Protein 3ISP (pdb70)

CATH classification: 1.10.10.10 (+1 more: 3.40.190.290)

B-factor: mean 71.17, std 19.68, range [31.72, 132.68]

Secondary structure (DSSP, 8-state):
---SHHHHHHHHHHHHT-HHHHHTTTT--HHHHHHHHHHHHHHHTS--EE-SSS-EE-GGGHHHHHHHHHHHHHHHHHTTTT--TT--EEEEEEE-HHHHHTTGGGGGTT--SEEEEEEE--HHHHHHHHHTTS-SEEEES--SPPTTEEEEEEEEEEEEEEE-HHHHHHH-TT-S-TTTTTTSPB--SSTT--HHHHHHHHHHSS-----B----SHHHHHHHHHTTS-BEEEEHHHHHHHHHHSS-EESSS--EEEEEEEEEESS-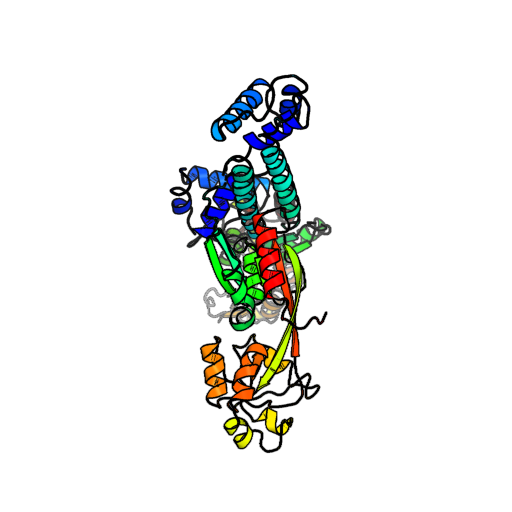-HHHHHHHHHHHHHTTTSB---/---SHHHHHHHHHHHSSSHHHHHHHHT--HHHHHHHHHHHHHTTTS--B-SSSS-PBPGGGHHHHHHHHHHHHHHHHHHHH--PPEEEEEE-HHHHTTTGGGGGGG-TTSEEEEEE--HHHHHHHHHTTS-SEEEES--SPPTTEEEEEEEEEEEEEEE-HHHHHH---S-TT-SSSS-EEE---EEE--TTTTHHHHHHTTS-BEEEEHHHHHHHHHHTS-EES-S--EEEEEEEEEESS--HHHHHHHHHHHHHTTTSBP-

GO terms:
  GO:0003677 DNA binding (F, IDA)
  GO:0003688 DNA replication origin binding (F, IDA)
  GO:0003700 DNA-binding transcription factor activity (F, IDA)
  GO:0006355 regulation of DNA-templated transcription (P, IDA)
  GO:0008156 negative regulation of DNA replication (P, IDA)
  GO:0005515 protein binding (F, IPI)

InterPro domains:
  IPR000847 LysR, HTH, N-terminal domain [PF00126] (10-65)
  IPR000847 LysR, HTH, N-terminal domain [PR00039] (23-34)
  IPR000847 LysR, HTH, N-terminal domain [PR00039] (34-44)
  IPR000847 LysR, HTH, N-terminal domain [PR00039] (44-55)
  IPR000847 LysR, HTH, N-terminal domain [PS50931] (10-62)
  IPR005119 LysR, substrate-binding [PF03466] (95-263)
  IPR017685 HTH-type transcriptional regulator ArgP [TIGR03298] (6-290)
  IPR036388 Winged helix-like DNA-binding domain superfamily [G3DSA:1.10.10.10] (6-80)
  IPR036390 Winged helix DNA-binding domain superfamily [SSF46785] (5-113)
  IPR050176 LysR-type transcriptional regulator [PTHR30579] (6-290)

Structure (mmCIF, N/CA/C/O backbone):
data_3ISP
#
_entry.id   3ISP
#
_cell.length_a   85.800
_cell.length_b   116.740
_cell.length_c   136.700
_cell.angle_alpha   90.000
_cell.angle_beta   90.000
_cell.angle_gamma   90.000
#
_symmetry.space_group_name_H-M   'I 21 21 21'
#
loop_
_entity.id
_entity.type
_entity.pdbx_description
1 polymer 'HTH-type transcriptional regulator Rv1985c/MT2039'
2 water water
#
loop_
_atom_site.group_PDB
_atom_site.id
_atom_site.type_symbol
_atom_site.label_atom_id
_atom_site.label_alt_id
_atom_site.label_comp_id
_atom_site.label_asym_id
_atom_site.label_entity_id
_atom_site.label_seq_id
_atom_site.pdbx_PDB_ins_code
_atom_site.Cartn_x
_atom_site.Cartn_y
_atom_site.Cartn_z
_atom_site.occupancy
_atom_site.B_iso_or_equiv
_atom_site.auth_seq_id
_atom_site.auth_comp_id
_atom_site.auth_asym_id
_atom_site.auth_atom_id
_atom_site.pdbx_PDB_model_num
ATOM 1 N N . GLN A 1 5 ? 55.597 75.936 68.760 1.00 117.39 5 GLN A N 1
ATOM 2 C CA . GLN A 1 5 ? 54.925 75.947 70.055 1.00 116.61 5 GLN A CA 1
ATOM 3 C C . GLN A 1 5 ? 55.928 76.206 71.186 1.00 115.08 5 GLN A C 1
ATOM 4 O O . GLN A 1 5 ? 57.076 75.761 71.119 1.00 110.93 5 GLN A O 1
ATOM 10 N N . LEU A 1 6 ? 55.493 76.932 72.215 1.00 111.31 6 LEU A N 1
ATOM 11 C CA . LEU A 1 6 ? 56.353 77.227 73.361 1.00 106.37 6 LEU A CA 1
ATOM 12 C C . LEU A 1 6 ? 55.632 77.716 74.638 1.00 109.98 6 LEU A C 1
ATOM 13 O O . LEU A 1 6 ? 56.031 78.718 75.230 1.00 113.29 6 LEU A O 1
ATOM 18 N N . ASP A 1 7 ? 54.584 77.012 75.061 1.00 106.19 7 ASP A N 1
ATOM 19 C CA . ASP A 1 7 ? 53.993 77.227 76.388 1.00 98.09 7 ASP A CA 1
ATOM 20 C C . ASP A 1 7 ? 52.989 78.382 76.441 1.00 89.52 7 ASP A C 1
ATOM 21 O O . ASP A 1 7 ? 52.321 78.661 75.452 1.00 86.65 7 ASP A O 1
ATOM 26 N N . GLY A 1 8 ? 52.867 79.027 77.603 1.00 87.86 8 GLY A N 1
ATOM 27 C CA . GLY A 1 8 ? 52.009 80.195 77.743 1.00 90.38 8 GLY A CA 1
ATOM 28 C C . GLY A 1 8 ? 51.293 80.342 79.078 1.00 87.40 8 GLY A C 1
ATOM 29 O O . GLY A 1 8 ? 51.930 80.388 80.128 1.00 80.45 8 GLY A O 1
ATOM 30 N N . PRO A 1 9 ? 49.952 80.450 79.037 1.00 93.71 9 PRO A N 1
ATOM 31 C CA . PRO A 1 9 ? 49.117 80.382 80.241 1.00 86.14 9 PRO A CA 1
ATOM 32 C C . PRO A 1 9 ? 48.864 78.915 80.558 1.00 83.50 9 PRO A C 1
ATOM 33 O O . PRO A 1 9 ? 47.931 78.588 81.293 1.00 79.13 9 PRO A O 1
ATOM 37 N N . GLN A 1 10 ? 49.676 78.045 79.955 1.00 82.70 10 GLN A N 1
ATOM 38 C CA . GLN A 1 10 ? 49.644 76.612 80.222 1.00 80.89 10 GLN A CA 1
ATOM 39 C C . GLN A 1 10 ? 50.399 76.347 81.524 1.00 81.34 10 GLN A C 1
ATOM 40 O O . GLN A 1 10 ? 49.929 75.597 82.388 1.00 76.40 10 GLN A O 1
ATOM 46 N N . LEU A 1 11 ? 51.566 76.980 81.652 1.00 77.99 11 LEU A N 1
ATOM 47 C CA . LEU A 1 11 ? 52.339 76.968 82.887 1.00 71.76 11 LEU A CA 1
ATOM 48 C C . LEU A 1 11 ? 51.476 77.494 84.006 1.00 73.29 11 LEU A C 1
ATOM 49 O O . LEU A 1 11 ? 51.436 76.929 85.102 1.00 74.07 11 LEU A O 1
ATOM 54 N N . ALA A 1 12 ? 50.789 78.593 83.729 1.00 70.20 12 ALA A N 1
ATOM 55 C CA . ALA A 1 12 ? 49.914 79.190 84.719 1.00 75.64 12 ALA A CA 1
ATOM 56 C C . ALA A 1 12 ? 49.045 78.096 85.309 1.00 72.66 12 ALA A C 1
ATOM 57 O O . ALA A 1 12 ? 48.943 77.958 86.522 1.00 67.88 12 ALA A O 1
ATOM 59 N N . ALA A 1 13 ? 48.436 77.309 84.427 1.00 72.54 13 ALA A N 1
ATOM 60 C CA . ALA A 1 13 ? 47.556 76.217 84.821 1.00 72.67 13 ALA A CA 1
ATOM 61 C C . ALA A 1 13 ? 48.265 75.236 85.751 1.00 76.28 13 ALA A C 1
ATOM 62 O O . ALA A 1 13 ? 47.759 74.902 86.828 1.00 71.83 13 ALA A O 1
ATOM 64 N N . LEU A 1 14 ? 49.432 74.774 85.312 1.00 69.10 14 LEU A N 1
ATOM 65 C CA . LEU A 1 14 ? 50.255 73.865 86.087 1.00 61.88 14 LEU A CA 1
ATOM 66 C C . LEU A 1 14 ? 50.468 74.408 87.490 1.00 70.11 14 LEU A C 1
ATOM 67 O O . LEU A 1 14 ? 49.982 73.850 88.480 1.00 68.04 14 LEU A O 1
ATOM 72 N N . ALA A 1 15 ? 51.204 75.516 87.549 1.00 74.42 15 ALA A N 1
ATOM 73 C CA . ALA A 1 15 ? 51.631 76.136 88.799 1.00 70.84 15 ALA A CA 1
ATOM 74 C C . ALA A 1 15 ? 50.468 76.320 89.748 1.00 74.54 15 ALA A C 1
ATOM 75 O O . ALA A 1 15 ? 50.614 76.159 90.964 1.00 80.71 15 ALA A O 1
ATOM 77 N N . ALA A 1 16 ? 49.311 76.650 89.184 1.00 72.90 16 ALA A N 1
ATOM 78 C CA . ALA A 1 16 ? 48.106 76.849 89.972 1.00 76.30 16 ALA A CA 1
ATOM 79 C C . ALA A 1 16 ? 47.610 75.515 90.504 1.00 76.19 16 ALA A C 1
ATOM 80 O O . ALA A 1 16 ? 47.263 75.396 91.675 1.00 81.61 16 ALA A O 1
ATOM 82 N N . VAL A 1 17 ? 47.601 74.506 89.644 1.00 73.94 17 VAL A N 1
ATOM 83 C CA . VAL A 1 17 ? 47.113 73.193 90.031 1.00 74.58 17 VAL A CA 1
ATOM 84 C C . VAL A 1 17 ? 48.012 72.537 91.075 1.00 78.20 17 VAL A C 1
ATOM 85 O O . VAL A 1 17 ? 47.537 71.772 91.909 1.00 76.66 17 VAL A O 1
ATOM 89 N N . VAL A 1 18 ? 49.305 72.839 91.042 1.00 72.87 18 VAL A N 1
ATOM 90 C CA . VAL A 1 18 ? 50.217 72.249 92.014 1.00 74.27 18 VAL A CA 1
ATOM 91 C C . VAL A 1 18 ? 50.247 73.012 93.334 1.00 78.95 18 VAL A C 1
ATOM 92 O O . VAL A 1 18 ? 50.175 72.416 94.406 1.00 78.01 18 VAL A O 1
ATOM 96 N N . GLU A 1 19 ? 50.351 74.332 93.256 1.00 83.11 19 GLU A N 1
ATOM 97 C CA . GLU A 1 19 ? 50.373 75.155 94.460 1.00 84.74 19 GLU A CA 1
ATOM 98 C C . GLU A 1 19 ? 49.050 75.069 95.236 1.00 83.11 19 GLU A C 1
ATOM 99 O O . GLU A 1 19 ? 49.009 75.345 96.434 1.00 82.17 19 GLU A O 1
ATOM 105 N N . LEU A 1 20 ? 47.979 74.675 94.552 1.00 78.71 20 LEU A N 1
ATOM 106 C CA . LEU A 1 20 ? 46.652 74.631 95.164 1.00 83.14 20 LEU A CA 1
ATOM 107 C C . LEU A 1 20 ? 46.114 73.223 95.372 1.00 83.95 20 LEU A C 1
ATOM 108 O O . LEU A 1 20 ? 45.090 73.046 96.032 1.00 82.12 20 LEU A O 1
ATOM 113 N N . GLY A 1 21 ? 46.789 72.234 94.790 1.00 82.12 21 GLY A N 1
ATOM 114 C CA . GLY A 1 21 ? 46.425 70.833 94.953 1.00 77.58 21 GLY A CA 1
ATOM 115 C C . GLY A 1 21 ? 45.005 70.442 94.569 1.00 83.85 21 GLY A C 1
ATOM 116 O O . GLY A 1 21 ? 44.355 69.689 95.295 1.00 90.70 21 GLY A O 1
ATOM 117 N N . SER A 1 22 ? 44.527 70.942 93.431 1.00 85.18 22 SER A N 1
ATOM 118 C CA . SER A 1 22 ? 43.189 70.625 92.925 1.00 83.81 22 SER A CA 1
ATOM 119 C C . SER A 1 22 ? 42.961 71.219 91.543 1.00 86.70 22 SER A C 1
ATOM 120 O O . SER A 1 22 ? 43.366 72.351 91.278 1.00 89.02 22 SER A O 1
ATOM 123 N N . PHE A 1 23 ? 42.302 70.467 90.664 1.00 85.87 23 PHE A N 1
ATOM 124 C CA . PHE A 1 23 ? 41.957 70.985 89.337 1.00 88.74 23 PHE A CA 1
ATOM 125 C C . PHE A 1 23 ? 40.808 71.994 89.403 1.00 93.19 23 PHE A C 1
ATOM 126 O O . PHE A 1 23 ? 40.820 73.009 88.709 1.00 90.97 23 PHE A O 1
ATOM 134 N N . ASP A 1 24 ? 39.817 71.701 90.242 1.00 101.49 24 ASP A N 1
ATOM 135 C CA . ASP A 1 24 ? 38.673 72.588 90.439 1.00 101.17 24 ASP A CA 1
ATOM 136 C C . ASP A 1 24 ? 39.093 73.896 91.101 1.00 101.32 24 ASP A C 1
ATOM 137 O O . ASP A 1 24 ? 38.670 74.980 90.685 1.00 99.74 24 ASP A O 1
ATOM 142 N N . ALA A 1 25 ? 39.920 73.789 92.136 1.00 97.25 25 ALA A N 1
ATOM 143 C CA . ALA A 1 25 ? 40.407 74.971 92.829 1.00 95.28 25 ALA A CA 1
ATOM 144 C C . ALA A 1 25 ? 41.063 75.916 91.835 1.00 94.93 25 ALA A C 1
ATOM 145 O O . ALA A 1 25 ? 40.628 77.052 91.669 1.00 100.89 25 ALA A O 1
ATOM 147 N N . ALA A 1 26 ? 42.095 75.434 91.155 1.00 93.01 26 ALA A N 1
ATOM 148 C CA . ALA A 1 26 ? 42.871 76.274 90.251 1.00 94.66 26 ALA A CA 1
ATOM 149 C C . ALA A 1 26 ? 42.047 76.783 89.075 1.00 98.95 26 ALA A C 1
ATOM 150 O O . ALA A 1 26 ? 42.497 77.652 88.328 1.00 98.49 26 ALA A O 1
ATOM 152 N N . ALA A 1 27 ? 40.845 76.235 88.912 1.00 100.61 27 ALA A N 1
ATOM 153 C CA . ALA A 1 27 ? 39.925 76.696 87.875 1.00 102.43 27 ALA A CA 1
ATOM 154 C C . ALA A 1 27 ? 39.188 77.947 88.350 1.00 108.17 27 ALA A C 1
ATOM 155 O O . ALA A 1 27 ? 39.110 78.951 87.635 1.00 108.00 27 ALA A O 1
ATOM 157 N N . GLU A 1 28 ? 38.649 77.877 89.565 1.00 106.34 28 GLU A N 1
ATOM 158 C CA . GLU A 1 28 ? 38.012 79.027 90.188 1.00 106.81 28 GLU A CA 1
ATOM 159 C C . GLU A 1 28 ? 39.103 79.929 90.762 1.00 111.16 28 GLU A C 1
ATOM 160 O O . GLU A 1 28 ? 38.968 80.471 91.863 1.00 113.77 28 GLU A O 1
ATOM 166 N N . ARG A 1 29 ? 40.191 80.074 90.009 1.00 103.81 29 ARG A N 1
ATOM 167 C CA . ARG A 1 29 ? 41.324 80.885 90.430 1.00 100.57 29 ARG A CA 1
ATOM 168 C C . ARG A 1 29 ? 41.945 81.556 89.217 1.00 102.78 29 ARG A C 1
ATOM 169 O O . ARG A 1 29 ? 42.765 82.464 89.342 1.00 102.27 29 ARG A O 1
ATOM 177 N N . LEU A 1 30 ? 41.549 81.085 88.040 1.00 107.41 30 LEU A N 1
ATOM 178 C CA . LEU A 1 30 ? 42.055 81.605 86.774 1.00 105.70 30 LEU A CA 1
ATOM 179 C C . LEU A 1 30 ? 40.898 81.848 85.810 1.00 108.35 30 LEU A C 1
ATOM 180 O O . LEU A 1 30 ? 41.112 82.124 84.627 1.00 105.55 30 LEU A O 1
ATOM 185 N N . HIS A 1 31 ? 39.675 81.722 86.317 1.00 106.89 31 HIS A N 1
ATOM 186 C CA . HIS A 1 31 ? 38.486 81.965 85.513 1.00 106.30 31 HIS A CA 1
ATOM 187 C C . HIS A 1 31 ? 38.474 81.044 84.295 1.00 105.81 31 HIS A C 1
ATOM 188 O O . HIS A 1 31 ? 38.741 81.485 83.178 1.00 107.63 31 HIS A O 1
ATOM 195 N N . VAL A 1 32 ? 38.176 79.766 84.522 1.00 101.36 32 VAL A N 1
ATOM 196 C CA . VAL A 1 32 ? 38.081 78.778 83.446 1.00 100.20 32 VAL A CA 1
ATOM 197 C C . VAL A 1 32 ? 37.476 77.478 83.950 1.00 97.27 32 VAL A C 1
ATOM 198 O O . VAL A 1 32 ? 37.506 77.191 85.147 1.00 96.48 32 VAL A O 1
ATOM 202 N N . THR A 1 33 ? 36.943 76.683 83.028 1.00 99.77 33 THR A N 1
ATOM 203 C CA . THR A 1 33 ? 36.344 75.397 83.380 1.00 100.37 33 THR A CA 1
ATOM 204 C C . THR A 1 33 ? 37.395 74.310 83.636 1.00 95.36 33 THR A C 1
ATOM 205 O O . THR A 1 33 ? 38.445 74.276 82.983 1.00 85.94 33 THR A O 1
ATOM 209 N N . PRO A 1 34 ? 37.114 73.418 84.599 1.00 96.68 34 PRO A N 1
ATOM 210 C CA . PRO A 1 34 ? 37.946 72.235 84.798 1.00 91.80 34 PRO A CA 1
ATOM 211 C C . PRO A 1 34 ? 38.502 71.764 83.467 1.00 92.13 34 PRO A C 1
ATOM 212 O O . PRO A 1 34 ? 39.719 71.669 83.307 1.00 91.69 34 PRO A O 1
ATOM 216 N N . SER A 1 35 ? 37.608 71.496 82.519 1.00 95.05 35 SER A N 1
ATOM 217 C CA . SER A 1 35 ? 37.987 71.082 81.169 1.00 93.59 35 SER A CA 1
ATOM 218 C C . SER A 1 35 ? 39.155 71.906 80.586 1.00 95.18 35 SER A C 1
ATOM 219 O O . SER A 1 35 ? 40.132 71.341 80.072 1.00 88.35 35 SER A O 1
ATOM 222 N N . ALA A 1 36 ? 39.051 73.235 80.673 1.00 95.06 36 ALA A N 1
ATOM 223 C CA . ALA A 1 36 ? 40.079 74.135 80.149 1.00 88.17 36 ALA A CA 1
ATOM 224 C C . ALA A 1 36 ? 41.403 73.870 80.836 1.00 83.86 36 ALA A C 1
ATOM 225 O O . ALA A 1 36 ? 42.417 73.628 80.184 1.00 81.36 36 ALA A O 1
ATOM 227 N N . VAL A 1 37 ? 41.379 73.922 82.161 1.00 83.54 37 VAL A N 1
ATOM 228 C CA . VAL A 1 37 ? 42.548 73.599 82.967 1.00 84.91 37 VAL A CA 1
ATOM 229 C C . VAL A 1 37 ? 43.097 72.230 82.572 1.00 79.29 37 VAL A C 1
ATOM 230 O O . VAL A 1 37 ? 44.307 72.048 82.439 1.00 72.58 37 VAL A O 1
ATOM 234 N N . SER A 1 38 ? 42.194 71.276 82.364 1.00 79.64 38 SER A N 1
ATOM 235 C CA . SER A 1 38 ? 42.586 69.927 81.984 1.00 78.74 38 SER A CA 1
ATOM 236 C C . SER A 1 38 ? 43.260 69.890 80.617 1.00 79.40 38 SER A C 1
ATOM 237 O O . SER A 1 38 ? 44.315 69.278 80.463 1.00 79.28 38 SER A O 1
ATOM 240 N N . GLN A 1 39 ? 42.655 70.539 79.627 1.00 77.38 39 GLN A N 1
ATOM 241 C CA . GLN A 1 39 ? 43.235 70.556 78.289 1.00 77.37 39 GLN A CA 1
ATOM 242 C C . GLN A 1 39 ?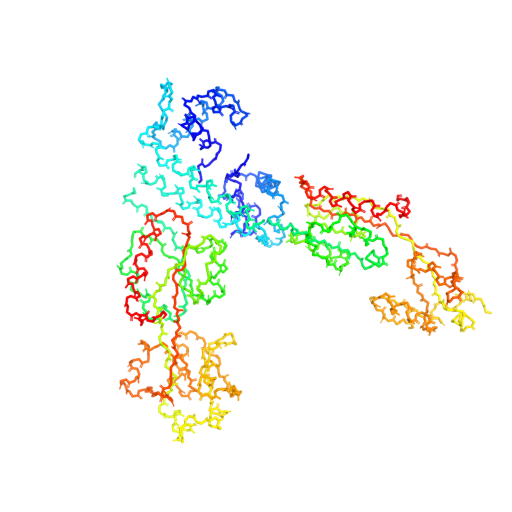 44.486 71.392 78.299 1.00 73.80 39 GLN A C 1
ATOM 243 O O . GLN A 1 39 ? 45.399 71.175 77.506 1.00 74.34 39 GLN A O 1
ATOM 249 N N . ARG A 1 40 ? 44.518 72.375 79.186 1.00 72.63 40 ARG A N 1
ATOM 250 C CA . ARG A 1 40 ? 45.649 73.282 79.227 1.00 75.86 40 ARG A CA 1
ATOM 251 C C . ARG A 1 40 ? 46.880 72.540 79.721 1.00 74.95 40 ARG A C 1
ATOM 252 O O . ARG A 1 40 ? 47.949 72.617 79.111 1.00 73.37 40 ARG A O 1
ATOM 260 N N . ILE A 1 41 ? 46.715 71.805 80.817 1.00 67.89 41 ILE A N 1
ATOM 261 C CA . ILE A 1 41 ? 47.768 70.937 81.319 1.00 66.07 41 ILE A CA 1
ATOM 262 C C . ILE A 1 41 ? 48.086 69.802 80.334 1.00 63.14 41 ILE A C 1
ATOM 263 O O . ILE A 1 41 ? 49.249 69.507 80.079 1.00 57.59 41 ILE A O 1
ATOM 268 N N . LYS A 1 42 ? 47.044 69.196 79.773 1.00 62.02 42 LYS A N 1
ATOM 269 C CA . LYS A 1 42 ? 47.179 68.194 78.723 1.00 60.60 42 LYS A CA 1
ATOM 270 C C . LYS A 1 42 ? 47.968 68.672 77.505 1.00 68.24 42 LYS A C 1
ATOM 271 O O . LYS A 1 42 ? 48.833 67.960 76.990 1.00 65.70 42 LYS A O 1
ATOM 277 N N . SER A 1 43 ? 47.656 69.869 77.022 1.00 72.34 43 SER A N 1
ATOM 278 C CA . SER A 1 43 ? 48.290 70.369 75.806 1.00 72.72 43 SER A CA 1
ATOM 279 C C . SER A 1 43 ? 49.759 70.607 76.101 1.00 66.73 43 SER A C 1
ATOM 280 O O . SER A 1 43 ? 50.626 70.446 75.235 1.00 64.71 43 SER A O 1
ATOM 283 N N . LEU A 1 44 ? 50.016 70.979 77.350 1.00 65.92 44 LEU A N 1
ATOM 284 C CA . LEU A 1 44 ? 51.358 71.235 77.847 1.00 68.50 44 LEU A CA 1
ATOM 285 C C . LEU A 1 44 ? 52.108 69.927 78.081 1.00 68.18 44 LEU A C 1
ATOM 286 O O . LEU A 1 44 ? 53.315 69.839 77.817 1.00 65.80 44 LEU A O 1
ATOM 291 N N . GLU A 1 45 ? 51.384 68.922 78.581 1.00 63.38 45 GLU A N 1
ATOM 292 C CA . GLU A 1 45 ? 51.907 67.565 78.702 1.00 59.93 45 GLU A CA 1
ATOM 293 C C . GLU A 1 45 ? 52.212 67.008 77.325 1.00 63.01 45 GLU A C 1
ATOM 294 O O . GLU A 1 45 ? 53.205 66.310 77.138 1.00 61.62 45 GLU A O 1
ATOM 300 N N . GLN A 1 46 ? 51.346 67.328 76.365 1.00 65.30 46 GLN A N 1
ATOM 301 C CA . GLN A 1 46 ? 51.559 66.966 74.972 1.00 59.89 46 GLN A CA 1
ATOM 302 C C . GLN A 1 46 ? 52.828 67.598 74.421 1.00 62.71 46 GLN A C 1
ATOM 303 O O . GLN A 1 46 ? 53.727 66.898 73.956 1.00 65.64 46 GLN A O 1
ATOM 309 N N . GLN A 1 47 ? 52.898 68.923 74.471 1.00 66.50 47 GLN A N 1
ATOM 310 C CA . GLN A 1 47 ? 54.050 69.645 73.940 1.00 69.54 47 GLN A CA 1
ATOM 311 C C . GLN A 1 47 ? 55.362 69.115 74.506 1.00 65.02 47 GLN A C 1
ATOM 312 O O . GLN A 1 47 ? 56.337 68.912 73.786 1.00 64.70 47 GLN A O 1
ATOM 318 N N . VAL A 1 48 ? 55.375 68.873 75.805 1.00 66.90 48 VAL A N 1
ATOM 319 C CA . VAL A 1 48 ? 56.610 68.507 76.484 1.00 64.51 48 VAL A CA 1
ATOM 320 C C . VAL A 1 48 ? 56.842 67.003 76.513 1.00 61.92 48 VAL A C 1
ATOM 321 O O . VAL A 1 48 ? 57.965 66.533 76.694 1.00 62.87 48 VAL A O 1
ATOM 325 N N . GLY A 1 49 ? 55.769 66.251 76.326 1.00 62.13 49 GLY A N 1
ATOM 326 C CA . GLY A 1 49 ? 55.881 64.826 76.097 1.00 61.01 49 GLY A CA 1
ATOM 327 C C . GLY A 1 49 ? 55.938 64.017 77.365 1.00 56.71 49 GLY A C 1
ATOM 328 O O . GLY A 1 49 ? 56.259 62.832 77.331 1.00 60.59 49 GLY A O 1
ATOM 329 N N . GLN A 1 50 ? 55.598 64.659 78.476 1.00 58.29 50 GLN A N 1
ATOM 330 C CA . GLN A 1 50 ? 55.716 64.066 79.804 1.00 55.50 50 GLN A CA 1
ATOM 331 C C . GLN A 1 50 ? 54.449 64.299 80.611 1.00 53.92 50 GLN A C 1
ATOM 332 O O . GLN A 1 50 ? 53.752 65.294 80.441 1.00 54.80 50 GLN A O 1
ATOM 338 N N . VAL A 1 51 ? 54.143 63.381 81.501 1.00 49.67 51 VAL A N 1
ATOM 339 C CA . VAL A 1 51 ? 53.084 63.652 82.435 1.00 51.81 51 VAL A CA 1
ATOM 340 C C . VAL A 1 51 ? 53.689 64.604 83.464 1.00 56.86 51 VAL A C 1
ATOM 341 O O . VAL A 1 51 ? 54.839 64.410 83.877 1.00 53.70 51 VAL A O 1
ATOM 345 N N . LEU A 1 52 ? 52.930 65.633 83.857 1.00 53.35 52 LEU A N 1
ATOM 346 C CA . LEU A 1 52 ? 53.465 66.729 84.667 1.00 51.11 52 LEU A CA 1
ATOM 347 C C . LEU A 1 52 ? 52.838 66.871 86.054 1.00 58.15 52 LEU A C 1
ATOM 348 O O . LEU A 1 52 ? 53.437 67.456 86.965 1.00 56.15 52 LEU A O 1
ATOM 353 N N . VAL A 1 53 ? 51.636 66.333 86.207 1.00 59.08 53 VAL A N 1
ATOM 354 C CA . VAL A 1 53 ? 50.877 66.465 87.438 1.00 55.08 53 VAL A CA 1
ATOM 355 C C . VAL A 1 53 ? 50.257 65.143 87.824 1.00 58.47 53 VAL A C 1
ATOM 356 O O . VAL A 1 53 ? 49.514 64.559 87.046 1.00 60.87 53 VAL A O 1
ATOM 360 N N . VAL A 1 54 ? 50.539 64.673 89.029 1.00 59.62 54 VAL A N 1
ATOM 361 C CA . VAL A 1 54 ? 49.785 63.555 89.559 1.00 61.80 54 VAL A CA 1
ATOM 362 C C . VAL A 1 54 ? 48.365 64.057 89.854 1.00 70.84 54 VAL A C 1
ATOM 363 O O . VAL A 1 54 ? 48.184 64.996 90.629 1.00 73.17 54 VAL A O 1
ATOM 367 N N . ARG A 1 55 ? 47.363 63.440 89.229 1.00 68.49 55 ARG A N 1
ATOM 368 C CA . ARG A 1 55 ? 45.989 63.934 89.318 1.00 71.48 55 ARG A CA 1
ATOM 369 C C . ARG A 1 55 ? 45.324 63.673 90.667 1.00 78.81 55 ARG A C 1
ATOM 370 O O . ARG A 1 55 ? 44.327 64.315 90.996 1.00 81.36 55 ARG A O 1
ATOM 378 N N . GLU A 1 56 ? 45.888 62.753 91.446 1.00 78.00 56 GLU A N 1
ATOM 379 C CA . GLU A 1 56 ? 45.231 62.232 92.648 1.00 84.30 56 GLU A CA 1
ATOM 380 C C . GLU A 1 56 ? 45.094 63.199 93.820 1.00 87.88 56 GLU A C 1
ATOM 381 O O . GLU A 1 56 ? 45.665 64.295 93.828 1.00 79.50 56 GLU A O 1
ATOM 387 N N . LYS A 1 57 ? 44.316 62.735 94.803 1.00 97.34 57 LYS A N 1
ATOM 388 C CA . LYS A 1 57 ? 44.195 63.300 96.156 1.00 91.82 57 LYS A CA 1
ATOM 389 C C . LYS A 1 57 ? 44.597 64.780 96.272 1.00 86.23 57 LYS A C 1
ATOM 390 O O . LYS A 1 57 ? 43.772 65.646 95.999 1.00 86.23 57 LYS A O 1
ATOM 396 N N . PRO A 1 58 ? 45.842 65.086 96.697 1.00 92.56 58 PRO A N 1
ATOM 397 C CA . PRO A 1 58 ? 46.273 66.467 96.459 1.00 91.76 58 PRO A CA 1
ATOM 398 C C . PRO A 1 58 ? 47.172 66.495 95.228 1.00 89.42 58 PRO A C 1
ATOM 399 O O . PRO A 1 58 ? 48.036 65.630 95.096 1.00 89.61 58 PRO A O 1
ATOM 403 N N . CYS A 1 59 ? 46.977 67.459 94.338 1.00 83.22 59 CYS A N 1
ATOM 404 C CA . CYS A 1 59 ? 47.759 67.498 93.110 1.00 76.96 59 CYS A CA 1
ATOM 405 C C . CYS A 1 59 ? 49.180 67.992 93.352 1.00 74.78 59 CYS A C 1
ATOM 406 O O . CYS A 1 59 ? 49.393 69.058 93.920 1.00 78.00 59 CYS A O 1
ATOM 409 N N . ARG A 1 60 ? 50.153 67.204 92.920 1.00 70.66 60 ARG A N 1
ATOM 410 C CA . ARG A 1 60 ? 51.546 67.595 93.040 1.00 71.15 60 ARG A CA 1
ATOM 411 C C . ARG A 1 60 ? 52.251 67.447 91.696 1.00 68.73 60 ARG A C 1
ATOM 412 O O . ARG A 1 60 ? 51.794 66.717 90.817 1.00 64.69 60 ARG A O 1
ATOM 420 N N . ALA A 1 61 ? 53.362 68.151 91.541 1.00 64.98 61 ALA A N 1
ATOM 421 C CA . ALA A 1 61 ? 54.171 68.031 90.344 1.00 61.36 61 ALA A CA 1
ATOM 422 C C . ALA A 1 61 ? 54.864 66.672 90.308 1.00 61.20 61 ALA A C 1
ATOM 423 O O . ALA A 1 61 ? 55.256 66.134 91.345 1.00 60.82 61 ALA A O 1
ATOM 425 N N . THR A 1 62 ? 55.007 66.113 89.112 1.00 56.58 62 THR A N 1
ATOM 426 C CA . THR A 1 62 ? 55.861 64.961 88.937 1.00 49.04 62 THR A CA 1
ATOM 427 C C . THR A 1 62 ? 57.263 65.507 88.874 1.00 55.77 62 THR A C 1
ATOM 428 O O . THR A 1 62 ? 57.466 66.713 88.795 1.00 59.09 62 THR A O 1
ATOM 432 N N . THR A 1 63 ? 58.238 64.621 88.908 1.00 56.10 63 THR A N 1
ATOM 433 C CA . THR A 1 63 ? 59.609 65.047 88.772 1.00 56.53 63 THR A CA 1
ATOM 434 C C . THR A 1 63 ? 59.771 65.938 87.544 1.00 61.35 63 THR A C 1
ATOM 435 O O . THR A 1 63 ? 60.423 66.971 87.604 1.00 68.73 63 THR A O 1
ATOM 439 N N . ALA A 1 64 ? 59.172 65.551 86.427 1.00 58.74 64 ALA A N 1
ATOM 440 C CA . ALA A 1 64 ? 59.436 66.263 85.186 1.00 61.80 64 ALA A CA 1
ATOM 441 C C . ALA A 1 64 ? 58.699 67.578 85.143 1.00 60.72 64 ALA A C 1
ATOM 442 O O . ALA A 1 64 ? 58.963 68.418 84.294 1.00 69.91 64 ALA A O 1
ATOM 444 N N . GLY A 1 65 ? 57.767 67.753 86.061 1.00 61.53 65 GLY A N 1
ATOM 445 C CA . GLY A 1 65 ? 57.006 68.986 86.123 1.00 66.89 65 GLY A CA 1
ATOM 446 C C . GLY A 1 65 ? 57.671 70.040 86.992 1.00 66.11 65 GLY A C 1
ATOM 447 O O . GLY A 1 65 ? 57.265 71.198 86.982 1.00 66.68 65 GLY A O 1
ATOM 448 N N . ILE A 1 66 ? 58.685 69.642 87.754 1.00 63.12 66 ILE A N 1
ATOM 449 C CA . ILE A 1 66 ? 59.421 70.595 88.577 1.00 64.24 66 ILE A CA 1
ATOM 450 C C . ILE A 1 66 ? 59.972 71.762 87.750 1.00 63.04 66 ILE A C 1
ATOM 451 O O . ILE A 1 66 ? 59.674 72.912 88.038 1.00 62.82 66 ILE A O 1
ATOM 456 N N . PRO A 1 67 ? 60.765 71.470 86.713 1.00 60.38 67 PRO A N 1
ATOM 457 C CA . PRO A 1 67 ? 61.348 72.547 85.906 1.00 62.02 67 PRO A CA 1
ATOM 458 C C . PRO A 1 67 ? 60.324 73.524 85.304 1.00 65.26 67 PRO A C 1
ATOM 459 O O . PRO A 1 67 ? 60.603 74.716 85.232 1.00 67.55 67 PRO A O 1
ATOM 463 N N . LEU A 1 68 ? 59.163 73.048 84.875 1.00 63.48 68 LEU A N 1
ATOM 464 C CA . LEU A 1 68 ? 58.143 73.964 84.376 1.00 59.99 68 LEU A CA 1
ATOM 465 C C . LEU A 1 68 ? 57.474 74.733 85.517 1.00 58.51 68 LEU A C 1
ATOM 466 O O . LEU A 1 68 ? 56.924 75.806 85.311 1.00 60.92 68 LEU A O 1
ATOM 471 N N . LEU A 1 69 ? 57.506 74.171 86.718 1.00 59.24 69 LEU A N 1
ATOM 472 C CA . LEU A 1 69 ? 57.006 74.859 87.895 1.00 56.07 69 LEU A CA 1
ATOM 473 C C . LEU A 1 69 ? 57.831 76.103 88.121 1.00 61.15 69 LEU A C 1
ATOM 474 O O . LEU A 1 69 ? 57.303 77.196 88.346 1.00 62.52 69 LEU A O 1
ATOM 479 N N . ARG A 1 70 ? 59.143 75.909 88.078 1.00 61.80 70 ARG A N 1
ATOM 480 C CA . ARG A 1 70 ? 60.103 76.992 88.177 1.00 62.65 70 ARG A CA 1
ATOM 481 C C . ARG A 1 70 ? 59.886 77.967 87.028 1.00 60.63 70 ARG A C 1
ATOM 482 O O . ARG A 1 70 ? 59.784 79.175 87.236 1.00 58.44 70 ARG A O 1
ATOM 490 N N . LEU A 1 71 ? 59.798 77.420 85.820 1.00 58.59 71 LEU A N 1
ATOM 491 C CA . LEU A 1 71 ? 59.579 78.212 84.619 1.00 62.33 71 LEU A CA 1
ATOM 492 C C . LEU A 1 71 ? 58.389 79.150 84.769 1.00 64.12 71 LEU A C 1
ATOM 493 O O . LEU A 1 71 ? 58.446 80.315 84.380 1.00 63.43 71 LEU A O 1
ATOM 498 N N . ALA A 1 72 ? 57.307 78.633 85.332 1.00 62.85 72 ALA A N 1
ATOM 499 C CA . ALA A 1 72 ? 56.114 79.433 85.520 1.00 61.86 72 ALA A CA 1
ATOM 500 C C . ALA A 1 72 ? 56.401 80.637 86.423 1.00 62.99 72 ALA A C 1
ATOM 501 O O . ALA A 1 72 ? 55.906 81.745 86.180 1.00 60.12 72 ALA A O 1
ATOM 503 N N . ALA A 1 73 ? 57.209 80.421 87.458 1.00 59.86 73 ALA A N 1
ATOM 504 C CA . ALA A 1 73 ? 57.418 81.449 88.471 1.00 59.22 73 ALA A CA 1
ATOM 505 C C . ALA A 1 73 ? 58.456 82.490 88.062 1.00 60.21 73 ALA A C 1
ATOM 506 O O . ALA A 1 73 ? 58.338 83.663 88.422 1.00 58.78 73 ALA A O 1
ATOM 508 N N . GLN A 1 74 ? 59.475 82.071 87.322 1.00 56.63 74 GLN A N 1
ATOM 509 C CA . GLN A 1 74 ? 60.461 83.022 86.846 1.00 53.37 74 GLN A CA 1
ATOM 510 C C . GLN A 1 74 ? 59.761 83.894 85.823 1.00 57.82 74 GLN A C 1
ATOM 511 O O . GLN A 1 74 ? 59.963 85.103 85.770 1.00 59.39 74 GLN A O 1
ATOM 517 N N . THR A 1 75 ? 58.903 83.270 85.030 1.00 58.32 75 THR A N 1
ATOM 518 C CA . THR A 1 75 ? 58.140 83.979 84.016 1.00 60.81 75 THR A CA 1
ATOM 519 C C . THR A 1 75 ? 57.191 84.992 84.642 1.00 62.94 75 THR A C 1
ATOM 520 O O . THR A 1 75 ? 57.037 86.108 84.144 1.00 65.49 75 THR A O 1
ATOM 524 N N . ALA A 1 76 ? 56.559 84.594 85.739 1.00 60.98 76 ALA A N 1
ATOM 525 C CA . ALA A 1 76 ? 55.617 85.454 86.444 1.00 62.81 76 ALA A CA 1
ATOM 526 C C . ALA A 1 76 ? 56.295 86.694 87.023 1.00 65.58 76 ALA A C 1
ATOM 527 O O . ALA A 1 76 ? 55.678 87.759 87.118 1.00 65.15 76 ALA A O 1
ATOM 529 N N . LEU A 1 77 ? 57.558 86.550 87.424 1.00 60.69 77 LEU A N 1
ATOM 530 C CA . LEU A 1 77 ? 58.310 87.673 87.971 1.00 61.72 77 LEU A CA 1
ATOM 531 C C . LEU A 1 77 ? 58.841 88.538 86.842 1.00 66.46 77 LEU A C 1
ATOM 532 O O . LEU A 1 77 ? 58.748 89.765 86.889 1.00 66.67 77 LEU A O 1
ATOM 537 N N . LEU A 1 78 ? 59.396 87.885 85.824 1.00 67.31 78 LEU A N 1
ATOM 538 C CA . LEU A 1 78 ? 59.848 88.574 84.623 1.00 63.28 78 LEU A CA 1
ATOM 539 C C . LEU A 1 78 ? 58.721 89.405 84.049 1.00 61.95 78 LEU A C 1
ATOM 540 O O . LEU A 1 78 ? 58.904 90.562 83.681 1.00 60.17 78 LEU A O 1
ATOM 545 N N . GLU A 1 79 ? 57.542 88.806 83.988 1.00 65.49 79 GLU A N 1
ATOM 546 C CA . GLU A 1 79 ? 56.384 89.489 83.439 1.00 71.21 79 GLU A CA 1
ATOM 547 C C . GLU A 1 79 ? 55.975 90.727 84.246 1.00 70.46 79 GLU A C 1
ATOM 548 O O . GLU A 1 79 ? 55.772 91.792 83.676 1.00 66.30 79 GLU A O 1
ATOM 554 N N . SER A 1 80 ? 55.869 90.597 85.566 1.00 68.17 80 SER A N 1
ATOM 555 C CA . SER A 1 80 ? 55.378 91.714 86.369 1.00 68.97 80 SER A CA 1
ATOM 556 C C . SER A 1 80 ? 56.397 92.851 86.475 1.00 70.47 80 SER A C 1
ATOM 557 O O . SER A 1 80 ? 56.045 93.989 86.776 1.00 80.32 80 SER A O 1
ATOM 560 N N . GLU A 1 81 ? 57.656 92.549 86.200 1.00 67.34 81 GLU A N 1
ATOM 561 C CA . GLU A 1 81 ? 58.669 93.590 86.101 1.00 69.18 81 GLU A CA 1
ATOM 562 C C . GLU A 1 81 ? 58.695 94.275 84.732 1.00 75.60 81 GLU A C 1
ATOM 563 O O . GLU A 1 81 ? 58.897 95.481 84.642 1.00 85.23 81 GLU A O 1
ATOM 569 N N . ALA A 1 82 ? 58.517 93.509 83.664 1.00 69.89 82 ALA A N 1
ATOM 570 C CA . ALA A 1 82 ? 58.549 94.088 82.334 1.00 72.38 82 ALA A CA 1
ATOM 571 C C . ALA A 1 82 ? 57.372 95.028 82.178 1.00 74.28 82 ALA A C 1
ATOM 572 O O . ALA A 1 82 ? 57.410 95.974 81.400 1.00 86.30 82 ALA A O 1
ATOM 574 N N . LEU A 1 83 ? 56.320 94.766 82.932 1.00 69.41 83 LEU A N 1
ATOM 575 C CA . LEU A 1 83 ? 55.119 95.573 82.842 1.00 78.39 83 LEU A CA 1
ATOM 576 C C . LEU A 1 83 ? 55.081 96.641 83.936 1.00 82.52 83 LEU A C 1
ATOM 577 O O . LEU A 1 83 ? 54.133 97.414 84.041 1.00 89.23 83 LE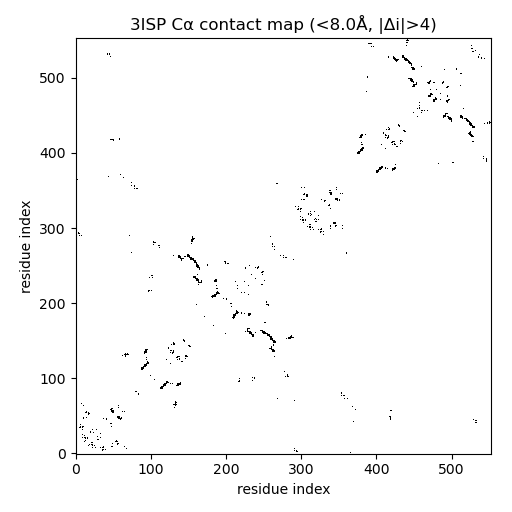U A O 1
ATOM 582 N N . ALA A 1 84 ? 56.130 96.689 84.742 1.00 79.92 84 ALA A N 1
ATOM 583 C CA . ALA A 1 84 ? 56.296 97.777 85.691 1.00 83.63 84 ALA A CA 1
ATOM 584 C C . ALA A 1 84 ? 57.385 98.719 85.182 1.00 84.29 84 ALA A C 1
ATOM 585 O O . ALA A 1 84 ? 57.440 99.886 85.563 1.00 87.53 84 ALA A O 1
ATOM 587 N N . GLU A 1 85 ? 58.255 98.196 84.322 1.00 84.10 85 GLU A N 1
ATOM 588 C CA . GLU A 1 85 ? 59.229 99.020 83.611 1.00 92.21 85 GLU A CA 1
ATOM 589 C C . GLU A 1 85 ? 58.467 99.816 82.548 1.00 96.10 85 GLU A C 1
ATOM 590 O O . GLU A 1 85 ? 58.982 100.779 81.965 1.00 96.74 85 GLU A O 1
ATOM 596 N N . MET A 1 86 ? 57.229 99.401 82.299 1.00 85.96 86 MET A N 1
ATOM 597 C CA . MET A 1 86 ? 56.362 100.139 81.402 1.00 86.49 86 MET A CA 1
ATOM 598 C C . MET A 1 86 ? 55.597 101.225 82.156 1.00 82.16 86 MET A C 1
ATOM 599 O O . MET A 1 86 ? 55.666 102.397 81.799 1.00 78.44 86 MET A O 1
ATOM 604 N N . GLY A 1 87 ? 54.889 100.833 83.210 1.00 81.80 87 GLY A N 1
ATOM 605 C CA . GLY A 1 87 ? 54.085 101.767 83.978 1.00 84.40 87 GLY A CA 1
ATOM 606 C C . GLY A 1 87 ? 54.876 102.609 84.961 1.00 91.72 87 GLY A C 1
ATOM 607 O O . GLY A 1 87 ? 54.712 102.479 86.177 1.00 97.79 87 GLY A O 1
ATOM 608 N N . ALA A 1 90 ? 56.431 101.700 88.353 1.00 106.80 90 ALA A N 1
ATOM 609 C CA . ALA A 1 90 ? 56.132 101.159 89.676 1.00 119.96 90 ALA A CA 1
ATOM 610 C C . ALA A 1 90 ? 55.254 102.105 90.500 1.00 128.83 90 ALA A C 1
ATOM 611 O O . ALA A 1 90 ? 54.025 102.025 90.441 1.00 128.85 90 ALA A O 1
ATOM 613 N N . SER A 1 91 ? 55.898 102.990 91.264 1.00 132.41 91 SER A N 1
ATOM 614 C CA . SER A 1 91 ? 55.218 103.947 92.148 1.00 128.60 91 SER A CA 1
ATOM 615 C C . SER A 1 91 ? 54.729 103.315 93.457 1.00 132.68 91 SER A C 1
ATOM 616 O O . SER A 1 91 ? 54.981 103.841 94.544 1.00 131.34 91 SER A O 1
ATOM 619 N N . LEU A 1 92 ? 54.031 102.188 93.342 1.00 130.90 92 LEU A N 1
ATOM 620 C CA . LEU A 1 92 ? 53.484 101.489 94.502 1.00 128.19 92 LEU A CA 1
ATOM 621 C C . LEU A 1 92 ? 54.017 100.059 94.601 1.00 126.34 92 LEU A C 1
ATOM 622 O O . LEU A 1 92 ? 54.757 99.733 95.530 1.00 122.37 92 LEU A O 1
ATOM 627 N N . LYS A 1 93 ? 53.631 99.226 93.634 1.00 124.11 93 LYS A N 1
ATOM 628 C CA . LYS A 1 93 ? 54.024 97.813 93.552 1.00 118.79 93 LYS A CA 1
ATOM 629 C C . LYS A 1 93 ? 54.617 97.194 94.815 1.00 119.01 93 LYS A C 1
ATOM 630 O O . LYS A 1 93 ? 55.696 97.578 95.270 1.00 118.98 93 LYS A O 1
ATOM 636 N N . ARG A 1 94 ? 53.905 96.219 95.368 1.00 116.74 94 ARG A N 1
ATOM 637 C CA . ARG A 1 94 ? 54.441 95.419 96.462 1.00 107.96 94 ARG A CA 1
ATOM 638 C C . ARG A 1 94 ? 54.610 93.965 96.040 1.00 98.87 94 ARG A C 1
ATOM 639 O O . ARG A 1 94 ? 53.668 93.173 96.103 1.00 99.81 94 ARG A O 1
ATOM 647 N N . THR A 1 95 ? 55.819 93.628 95.602 1.00 95.32 95 THR A N 1
ATOM 648 C CA . THR A 1 95 ? 56.099 92.311 95.035 1.00 97.77 95 THR A CA 1
ATOM 649 C C . THR A 1 95 ? 56.430 91.261 96.099 1.00 91.67 95 THR A C 1
ATOM 650 O O . THR A 1 95 ? 57.166 91.534 97.049 1.00 83.66 95 THR A O 1
ATOM 654 N N . ARG A 1 96 ? 55.877 90.063 95.928 1.00 83.70 96 ARG A N 1
ATOM 655 C CA . ARG A 1 96 ? 56.129 88.964 96.846 1.00 79.32 96 ARG A CA 1
ATOM 656 C C . ARG A 1 96 ? 57.431 88.273 96.482 1.00 81.53 96 ARG A C 1
ATOM 657 O O . ARG A 1 96 ? 57.585 87.789 95.357 1.00 76.24 96 ARG A O 1
ATOM 665 N N . ILE A 1 97 ? 58.367 88.231 97.429 1.00 71.17 97 ILE A N 1
ATOM 666 C CA . ILE A 1 97 ? 59.618 87.518 97.211 1.00 70.71 97 ILE A CA 1
ATOM 667 C C . ILE A 1 97 ? 59.840 86.464 98.283 1.00 67.68 97 ILE A C 1
ATOM 668 O O . ILE A 1 97 ? 59.741 86.736 99.478 1.00 66.09 97 ILE A O 1
ATOM 673 N N . THR A 1 98 ? 60.126 85.248 97.844 1.00 64.49 98 THR A N 1
ATOM 674 C CA . THR A 1 98 ? 60.373 84.164 98.773 1.00 61.29 98 THR A CA 1
ATOM 675 C C . THR A 1 98 ? 61.833 83.748 98.712 1.00 57.13 98 THR A C 1
ATOM 676 O O . THR A 1 98 ? 62.374 83.441 97.642 1.00 50.91 98 THR A O 1
ATOM 680 N N . ILE A 1 99 ? 62.479 83.747 99.867 1.00 51.20 99 ILE A N 1
ATOM 681 C CA . ILE A 1 99 ? 63.850 83.299 99.911 1.00 53.08 99 ILE A CA 1
ATOM 682 C C . ILE A 1 99 ? 64.095 82.325 101.045 1.00 51.11 99 ILE A C 1
ATOM 683 O O . ILE A 1 99 ? 63.595 82.502 102.149 1.00 54.75 99 ILE A O 1
ATOM 688 N N . ALA A 1 100 ? 64.844 81.273 100.747 1.00 46.99 100 ALA A N 1
ATOM 689 C CA . ALA A 1 100 ? 65.250 80.317 101.758 1.00 49.94 100 ALA A CA 1
ATOM 690 C C . ALA A 1 100 ? 66.475 80.834 102.539 1.00 50.30 100 ALA A C 1
ATOM 691 O O . ALA A 1 100 ? 67.334 81.513 101.974 1.00 53.19 100 ALA A O 1
ATOM 693 N N . VAL A 1 101 ? 66.546 80.522 103.834 1.00 47.88 101 VAL A N 1
ATOM 694 C CA . VAL A 1 101 ? 67.693 80.897 104.669 1.00 46.45 101 VAL A CA 1
ATOM 695 C C . VAL A 1 101 ? 67.987 79.858 105.757 1.00 50.68 101 VAL A C 1
ATOM 696 O O . VAL A 1 101 ? 67.117 79.557 106.563 1.00 51.06 101 VAL A O 1
ATOM 700 N N . ASN A 1 102 ? 69.208 79.321 105.787 1.00 50.25 102 ASN A N 1
ATOM 701 C CA . ASN A 1 102 ? 69.614 78.396 106.845 1.00 45.47 102 ASN A CA 1
ATOM 702 C C . ASN A 1 102 ? 69.553 79.044 108.225 1.00 52.61 102 ASN A C 1
ATOM 703 O O . ASN A 1 102 ? 69.896 80.220 108.383 1.00 55.13 102 ASN A O 1
ATOM 708 N N . ALA A 1 103 ? 69.121 78.262 109.217 1.00 51.90 103 ALA A N 1
ATOM 709 C CA . ALA A 1 103 ? 68.847 78.750 110.573 1.00 46.22 103 ALA A CA 1
ATOM 710 C C . ALA A 1 103 ? 69.961 79.610 111.149 1.00 46.85 103 ALA A C 1
ATOM 711 O O . ALA A 1 103 ? 69.713 80.673 111.696 1.00 48.41 103 ALA A O 1
ATOM 713 N N . ASP A 1 104 ? 71.189 79.121 111.033 1.00 54.15 104 ASP A N 1
ATOM 714 C CA . ASP A 1 104 ? 72.366 79.818 111.540 1.00 52.28 104 ASP A CA 1
ATOM 715 C C . ASP A 1 104 ? 72.608 81.192 110.900 1.00 51.48 104 ASP A C 1
ATOM 716 O O . ASP A 1 104 ? 73.134 82.095 111.551 1.00 51.99 104 ASP A O 1
ATOM 721 N N . SER A 1 105 ? 72.218 81.365 109.643 1.00 47.32 105 SER A N 1
ATOM 722 C CA . SER A 1 105 ? 72.360 82.681 109.024 1.00 48.29 105 SER A CA 1
ATOM 723 C C . SER A 1 105 ? 71.302 83.658 109.494 1.00 49.84 105 SER A C 1
ATOM 724 O O . SER A 1 105 ? 71.579 84.847 109.646 1.00 52.89 105 SER A O 1
ATOM 727 N N . MET A 1 106 ? 70.087 83.166 109.716 1.00 49.16 106 MET A N 1
ATOM 728 C CA . MET A 1 106 ? 69.001 84.051 110.116 1.00 54.44 106 MET A CA 1
ATOM 729 C C . MET A 1 106 ? 69.250 84.614 111.512 1.00 55.55 106 MET A C 1
ATOM 730 O O . MET A 1 106 ? 68.889 85.746 111.806 1.00 60.94 106 MET A O 1
ATOM 735 N N . ALA A 1 107 ? 69.880 83.828 112.369 1.00 55.33 107 ALA A N 1
ATOM 736 C CA . ALA A 1 107 ? 70.103 84.268 113.735 1.00 61.90 107 ALA A CA 1
ATOM 737 C C . ALA A 1 107 ? 71.288 85.220 113.840 1.00 63.83 107 ALA A C 1
ATOM 738 O O . ALA A 1 107 ? 71.420 85.959 114.817 1.00 67.65 107 ALA A O 1
ATOM 740 N N . THR A 1 108 ? 72.160 85.196 112.846 1.00 53.34 108 THR A N 1
ATOM 741 C CA . THR A 1 108 ? 73.339 86.034 112.917 1.00 55.49 108 THR A CA 1
ATOM 742 C C . THR A 1 108 ? 73.269 87.173 111.910 1.00 58.75 108 THR A C 1
ATOM 743 O O . THR A 1 108 ? 72.585 88.170 112.132 1.00 65.68 108 THR A O 1
ATOM 747 N N . TRP A 1 109 ? 73.939 87.012 110.781 1.00 58.34 109 TRP A N 1
ATOM 748 C CA . TRP A 1 109 ? 74.100 88.122 109.858 1.00 49.94 109 TRP A CA 1
ATOM 749 C C . TRP A 1 109 ? 72.872 88.495 109.037 1.00 54.73 109 TRP A C 1
ATOM 750 O O . TRP A 1 109 ? 72.644 89.684 108.807 1.00 57.04 109 TRP A O 1
ATOM 761 N N . PHE A 1 110 ? 72.074 87.512 108.611 1.00 51.00 110 PHE A N 1
ATOM 762 C CA . PHE A 1 110 ? 71.014 87.779 107.627 1.00 50.12 110 PHE A CA 1
ATOM 763 C C . PHE A 1 110 ? 70.009 88.841 108.064 1.00 51.06 110 PHE A C 1
ATOM 764 O O . PHE A 1 110 ? 69.455 89.564 107.245 1.00 51.86 110 PHE A O 1
ATOM 772 N N . SER A 1 111 ? 69.764 88.913 109.361 1.00 54.76 111 SER A N 1
ATOM 773 C CA . SER A 1 111 ? 68.871 89.908 109.925 1.00 51.75 111 SER A CA 1
ATOM 774 C C . SER A 1 111 ? 68.972 91.268 109.236 1.00 58.35 111 SER A C 1
ATOM 775 O O . SER A 1 111 ? 67.975 91.956 109.063 1.00 66.96 111 SER A O 1
ATOM 778 N N . ALA A 1 112 ? 70.181 91.655 108.846 1.00 60.67 112 ALA A N 1
ATOM 779 C CA . ALA A 1 112 ? 70.435 92.999 108.331 1.00 56.96 112 ALA A CA 1
ATOM 780 C C . ALA A 1 112 ? 69.652 93.292 107.072 1.00 61.32 112 ALA A C 1
ATOM 781 O O . ALA A 1 112 ? 69.433 94.454 106.733 1.00 68.71 112 ALA A O 1
ATOM 783 N N . VAL A 1 113 ? 69.229 92.236 106.382 1.00 61.43 113 VAL A N 1
ATOM 784 C CA . VAL A 1 113 ? 68.644 92.359 105.045 1.00 58.91 113 VAL A CA 1
ATOM 785 C C . VAL A 1 113 ? 67.315 93.100 105.054 1.00 66.24 113 VAL A C 1
ATOM 786 O O . VAL A 1 113 ? 66.918 93.684 104.042 1.00 67.56 113 VAL A O 1
ATOM 790 N N . PHE A 1 114 ? 66.626 93.071 106.196 1.00 69.17 114 PHE A N 1
ATOM 791 C CA . PHE A 1 114 ? 65.321 93.720 106.310 1.00 69.95 114 PHE A CA 1
ATOM 792 C C . PHE A 1 114 ? 65.490 95.228 106.322 1.00 70.44 114 PHE A C 1
ATOM 793 O O . PHE A 1 114 ? 64.687 95.956 105.747 1.00 76.52 114 PHE A O 1
ATOM 801 N N . ASP A 1 115 ? 66.540 95.688 106.989 1.00 69.27 115 ASP A N 1
ATOM 802 C CA . ASP A 1 115 ? 66.767 97.115 107.162 1.00 75.40 115 ASP A CA 1
ATOM 803 C C . ASP A 1 115 ? 66.940 97.799 105.825 1.00 75.47 115 ASP A C 1
ATOM 804 O O . ASP A 1 115 ? 66.403 98.881 105.597 1.00 79.68 115 ASP A O 1
ATOM 809 N N . GLY A 1 116 ? 67.686 97.151 104.938 1.00 78.51 116 GLY A N 1
ATOM 810 C CA . GLY A 1 116 ? 67.931 97.683 103.616 1.00 66.50 116 GLY A CA 1
ATOM 811 C C . GLY A 1 116 ? 67.007 97.051 102.609 1.00 68.14 116 GLY A C 1
ATOM 812 O O . GLY A 1 116 ? 67.429 96.644 101.531 1.00 78.23 116 GLY A O 1
ATOM 813 N N . LEU A 1 117 ? 65.730 96.978 102.943 1.00 73.83 117 LEU A N 1
ATOM 814 C CA . LEU A 1 117 ? 64.789 96.309 102.053 1.00 83.45 117 LEU A CA 1
ATOM 815 C C . LEU A 1 117 ? 63.582 97.157 101.652 1.00 88.18 117 LEU A C 1
ATOM 816 O O . LEU A 1 117 ? 63.022 97.910 102.461 1.00 86.07 117 LEU A O 1
ATOM 821 N N . GLY A 1 118 ? 63.182 97.003 100.395 1.00 86.30 118 GLY A N 1
ATOM 822 C CA . GLY A 1 118 ? 62.008 97.668 99.867 1.00 90.94 118 GLY A CA 1
ATOM 823 C C . GLY A 1 118 ? 62.096 97.784 98.359 1.00 98.68 118 GLY A C 1
ATOM 824 O O . GLY A 1 118 ? 63.177 97.642 97.778 1.00 94.15 118 GLY A O 1
ATOM 825 N N . ASP A 1 119 ? 60.953 98.007 97.716 1.00 100.57 119 ASP A N 1
ATOM 826 C CA . ASP A 1 119 ? 59.668 97.992 98.398 1.00 102.43 119 ASP A CA 1
ATOM 827 C C . ASP A 1 119 ? 59.009 96.657 98.065 1.00 98.74 119 ASP A C 1
ATOM 828 O O . ASP A 1 119 ? 58.380 96.514 97.017 1.00 99.43 119 ASP A O 1
ATOM 833 N N . VAL A 1 120 ? 59.161 95.679 98.952 1.00 95.59 120 VAL A N 1
ATOM 834 C CA . VAL A 1 120 ? 58.820 94.297 98.614 1.00 93.62 120 VAL A CA 1
ATOM 835 C C . VAL A 1 120 ? 58.269 93.476 99.792 1.00 80.00 120 VAL A C 1
ATOM 836 O O . VAL A 1 120 ? 58.740 93.594 100.913 1.00 75.64 120 VAL A O 1
ATOM 840 N N . LEU A 1 121 ? 57.267 92.644 99.525 1.00 81.60 121 LEU A N 1
ATOM 841 C CA . LEU A 1 121 ? 56.714 91.756 100.544 1.00 75.23 121 LEU A CA 1
ATOM 842 C C . LEU A 1 121 ? 57.556 90.495 100.672 1.00 76.51 121 LEU A C 1
ATOM 843 O O . LEU A 1 121 ? 57.722 89.743 99.702 1.00 75.50 121 LEU A O 1
ATOM 848 N N . LEU A 1 122 ? 58.056 90.261 101.885 1.00 72.85 122 LEU A N 1
ATOM 849 C CA . LEU A 1 122 ? 59.011 89.195 102.169 1.00 63.14 122 LEU A CA 1
ATOM 850 C C . LEU A 1 122 ? 58.351 87.898 102.664 1.00 67.25 122 LEU A C 1
ATOM 851 O O . LEU A 1 122 ? 57.491 87.916 103.546 1.00 68.30 122 LEU A O 1
ATOM 856 N N . ASP A 1 123 ? 58.753 86.774 102.083 1.00 60.47 123 ASP A N 1
ATOM 857 C CA . ASP A 1 123 ? 58.346 85.468 102.581 1.00 61.84 123 ASP A CA 1
ATOM 858 C C . ASP A 1 123 ? 59.584 84.617 102.786 1.00 62.27 123 ASP A C 1
ATOM 859 O O . ASP A 1 123 ? 60.128 84.054 101.835 1.00 59.87 123 ASP A O 1
ATOM 864 N N . VAL A 1 124 ? 60.017 84.534 104.039 1.00 60.34 124 VAL A N 1
ATOM 865 C CA . VAL A 1 124 ? 61.259 83.873 104.398 1.00 61.17 124 VAL A CA 1
ATOM 866 C C . VAL A 1 124 ? 61.004 82.477 104.966 1.00 63.13 124 VAL A C 1
ATOM 867 O O . VAL A 1 124 ? 60.096 82.280 105.769 1.00 68.94 124 VAL A O 1
ATOM 871 N N . ARG A 1 125 ? 61.802 81.513 104.522 1.00 53.05 125 ARG A N 1
ATOM 872 C CA . ARG A 1 125 ? 61.680 80.137 104.960 1.00 52.11 125 ARG A CA 1
ATOM 873 C C . ARG A 1 125 ? 62.987 79.744 105.598 1.00 56.05 125 ARG A C 1
ATOM 874 O O . ARG A 1 125 ? 64.049 79.984 105.034 1.00 56.50 125 ARG A O 1
ATOM 882 N N . ILE A 1 126 ? 62.925 79.122 106.764 1.00 59.92 126 ILE A N 1
ATOM 883 C CA . ILE A 1 126 ? 64.131 78.599 107.374 1.00 52.68 126 ILE A CA 1
ATOM 884 C C . ILE A 1 126 ? 64.302 77.168 106.929 1.00 54.46 126 ILE A C 1
ATOM 885 O O . ILE A 1 126 ? 63.569 76.289 107.361 1.00 61.63 126 ILE A O 1
ATOM 890 N N . GLU A 1 127 ? 65.272 76.937 106.059 1.00 51.53 127 GLU A N 1
ATOM 891 C CA . GLU A 1 127 ? 65.473 75.621 105.500 1.00 55.42 127 GLU A CA 1
ATOM 892 C C . GLU A 1 127 ? 66.952 75.273 105.506 1.00 58.11 127 GLU A C 1
ATOM 893 O O . GLU A 1 127 ? 67.806 76.152 105.396 1.00 57.28 127 GLU A O 1
ATOM 899 N N . ASP A 1 128 ? 67.258 73.990 105.640 1.00 56.76 128 ASP A N 1
ATOM 900 C CA . ASP A 1 128 ? 68.642 73.565 105.548 1.00 61.79 128 ASP A CA 1
ATOM 901 C C . ASP A 1 128 ? 69.077 73.503 104.078 1.00 66.38 128 ASP A C 1
ATOM 902 O O . ASP A 1 128 ? 68.360 73.968 103.186 1.00 63.97 128 ASP A O 1
ATOM 907 N N . GLN A 1 129 ? 70.255 72.937 103.838 1.00 64.56 129 GLN A N 1
ATOM 908 C CA . GLN A 1 129 ? 70.808 72.852 102.500 1.00 59.39 129 GLN A CA 1
ATOM 909 C C . GLN A 1 129 ? 69.853 72.151 101.562 1.00 64.91 129 GLN A C 1
ATOM 910 O O . GLN A 1 129 ? 69.513 72.677 100.498 1.00 66.36 129 GLN A O 1
ATOM 916 N N . ASP A 1 130 ? 69.426 70.953 101.946 1.00 68.13 130 ASP A N 1
ATOM 917 C CA . ASP A 1 130 ? 68.610 70.149 101.045 1.00 71.66 130 ASP A CA 1
ATOM 918 C C . ASP A 1 130 ? 67.233 70.759 100.824 1.00 66.39 130 ASP A C 1
ATOM 919 O O . ASP A 1 130 ? 66.804 70.932 99.692 1.00 63.61 130 ASP A O 1
ATOM 924 N N . HIS A 1 131 ? 66.551 71.101 101.907 1.00 65.78 131 HIS A N 1
ATOM 925 C CA . HIS A 1 131 ? 65.231 71.695 101.791 1.00 66.87 131 HIS A CA 1
ATOM 926 C C . HIS A 1 131 ? 65.212 72.923 100.873 1.00 69.83 131 HIS A C 1
ATOM 927 O O . HIS A 1 131 ? 64.276 73.093 100.080 1.00 70.63 131 HIS A O 1
ATOM 934 N N . SER A 1 132 ? 66.238 73.771 100.975 1.00 67.18 132 SER A N 1
ATOM 935 C CA . SER A 1 132 ? 66.287 75.012 100.188 1.00 66.33 132 SER A CA 1
ATOM 936 C C . SER A 1 132 ? 66.560 74.775 98.699 1.00 64.26 132 SER A C 1
ATOM 937 O O . SER A 1 132 ? 65.973 75.438 97.848 1.00 67.29 132 SER A O 1
ATOM 940 N N . ALA A 1 133 ? 67.436 73.829 98.376 1.00 64.31 133 ALA A N 1
ATOM 941 C CA . ALA A 1 133 ? 67.665 73.483 96.974 1.00 61.30 133 ALA A CA 1
ATOM 942 C C . ALA A 1 133 ? 66.375 73.028 96.293 1.00 64.25 133 ALA A C 1
ATOM 943 O O . ALA A 1 133 ? 66.168 73.292 95.110 1.00 62.78 133 ALA A O 1
ATOM 945 N N . ARG A 1 134 ? 65.511 72.333 97.032 1.00 66.62 134 ARG A N 1
ATOM 946 C CA . ARG A 1 134 ? 64.222 71.913 96.485 1.00 70.59 134 ARG A CA 1
ATOM 947 C C . ARG A 1 134 ? 63.366 73.122 96.114 1.00 67.11 134 ARG A C 1
ATOM 948 O O . ARG A 1 134 ? 62.851 73.216 95.001 1.00 66.88 134 ARG A O 1
ATOM 956 N N . LEU A 1 135 ? 63.219 74.042 97.060 1.00 65.44 135 LEU A N 1
ATOM 957 C CA . LEU A 1 135 ? 62.417 75.240 96.861 1.00 62.30 135 LEU A CA 1
ATOM 958 C C . LEU A 1 135 ? 62.957 76.106 95.719 1.00 64.34 135 LEU A C 1
ATOM 959 O O . LEU A 1 135 ? 62.207 76.848 95.078 1.00 64.12 135 LEU A O 1
ATOM 964 N N . LEU A 1 136 ? 64.256 76.023 95.466 1.00 61.74 136 LEU A N 1
ATOM 965 C CA . LEU A 1 136 ? 64.820 76.721 94.320 1.00 61.89 136 LEU A CA 1
ATOM 966 C C . LEU A 1 136 ? 64.423 76.031 93.021 1.00 59.92 136 LEU A C 1
ATOM 967 O O . LEU A 1 136 ? 63.902 76.670 92.115 1.00 65.05 136 LEU A O 1
ATOM 972 N N . ARG A 1 137 ? 64.678 74.732 92.932 1.00 57.28 137 ARG A N 1
ATOM 973 C CA . ARG A 1 137 ? 64.263 73.963 91.773 1.00 59.56 137 ARG A CA 1
ATOM 974 C C . ARG A 1 137 ? 62.791 74.176 91.453 1.00 62.85 137 ARG A C 1
ATOM 975 O O . ARG A 1 137 ? 62.425 74.340 90.292 1.00 70.64 137 ARG A O 1
ATOM 983 N N . GLU A 1 138 ? 61.952 74.181 92.481 1.00 58.72 138 GLU A N 1
ATOM 984 C CA . GLU A 1 138 ? 60.503 74.214 92.296 1.00 66.69 138 GLU A CA 1
ATOM 985 C C . GLU A 1 138 ? 59.921 75.622 92.063 1.00 66.88 138 GLU A C 1
ATOM 986 O O . GLU A 1 138 ? 58.695 75.799 92.000 1.00 64.85 138 GLU A O 1
ATOM 992 N N . GLY A 1 139 ? 60.799 76.616 91.949 1.00 65.22 139 GLY A N 1
ATOM 993 C CA . GLY A 1 139 ? 60.386 77.993 91.734 1.00 56.78 139 GLY A CA 1
ATOM 994 C C . GLY A 1 139 ? 59.771 78.627 92.963 1.00 60.65 139 GLY A C 1
ATOM 995 O O . GLY A 1 139 ? 59.406 79.803 92.946 1.00 64.25 139 GLY A O 1
ATOM 996 N N . VAL A 1 140 ? 59.653 77.852 94.035 1.00 58.32 140 VAL A N 1
ATOM 997 C CA . VAL A 1 140 ? 59.068 78.352 95.275 1.00 61.02 140 VAL A CA 1
ATOM 998 C C . VAL A 1 140 ? 59.881 79.510 95.838 1.00 61.36 140 VAL A C 1
ATOM 999 O O . VAL A 1 140 ? 59.316 80.519 96.264 1.00 66.82 140 VAL A O 1
ATOM 1003 N N . ALA A 1 141 ? 61.203 79.369 95.833 1.00 57.22 141 ALA A N 1
ATOM 1004 C CA . ALA A 1 141 ? 62.089 80.440 96.286 1.00 55.66 141 ALA A CA 1
ATOM 1005 C C . ALA A 1 141 ? 62.829 81.056 95.110 1.00 55.19 141 ALA A C 1
ATOM 1006 O O . ALA A 1 141 ? 63.285 80.341 94.218 1.00 53.95 141 ALA A O 1
ATOM 1008 N N . MET A 1 142 ? 62.946 82.384 95.108 1.00 58.33 142 MET A N 1
ATOM 1009 C CA . MET A 1 142 ? 63.688 83.079 94.054 1.00 58.08 142 MET A CA 1
ATOM 1010 C C . MET A 1 142 ? 65.129 83.351 94.480 1.00 58.22 142 MET A C 1
ATOM 1011 O O . MET A 1 142 ? 65.837 84.141 93.851 1.00 59.53 142 MET A O 1
ATOM 1016 N N . GLY A 1 143 ? 65.554 82.676 95.547 1.00 53.27 143 GLY A N 1
ATOM 1017 C CA . GLY A 1 143 ? 66.908 82.791 96.054 1.00 49.92 143 GLY A CA 1
ATOM 1018 C C . GLY A 1 143 ? 67.050 82.172 97.426 1.00 50.83 143 GLY A C 1
ATOM 1019 O O . GLY A 1 143 ? 66.077 82.128 98.178 1.00 47.48 143 GLY A O 1
ATOM 1020 N N . ALA A 1 144 ? 68.252 81.695 97.758 1.00 49.23 144 ALA A N 1
ATOM 1021 C CA . ALA A 1 144 ? 68.481 81.021 99.045 1.00 48.38 144 ALA A CA 1
ATOM 1022 C C . ALA A 1 144 ? 69.925 81.102 99.547 1.00 48.16 144 ALA A C 1
ATOM 1023 O O . ALA A 1 144 ? 70.869 80.876 98.791 1.00 50.28 144 ALA A O 1
ATOM 1025 N N . VAL A 1 145 ? 70.097 81.414 100.826 1.00 42.12 145 VAL A N 1
ATOM 1026 C CA . VAL A 1 145 ? 71.390 81.235 101.466 1.00 42.17 145 VAL A CA 1
ATOM 1027 C C . VAL A 1 145 ? 71.540 79.738 101.769 1.00 45.36 145 VAL A C 1
ATOM 1028 O O . VAL A 1 145 ? 70.727 79.166 102.475 1.00 47.56 145 VAL A O 1
ATOM 1032 N N . THR A 1 146 ? 72.564 79.104 101.210 1.00 43.28 146 THR A N 1
ATOM 1033 C CA . THR A 1 146 ? 72.725 77.662 101.320 1.00 47.29 146 THR A CA 1
ATOM 1034 C C . THR A 1 146 ? 74.194 77.301 101.459 1.00 47.46 146 THR A C 1
ATOM 1035 O O . THR A 1 146 ? 75.060 78.088 101.109 1.00 46.70 146 THR A O 1
ATOM 1039 N N . THR A 1 147 ? 74.480 76.110 101.971 1.00 50.22 147 THR A N 1
ATOM 1040 C CA . THR A 1 147 ? 75.867 75.684 102.124 1.00 50.65 147 THR A CA 1
ATOM 1041 C C . THR A 1 147 ? 76.306 75.054 100.830 1.00 55.23 147 THR A C 1
ATOM 1042 O O . THR A 1 147 ? 77.416 74.540 100.727 1.00 61.12 147 THR A O 1
ATOM 1046 N N . GLU A 1 148 ? 75.414 75.111 99.845 1.00 55.72 148 GLU A N 1
ATOM 1047 C CA . GLU A 1 148 ? 75.612 74.466 98.556 1.00 54.27 148 GLU A CA 1
ATOM 1048 C C . GLU A 1 148 ? 76.383 75.322 97.580 1.00 53.52 148 GLU A C 1
ATOM 1049 O O . GLU A 1 148 ? 75.881 76.342 97.112 1.00 52.36 148 GLU A O 1
ATOM 1055 N N . ARG A 1 149 ? 77.585 74.879 97.236 1.00 55.97 149 ARG A N 1
ATOM 1056 C CA . ARG A 1 149 ? 78.381 75.554 96.216 1.00 58.88 149 ARG A CA 1
ATOM 1057 C C . ARG A 1 149 ? 77.880 75.302 94.784 1.00 60.86 149 ARG A C 1
ATOM 1058 O O . ARG A 1 149 ? 77.932 76.198 93.939 1.00 62.49 149 ARG A O 1
ATOM 1066 N N . ASN A 1 150 ? 77.406 74.090 94.507 1.00 63.03 150 ASN A N 1
ATOM 1067 C CA . ASN A 1 150 ? 76.994 73.732 93.144 1.00 66.83 150 ASN A CA 1
ATOM 1068 C C . ASN A 1 150 ? 75.729 74.462 92.711 1.00 64.63 150 ASN A C 1
ATOM 1069 O O . ASN A 1 150 ? 74.763 74.528 93.460 1.00 70.50 150 ASN A O 1
ATOM 1074 N N . PRO A 1 151 ? 75.727 75.021 91.497 1.00 65.74 151 PRO A N 1
ATOM 1075 C CA . PRO A 1 151 ? 74.531 75.739 91.047 1.00 64.40 151 PRO A CA 1
ATOM 1076 C C . PRO A 1 151 ? 73.345 74.801 90.914 1.00 64.05 151 PRO A C 1
ATOM 1077 O O . PRO A 1 151 ? 73.430 73.825 90.168 1.00 64.40 151 PRO A O 1
ATOM 1081 N N . VAL A 1 152 ? 72.256 75.084 91.619 1.00 61.63 152 VAL A N 1
ATOM 1082 C CA . VAL A 1 152 ? 71.037 74.326 91.388 1.00 63.34 152 VAL A CA 1
ATOM 1083 C C . VAL A 1 152 ? 70.450 74.850 90.099 1.00 63.55 152 VAL A C 1
ATOM 1084 O O . VAL A 1 152 ? 70.730 75.987 89.712 1.00 62.64 152 VAL A O 1
ATOM 1088 N N . PRO A 1 153 ? 69.662 74.009 89.414 1.00 70.66 153 PRO A N 1
ATOM 1089 C CA . PRO A 1 153 ? 69.017 74.261 88.115 1.00 73.33 153 PRO A CA 1
ATOM 1090 C C . PRO A 1 153 ? 68.287 75.605 88.031 1.00 67.34 153 PRO A C 1
ATOM 1091 O O . PRO A 1 153 ? 67.420 75.899 88.860 1.00 66.57 153 PRO A O 1
ATOM 1095 N N . GLY A 1 154 ? 68.646 76.405 87.031 1.00 65.08 154 GLY A N 1
ATOM 1096 C CA . GLY A 1 154 ? 68.061 77.721 86.844 1.00 66.02 154 GLY A CA 1
ATOM 1097 C C . GLY A 1 154 ? 68.575 78.771 87.813 1.00 65.17 154 GLY A C 1
ATOM 1098 O O . GLY A 1 154 ? 67.896 79.766 88.070 1.00 59.67 154 GLY A O 1
ATOM 1099 N N . CYS A 1 155 ? 69.781 78.563 88.338 1.00 66.13 155 CYS A N 1
ATOM 1100 C CA . CYS A 1 155 ? 70.295 79.403 89.412 1.00 57.98 155 CYS A CA 1
ATOM 1101 C C . CYS A 1 155 ? 71.757 79.833 89.263 1.00 55.28 155 CYS A C 1
ATOM 1102 O O . CYS A 1 155 ? 72.626 79.022 88.963 1.00 55.17 155 CYS A O 1
ATOM 1105 N N . ARG A 1 156 ? 72.018 81.117 89.485 1.00 58.11 156 ARG A N 1
ATOM 1106 C CA . ARG A 1 156 ? 73.386 81.617 89.644 1.00 58.62 156 ARG A CA 1
ATOM 1107 C C . ARG A 1 156 ? 73.875 81.451 91.092 1.00 56.23 156 ARG A C 1
ATOM 1108 O O . ARG A 1 156 ? 73.094 81.550 92.044 1.00 51.39 156 ARG A O 1
ATOM 1116 N N . VAL A 1 157 ? 75.177 81.226 91.242 1.00 53.53 157 VAL A N 1
ATOM 1117 C CA . VAL A 1 157 ? 75.797 81.037 92.547 1.00 51.52 157 VAL A CA 1
ATOM 1118 C C . VAL A 1 157 ? 76.711 82.202 92.909 1.00 53.59 157 VAL A C 1
ATOM 1119 O O . VAL A 1 157 ? 77.609 82.548 92.138 1.00 50.37 157 VAL A O 1
ATOM 1123 N N . HIS A 1 158 ? 76.477 82.791 94.082 1.00 51.05 158 HIS A N 1
ATOM 1124 C CA . HIS A 1 158 ? 77.330 83.851 94.633 1.00 53.74 158 HIS A CA 1
ATOM 1125 C C . HIS A 1 158 ? 77.962 83.462 95.973 1.00 55.23 158 HIS A C 1
ATOM 1126 O O . HIS A 1 158 ? 77.259 83.136 96.933 1.00 49.85 158 HIS A O 1
ATOM 1133 N N . PRO A 1 159 ? 79.295 83.522 96.061 1.00 57.37 159 PRO A N 1
ATOM 1134 C CA . PRO A 1 159 ? 79.905 83.219 97.356 1.00 46.70 159 PRO A CA 1
ATOM 1135 C C . PRO A 1 159 ? 79.643 84.367 98.291 1.00 50.16 159 PRO A C 1
ATOM 1136 O O . PRO A 1 159 ? 79.597 85.517 97.857 1.00 53.50 159 PRO A O 1
ATOM 1140 N N . LEU A 1 160 ? 79.454 84.059 99.567 1.00 53.80 160 LEU A N 1
ATOM 1141 C CA . LEU A 1 160 ? 79.114 85.077 100.546 1.00 51.21 160 LEU A CA 1
ATOM 1142 C C . LEU A 1 160 ? 80.239 85.248 101.555 1.00 53.37 160 LEU A C 1
ATOM 1143 O O . LEU A 1 160 ? 80.338 86.289 102.200 1.00 52.84 160 LEU A O 1
ATOM 1148 N N . GLY A 1 161 ? 81.091 84.224 101.651 1.00 49.49 161 GLY A N 1
ATOM 1149 C CA . GLY A 1 161 ? 82.102 84.115 102.686 1.00 49.07 161 GLY A CA 1
ATOM 1150 C C . GLY A 1 161 ? 81.959 82.801 103.440 1.00 48.49 161 GLY A C 1
ATOM 1151 O O . GLY A 1 161 ? 81.199 81.931 103.054 1.00 47.82 161 GLY A O 1
ATOM 1152 N N . GLU A 1 162 ? 82.693 82.643 104.529 1.00 56.04 162 GLU A N 1
ATOM 1153 C CA . GLU A 1 162 ? 82.510 81.467 105.379 1.00 56.14 162 GLU A CA 1
ATOM 1154 C C . GLU A 1 162 ? 82.062 81.852 106.789 1.00 50.77 162 GLU A C 1
ATOM 1155 O O . GLU A 1 162 ? 82.436 82.915 107.303 1.00 48.46 162 GLU A O 1
ATOM 1161 N N . MET A 1 163 ? 81.236 80.995 107.387 1.00 53.32 163 MET A N 1
ATOM 1162 C CA . MET A 1 163 ? 80.775 81.167 108.773 1.00 57.74 163 MET A CA 1
ATOM 1163 C C . MET A 1 163 ? 81.650 80.286 109.658 1.00 49.93 163 MET A C 1
ATOM 1164 O O . MET A 1 163 ? 81.881 79.126 109.331 1.00 52.90 163 MET A O 1
ATOM 1169 N N . ARG A 1 164 ? 82.176 80.829 110.748 1.00 45.29 164 ARG A N 1
ATOM 1170 C CA . ARG A 1 164 ? 82.978 79.997 111.645 1.00 52.26 164 ARG A CA 1
ATOM 1171 C C . ARG A 1 164 ? 82.157 79.395 112.785 1.00 55.77 164 ARG A C 1
ATOM 1172 O O . ARG A 1 164 ? 81.322 80.073 113.389 1.00 54.56 164 ARG A O 1
ATOM 1180 N N . TYR A 1 165 ? 82.409 78.123 113.077 1.00 54.04 165 TYR A N 1
ATOM 1181 C CA . TYR A 1 165 ? 81.716 77.416 114.151 1.00 54.94 165 TYR A CA 1
ATOM 1182 C C . TYR A 1 165 ? 82.667 77.003 115.278 1.00 55.64 165 TYR A C 1
ATOM 1183 O O . TYR A 1 165 ? 83.612 76.246 115.044 1.00 58.74 165 TYR A O 1
ATOM 1192 N N . LEU A 1 166 ? 82.403 77.489 116.494 1.00 54.74 166 LEU A N 1
ATOM 1193 C CA . LEU A 1 166 ? 83.207 77.159 117.681 1.00 53.49 166 LEU A CA 1
ATOM 1194 C C . LEU A 1 166 ? 82.533 76.064 118.478 1.00 53.17 166 LEU A C 1
ATOM 1195 O O . LEU A 1 166 ? 81.340 76.148 118.736 1.00 55.61 166 LEU A O 1
ATOM 1200 N N . PRO A 1 167 ? 83.291 75.036 118.882 1.00 52.19 167 PRO A N 1
ATOM 1201 C CA . PRO A 1 167 ? 82.744 73.969 119.732 1.00 56.53 167 PRO A CA 1
ATOM 1202 C C . PRO A 1 167 ? 82.641 74.469 121.168 1.00 57.50 167 PRO A C 1
ATOM 1203 O O . PRO A 1 167 ? 83.680 74.708 121.782 1.00 57.03 167 PRO A O 1
ATOM 1207 N N . VAL A 1 168 ? 81.431 74.636 121.695 1.00 50.65 168 VAL A N 1
ATOM 1208 C CA . VAL A 1 168 ? 81.297 75.278 122.992 1.00 55.45 168 VAL A CA 1
ATOM 1209 C C . VAL A 1 168 ? 80.400 74.545 123.992 1.00 58.82 168 VAL A C 1
ATOM 1210 O O . VAL A 1 168 ? 79.772 73.532 123.666 1.00 58.60 168 VAL A O 1
ATOM 1214 N N . ALA A 1 169 ? 80.381 75.071 125.217 1.00 54.20 169 ALA A N 1
ATOM 1215 C CA . ALA A 1 169 ? 79.600 74.535 126.325 1.00 53.05 169 ALA A CA 1
ATOM 1216 C C . ALA A 1 169 ? 79.734 75.483 127.500 1.00 56.38 169 ALA A C 1
ATOM 1217 O O . ALA A 1 169 ? 80.572 76.382 127.487 1.00 58.19 169 ALA A O 1
ATOM 1219 N N . SER A 1 170 ? 78.907 75.280 128.517 1.00 57.31 170 SER A N 1
ATOM 1220 C CA . SER A 1 170 ? 78.980 76.074 129.732 1.00 55.41 170 SER A CA 1
ATOM 1221 C C . SER A 1 170 ? 80.057 75.498 130.634 1.00 56.75 170 SER A C 1
ATOM 1222 O O . SER A 1 170 ? 80.421 74.328 130.500 1.00 59.23 170 SER A O 1
ATOM 1225 N N . ARG A 1 171 ? 80.564 76.314 131.553 1.00 57.12 171 ARG A N 1
ATOM 1226 C CA . ARG A 1 171 ? 81.663 75.896 132.423 1.00 62.63 171 ARG A CA 1
ATOM 1227 C C . ARG A 1 171 ? 81.303 74.688 133.293 1.00 60.98 171 ARG A C 1
ATOM 1228 O O . ARG A 1 171 ? 82.114 73.763 133.441 1.00 57.80 171 ARG A O 1
ATOM 1236 N N . PRO A 1 172 ? 80.089 74.693 133.876 1.00 59.31 172 PRO A N 1
ATOM 1237 C CA . PRO A 1 172 ? 79.622 73.496 134.583 1.00 60.70 172 PRO A CA 1
ATOM 1238 C C . PRO A 1 172 ? 79.744 72.248 133.715 1.00 60.05 172 PRO A C 1
ATOM 1239 O O . PRO A 1 172 ? 80.252 71.234 134.196 1.00 63.97 172 PRO A O 1
ATOM 1243 N N . PHE A 1 173 ? 79.313 72.320 132.457 1.00 57.35 173 PHE A N 1
ATOM 1244 C CA . PHE A 1 173 ? 79.475 71.171 131.564 1.00 63.21 173 PHE A CA 1
ATOM 1245 C C . PHE A 1 173 ? 80.931 70.723 131.410 1.00 61.88 173 PHE A C 1
ATOM 1246 O O . PHE A 1 173 ? 81.212 69.522 131.419 1.00 61.60 173 PHE A O 1
ATOM 1254 N N . VAL A 1 174 ? 81.844 71.680 131.245 1.00 57.83 174 VAL A N 1
ATOM 1255 C CA . VAL A 1 174 ? 83.262 71.350 131.145 1.00 62.17 174 VAL A CA 1
ATOM 1256 C C . VAL A 1 174 ? 83.779 70.704 132.420 1.00 65.89 174 VAL A C 1
ATOM 1257 O O . VAL A 1 174 ? 84.408 69.652 132.355 1.00 65.90 174 VAL A O 1
ATOM 1261 N N . GLN A 1 175 ? 83.513 71.327 133.572 1.00 64.34 175 GLN A N 1
ATOM 1262 C CA . GLN A 1 175 ? 83.855 70.720 134.862 1.00 66.17 175 GLN A CA 1
ATOM 1263 C C . GLN A 1 175 ? 83.422 69.261 134.919 1.00 67.58 175 GLN A C 1
ATOM 1264 O O . GLN A 1 175 ? 84.237 68.369 135.148 1.00 75.84 175 GLN A O 1
ATOM 1270 N N . ARG A 1 176 ? 82.139 69.009 134.705 1.00 59.08 176 ARG A N 1
ATOM 1271 C CA . ARG A 1 176 ? 81.632 67.661 134.890 1.00 62.53 176 ARG A CA 1
ATOM 1272 C C . ARG A 1 176 ? 82.197 66.679 133.859 1.00 65.90 176 ARG A C 1
ATOM 1273 O O . ARG A 1 176 ? 82.500 65.537 134.187 1.00 70.18 176 ARG A O 1
ATOM 1281 N N . HIS A 1 177 ? 82.370 67.122 132.619 1.00 69.85 177 HIS A N 1
ATOM 1282 C CA . HIS A 1 177 ? 82.631 66.174 131.537 1.00 66.85 177 HIS A CA 1
ATOM 1283 C C . HIS A 1 177 ? 83.968 66.354 130.828 1.00 69.12 177 HIS A C 1
ATOM 1284 O O . HIS A 1 177 ? 84.474 65.421 130.205 1.00 63.85 177 HIS A O 1
ATOM 1291 N N . LEU A 1 178 ? 84.539 67.548 130.926 1.00 73.32 178 LEU A N 1
ATOM 1292 C CA . LEU A 1 178 ? 85.798 67.838 130.241 1.00 77.05 178 LEU A CA 1
ATOM 1293 C C . LEU A 1 178 ? 86.789 68.520 131.171 1.00 79.12 178 LEU A C 1
ATOM 1294 O O . LEU A 1 178 ? 87.443 69.498 130.798 1.00 78.69 178 LEU A O 1
ATOM 1299 N N . SER A 1 179 ? 86.883 68.006 132.393 1.00 79.80 179 SER A N 1
ATOM 1300 C CA . SER A 1 179 ? 87.829 68.536 133.360 1.00 81.32 179 SER A CA 1
ATOM 1301 C C . SER A 1 179 ? 89.240 68.308 132.835 1.00 85.57 179 SER A C 1
ATOM 1302 O O . SER A 1 179 ? 90.098 69.189 132.918 1.00 86.41 179 SER A O 1
ATOM 1305 N N . ASP A 1 180 ? 89.468 67.130 132.264 1.00 82.95 180 ASP A N 1
ATOM 1306 C CA . ASP A 1 180 ? 90.792 66.779 131.774 1.00 81.63 180 ASP A CA 1
ATOM 1307 C C . ASP A 1 180 ? 91.008 67.157 130.318 1.00 84.67 180 ASP A C 1
ATOM 1308 O O . ASP A 1 180 ? 91.996 66.752 129.712 1.00 85.68 180 ASP A O 1
ATOM 1313 N N . GLY A 1 181 ? 90.083 67.939 129.767 1.00 83.22 181 GLY A N 1
ATOM 1314 C CA . GLY A 1 181 ? 90.193 68.407 128.398 1.00 77.16 181 GLY A CA 1
ATOM 1315 C C . GLY A 1 181 ? 89.459 67.550 127.382 1.00 76.92 181 GLY A C 1
ATOM 1316 O O . GLY A 1 181 ? 88.762 66.600 127.734 1.00 78.19 181 GLY A O 1
ATOM 1317 N N . PHE A 1 182 ? 89.647 67.877 126.108 1.00 75.68 182 PHE A N 1
ATOM 1318 C CA . PHE A 1 182 ? 88.847 67.306 125.032 1.00 74.74 182 PHE A CA 1
ATOM 1319 C C . PHE A 1 182 ? 89.490 66.059 124.414 1.00 81.39 182 PHE A C 1
ATOM 1320 O O . PHE A 1 182 ? 89.802 66.016 123.218 1.00 79.29 182 PHE A O 1
ATOM 1328 N N . THR A 1 183 ? 89.670 65.037 125.244 1.00 79.64 183 THR A N 1
ATOM 1329 C CA . THR A 1 183 ? 90.252 63.779 124.802 1.00 78.24 183 THR A CA 1
ATOM 1330 C C . THR A 1 183 ? 89.229 62.916 124.074 1.00 79.48 183 THR A C 1
ATOM 1331 O O . THR A 1 183 ? 88.032 63.129 124.210 1.00 83.31 183 THR A O 1
ATOM 1335 N N . ALA A 1 184 ? 89.699 61.937 123.309 1.00 78.43 184 ALA A N 1
ATOM 1336 C CA . ALA A 1 184 ? 88.800 60.993 122.646 1.00 83.85 184 ALA A CA 1
ATOM 1337 C C . ALA A 1 184 ? 88.159 59.998 123.630 1.00 83.03 184 ALA A C 1
ATOM 1338 O O . ALA A 1 184 ? 87.229 59.268 123.281 1.00 80.89 184 ALA A O 1
ATOM 1340 N N . ALA A 1 185 ? 88.665 59.963 124.856 1.00 80.48 185 ALA A N 1
ATOM 1341 C CA . ALA A 1 185 ? 88.050 59.139 125.888 1.00 83.79 185 ALA A CA 1
ATOM 1342 C C . ALA A 1 185 ? 86.985 59.966 126.581 1.00 82.45 185 ALA A C 1
ATOM 1343 O O . ALA A 1 185 ? 85.951 59.444 127.005 1.00 79.98 185 ALA A O 1
ATOM 1345 N N . ALA A 1 186 ? 87.251 61.264 126.696 1.00 82.65 186 ALA A N 1
ATOM 1346 C CA . ALA A 1 186 ? 86.299 62.195 127.288 1.00 81.13 186 ALA A CA 1
ATOM 1347 C C . ALA A 1 186 ? 85.174 62.501 126.306 1.00 77.82 186 ALA A C 1
ATOM 1348 O O . ALA A 1 186 ? 84.013 62.589 126.699 1.00 75.65 186 ALA A O 1
ATOM 1350 N N . ALA A 1 187 ? 85.526 62.640 125.029 1.00 75.81 187 ALA A N 1
ATOM 1351 C CA . ALA A 1 187 ? 84.556 62.983 123.990 1.00 76.32 187 ALA A CA 1
ATOM 1352 C C . ALA A 1 187 ? 83.610 61.833 123.658 1.00 76.00 187 ALA A C 1
ATOM 1353 O O . ALA A 1 187 ? 82.548 62.043 123.071 1.00 76.24 187 ALA A O 1
ATOM 1355 N N . ALA A 1 188 ? 84.002 60.621 124.032 1.00 76.99 188 ALA A N 1
ATOM 1356 C CA . ALA A 1 188 ? 83.149 59.452 123.869 1.00 73.18 188 ALA A CA 1
ATOM 1357 C C . ALA A 1 188 ? 82.109 59.387 124.980 1.00 71.05 188 ALA A C 1
ATOM 1358 O O . ALA A 1 188 ? 81.127 58.653 124.878 1.00 66.41 188 ALA A O 1
ATOM 1360 N N . LYS A 1 189 ? 82.329 60.155 126.044 1.00 73.49 189 LYS A N 1
ATOM 1361 C CA . LYS A 1 189 ? 81.436 60.117 127.199 1.00 76.56 189 LYS A CA 1
ATOM 1362 C C . LYS A 1 189 ? 80.634 61.405 127.404 1.00 72.60 189 LYS A C 1
ATOM 1363 O O . LYS A 1 189 ? 79.456 61.357 127.749 1.00 69.37 189 LYS A O 1
ATOM 1369 N N . ALA A 1 190 ? 81.267 62.552 127.193 1.00 68.55 190 ALA A N 1
ATOM 1370 C CA . ALA A 1 190 ? 80.571 63.826 127.329 1.00 69.19 190 ALA A CA 1
ATOM 1371 C C . ALA A 1 190 ? 79.409 63.912 126.339 1.00 68.78 190 ALA A C 1
ATOM 1372 O O . ALA A 1 190 ? 79.567 63.591 125.160 1.00 68.54 190 ALA A O 1
ATOM 1374 N N . PRO A 1 191 ? 78.229 64.331 126.817 1.00 65.28 191 PRO A N 1
ATOM 1375 C CA . PRO A 1 191 ? 77.096 64.466 125.897 1.00 64.35 191 PRO A CA 1
ATOM 1376 C C . PRO A 1 191 ? 77.325 65.568 124.866 1.00 57.54 191 PRO A C 1
ATOM 1377 O O . PRO A 1 191 ? 77.692 66.680 125.233 1.00 58.14 191 PRO A O 1
ATOM 1381 N N . SER A 1 192 ? 77.111 65.272 123.590 1.00 57.07 192 SER A N 1
ATOM 1382 C CA . SER A 1 192 ? 77.138 66.331 122.580 1.00 62.03 192 SER A CA 1
ATOM 1383 C C . SER A 1 192 ? 75.719 66.767 122.219 1.00 57.58 192 SER A C 1
ATOM 1384 O O . SER A 1 192 ? 74.750 66.084 122.528 1.00 59.16 192 SER A O 1
ATOM 1387 N N . LEU A 1 193 ? 75.605 67.920 121.578 1.00 54.36 193 LEU A N 1
ATOM 1388 C CA . LEU A 1 193 ? 74.329 68.377 121.060 1.00 51.00 193 LEU A CA 1
ATOM 1389 C C . LEU A 1 193 ? 74.239 68.184 119.543 1.00 53.91 193 LEU A C 1
ATOM 1390 O O . LEU A 1 193 ? 75.115 67.585 118.914 1.00 55.72 193 LEU A O 1
ATOM 1395 N N . ALA A 1 194 ? 73.171 68.718 118.971 1.00 51.41 194 ALA A N 1
ATOM 1396 C CA . ALA A 1 194 ? 72.912 68.628 117.547 1.00 58.71 194 ALA A CA 1
ATOM 1397 C C . ALA A 1 194 ? 71.480 69.077 117.273 1.00 58.99 194 ALA A C 1
ATOM 1398 O O . ALA A 1 194 ? 70.605 68.933 118.126 1.00 57.70 194 ALA A O 1
ATOM 1400 N N . TRP A 1 195 ? 71.248 69.623 116.086 1.00 56.45 195 TRP A N 1
ATOM 1401 C CA . TRP A 1 195 ? 69.912 70.044 115.703 1.00 59.87 195 TRP A CA 1
ATOM 1402 C C . TRP A 1 195 ? 69.044 68.849 115.370 1.00 58.47 195 TRP A C 1
ATOM 1403 O O . TRP A 1 195 ? 67.833 68.868 115.596 1.00 60.78 195 TRP A O 1
ATOM 1414 N N . ASN A 1 196 ? 69.678 67.813 114.835 1.00 56.63 196 ASN A N 1
ATOM 1415 C CA . ASN A 1 196 ? 68.985 66.592 114.436 1.00 64.73 196 ASN A CA 1
ATOM 1416 C C . ASN A 1 196 ? 69.968 65.601 113.826 1.00 65.98 196 ASN A C 1
ATOM 1417 O O . ASN A 1 196 ? 71.178 65.807 113.897 1.00 69.28 196 ASN A O 1
ATOM 1422 N N . ARG A 1 197 ? 69.464 64.534 113.219 1.00 69.62 197 ARG A N 1
ATOM 1423 C CA . ARG A 1 197 ? 70.350 63.485 112.704 1.00 72.36 197 ARG A CA 1
ATOM 1424 C C . ARG A 1 197 ? 71.200 63.958 111.525 1.00 68.46 197 ARG A C 1
ATOM 1425 O O . ARG A 1 197 ? 72.366 63.580 111.401 1.00 72.44 197 ARG A O 1
ATOM 1433 N N . ASP A 1 198 ? 70.619 64.795 110.671 1.00 67.56 198 ASP A N 1
ATOM 1434 C CA . ASP A 1 198 ? 71.325 65.288 109.489 1.00 68.59 198 ASP A CA 1
ATOM 1435 C C . ASP A 1 198 ? 72.394 66.341 109.833 1.00 68.28 198 ASP A C 1
ATOM 1436 O O . ASP A 1 198 ? 73.246 66.681 108.999 1.00 70.17 198 ASP A O 1
ATOM 1441 N N . ASP A 1 199 ? 72.350 66.857 111.058 1.00 65.81 199 ASP A N 1
ATOM 1442 C CA . ASP A 1 199 ? 73.368 67.796 111.516 1.00 61.51 199 ASP A CA 1
ATOM 1443 C C . ASP A 1 199 ? 74.712 67.102 111.625 1.00 64.87 199 ASP A C 1
ATOM 1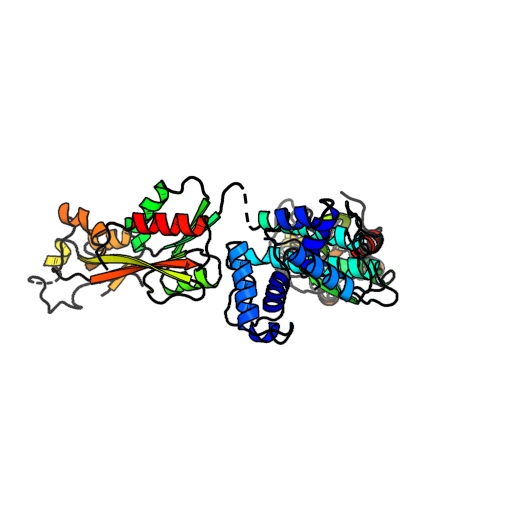444 O O . ASP A 1 199 ? 74.885 66.186 112.427 1.00 69.78 199 ASP A O 1
ATOM 1449 N N . GLY A 1 200 ? 75.665 67.533 110.809 1.00 60.04 200 GLY A N 1
ATOM 1450 C CA . GLY A 1 200 ? 76.960 66.890 110.778 1.00 58.44 200 GLY A CA 1
ATOM 1451 C C . GLY A 1 200 ? 78.020 67.762 111.412 1.00 61.86 200 GLY A C 1
ATOM 1452 O O . GLY A 1 200 ? 79.177 67.353 111.540 1.00 58.90 200 GLY A O 1
ATOM 1453 N N . LEU A 1 201 ? 77.621 68.968 111.805 1.00 56.16 201 LEU A N 1
ATOM 1454 C CA . LEU A 1 201 ? 78.549 69.944 112.363 1.00 55.82 201 LEU A CA 1
ATOM 1455 C C . LEU A 1 201 ? 79.459 69.381 113.456 1.00 56.96 201 LEU A C 1
ATOM 1456 O O . LEU A 1 201 ? 80.671 69.505 113.373 1.00 66.20 201 LEU A O 1
ATOM 1461 N N . GLN A 1 202 ? 78.879 68.753 114.469 1.00 56.91 202 GLN A N 1
ATOM 1462 C CA . GLN A 1 202 ? 79.655 68.206 115.573 1.00 60.76 202 GLN A CA 1
ATOM 1463 C C . GLN A 1 202 ? 80.555 67.063 115.082 1.00 63.58 202 GLN A C 1
ATOM 1464 O O . GLN A 1 202 ? 81.649 66.829 115.605 1.00 61.36 202 GLN A O 1
ATOM 1470 N N . ASP A 1 203 ? 80.080 66.345 114.073 1.00 63.67 203 ASP A N 1
ATOM 1471 C CA . ASP A 1 203 ? 80.795 65.183 113.574 1.00 62.14 203 ASP A CA 1
ATOM 1472 C C . ASP A 1 203 ? 82.061 65.588 112.822 1.00 67.18 203 ASP A C 1
ATOM 1473 O O . ASP A 1 203 ? 83.042 64.846 112.805 1.00 74.94 203 ASP A O 1
ATOM 1478 N N . MET A 1 204 ? 82.040 66.759 112.194 1.00 63.39 204 MET A N 1
ATOM 1479 C CA . MET A 1 204 ? 83.187 67.207 111.417 1.00 65.57 204 MET A CA 1
ATOM 1480 C C . MET A 1 204 ? 84.322 67.581 112.350 1.00 71.93 204 MET A C 1
ATOM 1481 O O . MET A 1 204 ? 85.489 67.266 112.084 1.00 74.22 204 MET A O 1
ATOM 1486 N N . LEU A 1 205 ? 83.978 68.265 113.440 1.00 69.43 205 LEU A N 1
ATOM 1487 C CA . LEU A 1 205 ? 84.846 68.298 114.608 1.00 68.51 205 LEU A CA 1
ATOM 1488 C C . LEU A 1 205 ? 84.848 66.852 115.084 1.00 72.35 205 LEU A C 1
ATOM 1489 O O . LEU A 1 205 ? 84.025 66.053 114.642 1.00 73.76 205 LEU A O 1
ATOM 1494 N N . VAL A 1 206 ? 85.753 66.498 115.979 1.00 74.86 206 VAL A N 1
ATOM 1495 C CA . VAL A 1 206 ? 85.881 65.095 116.369 1.00 82.11 206 VAL A CA 1
ATOM 1496 C C . VAL A 1 206 ? 86.663 64.391 115.278 1.00 80.81 206 VAL A C 1
ATOM 1497 O O . VAL A 1 206 ? 87.726 63.830 115.545 1.00 85.72 206 VAL A O 1
ATOM 1501 N N . ARG A 1 207 ? 86.139 64.424 114.053 1.00 71.42 207 ARG A N 1
ATOM 1502 C CA . ARG A 1 207 ? 86.921 64.021 112.885 1.00 82.39 207 ARG A CA 1
ATOM 1503 C C . ARG A 1 207 ? 88.158 64.915 112.783 1.00 78.04 207 ARG A C 1
ATOM 1504 O O . ARG A 1 207 ? 89.285 64.440 112.829 1.00 77.97 207 ARG A O 1
ATOM 1512 N N . LYS A 1 208 ? 87.936 66.216 112.654 1.00 70.57 208 LYS A N 1
ATOM 1513 C CA . LYS A 1 208 ? 89.031 67.167 112.586 1.00 70.65 208 LYS A CA 1
ATOM 1514 C C . LYS A 1 208 ? 89.932 67.056 113.821 1.00 80.69 208 LYS A C 1
ATOM 1515 O O . LYS A 1 208 ? 91.151 67.229 113.744 1.00 77.00 208 LYS A O 1
ATOM 1521 N N . ALA A 1 209 ? 89.322 66.748 114.960 1.00 84.68 209 ALA A N 1
ATOM 1522 C CA . ALA A 1 209 ? 90.026 66.769 116.234 1.00 77.78 209 ALA A CA 1
ATOM 1523 C C . ALA A 1 209 ? 90.752 65.465 116.523 1.00 84.54 209 ALA A C 1
ATOM 1524 O O . ALA A 1 209 ? 91.783 65.460 117.200 1.00 86.34 209 ALA A O 1
ATOM 1526 N N . PHE A 1 210 ? 90.210 64.362 116.020 1.00 81.66 210 PHE A N 1
ATOM 1527 C CA . PHE A 1 210 ? 90.744 63.048 116.351 1.00 85.29 210 PHE A CA 1
ATOM 1528 C C . PHE A 1 210 ? 90.916 62.157 115.126 1.00 80.97 210 PHE A C 1
ATOM 1529 O O . PHE A 1 210 ? 91.027 60.939 115.248 1.00 82.16 210 PHE A O 1
ATOM 1537 N N . ARG A 1 211 ? 90.929 62.772 113.951 1.00 82.17 211 ARG A N 1
ATOM 1538 C CA . ARG A 1 211 ? 91.205 62.071 112.698 1.00 89.04 211 ARG A CA 1
ATOM 1539 C C . ARG A 1 211 ? 90.396 60.781 112.595 1.00 92.61 211 ARG A C 1
ATOM 1540 O O . ARG A 1 211 ? 90.648 59.936 111.730 1.00 94.05 211 ARG A O 1
ATOM 1548 N N . ARG A 1 212 ? 89.409 60.655 113.477 1.00 91.23 212 ARG A N 1
ATOM 1549 C CA . ARG A 1 212 ? 88.616 59.442 113.611 1.00 96.39 212 ARG A CA 1
ATOM 1550 C C . ARG A 1 212 ? 87.127 59.791 113.610 1.00 96.26 212 ARG A C 1
ATOM 1551 O O . ARG A 1 212 ? 86.672 60.613 112.814 1.00 91.90 212 ARG A O 1
ATOM 1559 N N . ALA A 1 213 ? 86.378 59.162 114.512 1.00 95.48 213 ALA A N 1
ATOM 1560 C CA . ALA A 1 213 ? 84.942 59.388 114.645 1.00 96.11 213 ALA A CA 1
ATOM 1561 C C . ALA A 1 213 ? 84.465 58.658 115.885 1.00 98.87 213 ALA A C 1
ATOM 1562 O O . ALA A 1 213 ? 84.640 57.441 116.006 1.00 98.31 213 ALA A O 1
ATOM 1564 N N . ILE A 1 214 ? 83.859 59.408 116.802 1.00 95.56 214 ILE A N 1
ATOM 1565 C CA . ILE A 1 214 ? 83.521 58.902 118.125 1.00 86.59 214 ILE A CA 1
ATOM 1566 C C . ILE A 1 214 ? 82.014 58.922 118.360 1.00 81.26 214 ILE A C 1
ATOM 1567 O O . ILE A 1 214 ? 81.402 59.984 118.328 1.00 83.17 214 ILE A O 1
ATOM 1572 N N . THR A 1 215 ? 81.404 57.771 118.608 1.00 75.02 215 THR A N 1
ATOM 1573 C CA . THR A 1 215 ? 79.997 57.793 119.000 1.00 76.47 215 THR A CA 1
ATOM 1574 C C . THR A 1 215 ? 79.826 58.142 120.489 1.00 74.56 215 THR A C 1
ATOM 1575 O O . THR A 1 215 ? 80.547 57.635 121.360 1.00 74.17 215 THR A O 1
ATOM 1579 N N . ARG A 1 216 ? 78.876 59.031 120.761 1.00 72.34 216 ARG A N 1
ATOM 1580 C CA . ARG A 1 216 ? 78.673 59.582 122.101 1.00 68.98 216 ARG A CA 1
ATOM 1581 C C . ARG A 1 216 ? 77.195 59.749 122.412 1.00 67.87 216 ARG A C 1
ATOM 1582 O O . ARG A 1 216 ? 76.346 59.583 121.534 1.00 69.87 216 ARG A O 1
ATOM 1590 N N . PRO A 1 217 ? 76.872 60.067 123.671 1.00 66.22 217 PRO A N 1
ATOM 1591 C CA . PRO A 1 217 ? 75.490 60.477 123.940 1.00 67.47 217 PRO A CA 1
ATOM 1592 C C . PRO A 1 217 ? 75.234 61.832 123.293 1.00 67.62 217 PRO A C 1
ATOM 1593 O O . PRO A 1 217 ? 76.020 62.763 123.483 1.00 66.95 217 PRO A O 1
ATOM 1597 N N . THR A 1 218 ? 74.161 61.938 122.520 1.00 64.11 218 THR A N 1
ATOM 1598 C CA . THR A 1 218 ? 73.868 63.190 121.842 1.00 63.66 218 THR A CA 1
ATOM 1599 C C . THR A 1 218 ? 72.397 63.616 121.907 1.00 62.59 218 THR A C 1
ATOM 1600 O O . THR A 1 218 ? 71.495 62.881 121.486 1.00 62.05 218 THR A O 1
ATOM 1604 N N . HIS A 1 219 ? 72.183 64.819 122.435 1.00 56.63 219 HIS A N 1
ATOM 1605 C CA . HIS A 1 219 ? 70.873 65.447 122.492 1.00 54.59 219 HIS A CA 1
ATOM 1606 C C . HIS A 1 219 ? 70.515 66.081 121.168 1.00 57.47 219 HIS A C 1
ATOM 1607 O O . HIS A 1 219 ? 71.375 66.651 120.507 1.00 62.86 219 HIS A O 1
ATOM 1614 N N . PHE A 1 220 ? 69.243 66.012 120.789 1.00 59.30 220 PHE A N 1
ATOM 1615 C CA . PHE A 1 220 ? 68.778 66.714 119.592 1.00 57.08 220 PHE A CA 1
ATOM 1616 C C . PHE A 1 220 ? 67.815 67.835 119.913 1.00 52.27 220 PHE A C 1
ATOM 1617 O O . PHE A 1 220 ? 66.669 67.599 120.282 1.00 51.57 220 PHE A O 1
ATOM 1625 N N . VAL A 1 221 ? 68.307 69.060 119.787 1.00 50.27 221 VAL A N 1
ATOM 1626 C CA . VAL A 1 221 ? 67.523 70.233 120.120 1.00 51.92 221 VAL A CA 1
ATOM 1627 C C . VAL A 1 221 ? 67.630 71.266 119.011 1.00 55.65 221 VAL A C 1
ATOM 1628 O O . VAL A 1 221 ? 68.692 71.849 118.788 1.00 55.22 221 VAL A O 1
ATOM 1632 N N . PRO A 1 222 ? 66.513 71.504 118.318 1.00 55.15 222 PRO A N 1
ATOM 1633 C CA . PRO A 1 222 ? 66.474 72.390 117.162 1.00 47.96 222 PRO A CA 1
ATOM 1634 C C . PRO A 1 222 ? 66.148 73.819 117.577 1.00 52.46 222 PRO A C 1
ATOM 1635 O O . PRO A 1 222 ? 65.781 74.056 118.731 1.00 44.50 222 PRO A O 1
ATOM 1639 N N . THR A 1 223 ? 66.289 74.738 116.618 1.00 54.93 223 THR A N 1
ATOM 1640 C CA . THR A 1 223 ? 66.050 76.179 116.771 1.00 50.66 223 THR A CA 1
ATOM 1641 C C . THR A 1 223 ? 67.187 76.882 117.496 1.00 49.60 223 THR A C 1
ATOM 1642 O O . THR A 1 223 ? 67.979 76.254 118.190 1.00 44.96 223 THR A O 1
ATOM 1646 N N . THR A 1 224 ? 67.263 78.191 117.318 1.00 50.61 224 THR A N 1
ATOM 1647 C CA . THR A 1 224 ? 68.325 78.971 117.934 1.00 55.54 224 THR A CA 1
ATOM 1648 C C . THR A 1 224 ? 68.145 79.012 119.447 1.00 60.35 224 THR A C 1
ATOM 1649 O O . THR A 1 224 ? 69.094 78.757 120.200 1.00 56.79 224 THR A O 1
ATOM 1653 N N . GLU A 1 225 ? 66.932 79.329 119.898 1.00 54.69 225 GLU A N 1
ATOM 1654 C CA . GLU A 1 225 ? 66.681 79.392 121.336 1.00 57.46 225 GLU A CA 1
ATOM 1655 C C . GLU A 1 225 ? 66.795 77.999 121.949 1.00 52.73 225 GLU A C 1
ATOM 1656 O O . GLU A 1 225 ? 67.387 77.827 123.010 1.00 51.79 225 GLU A O 1
ATOM 1662 N N . GLY A 1 226 ? 66.243 77.009 121.255 1.00 47.64 226 GLY A N 1
ATOM 1663 C CA . GLY A 1 226 ? 66.284 75.635 121.707 1.00 46.51 226 GLY A CA 1
ATOM 1664 C C . GLY A 1 226 ? 67.694 75.112 121.862 1.00 51.73 226 GLY A C 1
ATOM 1665 O O . GLY A 1 226 ? 68.043 74.568 122.912 1.00 52.18 226 GLY A O 1
ATOM 1666 N N . PHE A 1 227 ? 68.502 75.268 120.813 1.00 53.87 227 PHE A N 1
ATOM 1667 C CA . PHE A 1 227 ? 69.886 74.804 120.811 1.00 49.41 227 PHE A CA 1
ATOM 1668 C C . PHE A 1 227 ? 70.670 75.619 121.803 1.00 50.58 227 PHE A C 1
ATOM 1669 O O . PHE A 1 227 ? 71.555 75.094 122.476 1.00 53.19 227 PHE A O 1
ATOM 1677 N N . THR A 1 228 ? 70.340 76.903 121.905 1.00 47.00 228 THR A N 1
ATOM 1678 C CA . THR A 1 228 ? 71.077 77.780 122.811 1.00 53.91 228 THR A CA 1
ATOM 1679 C C . THR A 1 228 ? 70.799 77.477 124.295 1.00 55.69 228 THR A C 1
ATOM 1680 O O . THR A 1 228 ? 71.729 77.464 125.112 1.00 55.35 228 THR A O 1
ATOM 1684 N N . ALA A 1 229 ? 69.536 77.229 124.641 1.00 52.88 229 ALA A N 1
ATOM 1685 C CA . ALA A 1 229 ? 69.192 76.872 126.017 1.00 53.39 229 ALA A CA 1
ATOM 1686 C C . ALA A 1 229 ? 69.846 75.549 126.416 1.00 49.29 229 ALA A C 1
ATOM 1687 O O . ALA A 1 229 ? 70.414 75.430 127.492 1.00 50.36 229 ALA A O 1
ATOM 1689 N N . ALA A 1 230 ? 69.771 74.561 125.539 1.00 49.34 230 ALA A N 1
ATOM 1690 C CA . ALA A 1 230 ? 70.454 73.298 125.769 1.00 48.98 230 ALA A CA 1
ATOM 1691 C C . ALA A 1 230 ? 71.895 73.525 126.219 1.00 52.43 230 ALA A C 1
ATOM 1692 O O . ALA A 1 230 ? 72.319 73.010 127.257 1.00 49.55 230 ALA A O 1
ATOM 1694 N N . ALA A 1 231 ? 72.650 74.291 125.434 1.00 52.85 231 ALA A N 1
ATOM 1695 C CA . ALA A 1 231 ? 74.054 74.511 125.742 1.00 50.60 231 ALA A CA 1
ATOM 1696 C C . ALA A 1 231 ? 74.183 75.315 127.021 1.00 51.23 231 ALA A C 1
ATOM 1697 O O . ALA A 1 231 ? 74.967 74.966 127.896 1.00 52.66 231 ALA A O 1
ATOM 1699 N N . ARG A 1 232 ? 73.415 76.392 127.132 1.00 50.03 232 ARG A N 1
ATOM 1700 C CA . ARG A 1 232 ? 73.466 77.217 128.328 1.00 51.51 232 ARG A CA 1
ATOM 1701 C C . ARG A 1 232 ? 73.112 76.403 129.581 1.00 53.70 232 ARG A C 1
ATOM 1702 O O . ARG A 1 232 ? 73.650 76.646 130.655 1.00 56.84 232 ARG A O 1
ATOM 1710 N N . ALA A 1 233 ? 72.223 75.427 129.419 1.00 52.11 233 ALA A N 1
ATOM 1711 C CA . ALA A 1 233 ? 71.797 74.538 130.490 1.00 48.09 233 ALA A CA 1
ATOM 1712 C C . ALA A 1 233 ? 72.676 73.278 130.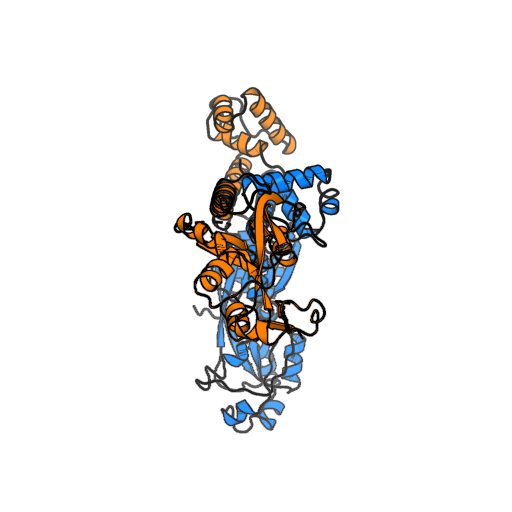639 1.00 53.59 233 ALA A C 1
ATOM 1713 O O . ALA A 1 233 ? 72.213 72.230 131.088 1.00 56.27 233 ALA A O 1
ATOM 1715 N N . GLY A 1 234 ? 73.938 73.379 130.252 1.00 48.85 234 GLY A N 1
ATOM 1716 C CA . GLY A 1 234 ? 74.879 72.287 130.405 1.00 48.90 234 GLY A CA 1
ATOM 1717 C C . GLY A 1 234 ? 74.502 70.899 129.918 1.00 50.73 234 GLY A C 1
ATOM 1718 O O . GLY A 1 234 ? 75.123 69.919 130.319 1.00 51.22 234 GLY A O 1
ATOM 1719 N N . LEU A 1 235 ? 73.509 70.795 129.046 1.00 52.65 235 LEU A N 1
ATOM 1720 C CA . LEU A 1 235 ? 73.150 69.494 128.481 1.00 49.33 235 LEU A CA 1
ATOM 1721 C C . LEU A 1 235 ? 74.284 68.825 127.702 1.00 53.12 235 LEU A C 1
ATOM 1722 O O . LEU A 1 235 ? 74.423 67.600 127.723 1.00 58.36 235 LEU A O 1
ATOM 1727 N N . GLY A 1 236 ? 75.082 69.623 126.999 1.00 51.57 236 GLY A N 1
ATOM 1728 C CA . GLY A 1 236 ? 76.129 69.079 126.153 1.00 55.29 236 GLY A CA 1
ATOM 1729 C C . GLY A 1 236 ? 76.916 70.153 125.437 1.00 52.40 236 GLY A C 1
ATOM 1730 O O . GLY A 1 236 ? 76.586 71.330 125.549 1.00 54.32 236 GLY A O 1
ATOM 1731 N N . TRP A 1 237 ? 77.961 69.754 124.715 1.00 52.75 237 TRP A N 1
ATOM 1732 C CA . TRP A 1 237 ? 78.707 70.691 123.864 1.00 57.03 237 TRP A CA 1
ATOM 1733 C C . TRP A 1 237 ? 78.152 70.628 122.438 1.00 55.95 237 TRP A C 1
ATOM 1734 O O . TRP A 1 237 ? 77.588 69.605 122.028 1.00 52.40 237 TRP A O 1
ATOM 1745 N N . GLY A 1 238 ? 78.313 71.723 121.697 1.00 51.39 238 GLY A N 1
ATOM 1746 C CA . GLY A 1 238 ? 77.824 71.817 120.333 1.00 52.39 238 GLY A CA 1
ATOM 1747 C C . GLY A 1 238 ? 78.483 72.923 119.524 1.00 53.42 238 GLY A C 1
ATOM 1748 O O . GLY A 1 238 ? 79.106 73.823 120.082 1.00 54.94 238 GLY A O 1
ATOM 1749 N N . MET A 1 239 ? 78.346 72.862 118.203 1.00 51.30 239 MET A N 1
ATOM 1750 C CA . MET A 1 239 ? 78.942 73.874 117.339 1.00 53.73 239 MET A CA 1
ATOM 1751 C C . MET A 1 239 ? 78.035 75.102 117.161 1.00 50.09 239 MET A C 1
ATOM 1752 O O . MET A 1 239 ? 76.874 74.992 116.747 1.00 52.15 239 MET A O 1
ATOM 1757 N N . PHE A 1 240 ? 78.585 76.272 117.454 1.00 46.66 240 PHE A N 1
ATOM 1758 C CA . PHE A 1 240 ? 77.835 77.521 117.417 1.00 48.15 240 PHE A CA 1
ATOM 1759 C C . PHE A 1 240 ? 78.443 78.538 116.467 1.00 47.42 240 PHE A C 1
ATOM 1760 O O . PHE A 1 240 ? 79.649 78.770 116.479 1.00 46.05 240 PHE A O 1
ATOM 1768 N N . PRO A 1 241 ? 77.603 79.176 115.651 1.00 50.44 241 PRO A N 1
ATOM 1769 C CA . PRO A 1 241 ? 78.135 80.283 114.859 1.00 47.82 241 PRO A CA 1
ATOM 1770 C C . PRO A 1 241 ? 78.847 81.217 115.811 1.00 49.37 241 PRO A C 1
ATOM 1771 O O . PRO A 1 241 ? 78.270 81.578 116.826 1.00 49.54 241 PRO A O 1
ATOM 1775 N N . GLU A 1 242 ? 80.082 81.588 115.503 1.00 50.21 242 GLU A N 1
ATOM 1776 C CA . GLU A 1 242 ? 80.829 82.464 116.387 1.00 50.01 242 GLU A CA 1
ATOM 1777 C C . GLU A 1 242 ? 80.088 83.735 116.763 1.00 47.11 242 GLU A C 1
ATOM 1778 O O . GLU A 1 242 ? 80.164 84.156 117.904 1.00 56.23 242 GLU A O 1
ATOM 1784 N N . LYS A 1 243 ? 79.376 84.355 115.831 1.00 46.43 243 LYS A N 1
ATOM 1785 C CA . LYS A 1 243 ? 78.639 85.573 116.169 1.00 49.83 243 LYS A CA 1
ATOM 1786 C C . LYS A 1 243 ? 77.775 85.356 117.417 1.00 54.84 243 LYS A C 1
ATOM 1787 O O . LYS A 1 243 ? 77.592 86.268 118.231 1.00 55.05 243 LYS A O 1
ATOM 1793 N N . LEU A 1 244 ? 77.254 84.137 117.551 1.00 53.30 244 LEU A N 1
ATOM 1794 C CA . LEU A 1 244 ? 76.341 83.756 118.630 1.00 50.07 244 LEU A CA 1
ATOM 1795 C C . LEU A 1 244 ? 77.048 83.358 119.931 1.00 54.30 244 LEU A C 1
ATOM 1796 O O . LEU A 1 244 ? 76.477 83.479 121.017 1.00 54.22 244 LEU A O 1
ATOM 1801 N N . ALA A 1 245 ? 78.278 82.860 119.814 1.00 55.86 245 ALA A N 1
ATOM 1802 C CA . ALA A 1 245 ? 79.070 82.459 120.977 1.00 56.90 245 ALA A CA 1
ATOM 1803 C C . ALA A 1 245 ? 79.803 83.658 121.548 1.00 59.04 245 ALA A C 1
ATOM 1804 O O . ALA A 1 245 ? 80.180 83.663 122.715 1.00 65.50 245 ALA A O 1
ATOM 1806 N N . ALA A 1 246 ? 80.001 84.670 120.711 1.00 55.53 246 ALA A N 1
ATOM 1807 C CA . ALA A 1 246 ? 80.767 85.846 121.085 1.00 58.12 246 ALA A CA 1
ATOM 1808 C C . ALA A 1 246 ? 80.292 86.384 122.415 1.00 61.57 246 ALA A C 1
ATOM 1809 O O . ALA A 1 246 ? 81.096 86.725 123.272 1.00 68.32 246 ALA A O 1
ATOM 1811 N N . SER A 1 247 ? 78.978 86.449 122.586 1.00 60.68 247 SER A N 1
ATOM 1812 C CA . SER A 1 247 ? 78.406 87.006 123.804 1.00 64.35 247 SER A CA 1
ATOM 1813 C C . SER A 1 247 ? 78.596 86.109 125.046 1.00 66.28 247 SER A C 1
ATOM 1814 O O . SER A 1 247 ? 79.094 86.581 126.063 1.00 67.53 247 SER A O 1
ATOM 1817 N N . PRO A 1 248 ? 78.195 84.820 124.972 1.00 66.68 248 PRO A N 1
ATOM 1818 C CA . PRO A 1 248 ? 78.405 83.926 126.120 1.00 65.55 248 PRO A CA 1
ATOM 1819 C C . PRO A 1 248 ? 79.882 83.655 126.424 1.00 63.66 248 PRO A C 1
ATOM 1820 O O . PRO A 1 248 ? 80.217 83.153 127.500 1.00 60.18 248 PRO A O 1
ATOM 1824 N N . LEU A 1 249 ? 80.763 83.973 125.490 1.00 59.68 249 LEU A N 1
ATOM 1825 C CA . LEU A 1 249 ? 82.184 83.847 125.778 1.00 67.04 249 LEU A CA 1
ATOM 1826 C C . LEU A 1 249 ? 82.639 85.014 126.674 1.00 71.29 249 LEU A C 1
ATOM 1827 O O . LEU A 1 249 ? 83.579 84.882 127.462 1.00 72.34 249 LEU A O 1
ATOM 1832 N N . ALA A 1 250 ? 81.962 86.151 126.555 1.00 64.75 250 ALA A N 1
ATOM 1833 C CA . ALA A 1 250 ? 82.267 87.307 127.387 1.00 69.37 250 ALA A CA 1
ATOM 1834 C C . ALA A 1 250 ? 81.663 87.105 128.772 1.00 69.48 250 ALA A C 1
ATOM 1835 O O . ALA A 1 250 ? 82.382 87.047 129.762 1.00 80.50 250 ALA A O 1
ATOM 1837 N N . ASP A 1 251 ? 80.335 87.008 128.820 1.00 73.53 251 ASP A N 1
ATOM 1838 C CA . ASP A 1 251 ? 79.569 86.518 129.978 1.00 70.32 251 ASP A CA 1
ATOM 1839 C C . ASP A 1 251 ? 80.280 85.534 130.898 1.00 62.66 251 ASP A C 1
ATOM 1840 O O . ASP A 1 251 ? 80.042 85.517 132.095 1.00 65.78 251 ASP A O 1
ATOM 1845 N N . GLY A 1 252 ? 81.109 84.675 130.326 1.00 67.50 252 GLY A N 1
ATOM 1846 C CA . GLY A 1 252 ? 81.598 83.526 131.053 1.00 62.96 252 GLY A CA 1
ATOM 1847 C C . GLY A 1 252 ? 80.615 82.384 130.885 1.00 60.76 252 GLY A C 1
ATOM 1848 O O . GLY A 1 252 ? 80.938 81.238 131.177 1.00 63.14 252 GLY A O 1
ATOM 1849 N N . SER A 1 253 ? 79.420 82.698 130.391 1.00 55.35 253 SER A N 1
ATOM 1850 C CA . SER A 1 253 ? 78.365 81.702 130.209 1.00 55.01 253 SER A CA 1
ATOM 1851 C C . SER A 1 253 ? 78.770 80.491 129.346 1.00 65.49 253 SER A C 1
ATOM 1852 O O . SER A 1 253 ? 78.327 79.371 129.617 1.00 64.20 253 SER A O 1
ATOM 1855 N N . PHE A 1 254 ? 79.580 80.718 128.304 1.00 59.66 254 PHE A N 1
ATOM 1856 C CA . PHE A 1 254 ? 80.134 79.636 127.493 1.00 54.55 254 PHE A CA 1
ATOM 1857 C C . PHE A 1 254 ? 81.645 79.584 127.615 1.00 55.20 254 PHE A C 1
ATOM 1858 O O . PHE A 1 254 ? 82.277 80.607 127.835 1.00 58.17 254 PHE A O 1
ATOM 1866 N N . VAL A 1 255 ? 82.224 78.401 127.427 1.00 53.00 255 VAL A N 1
ATOM 1867 C CA . VAL A 1 255 ? 83.662 78.285 127.188 1.00 58.51 255 VAL A CA 1
ATOM 1868 C C . VAL A 1 255 ? 83.996 77.342 126.024 1.00 64.11 255 VAL A C 1
ATOM 1869 O O . VAL A 1 255 ? 83.375 76.284 125.866 1.00 63.41 255 VAL A O 1
ATOM 1873 N N . ARG A 1 256 ? 84.994 77.713 125.222 1.00 58.78 256 ARG A N 1
ATOM 1874 C CA . ARG A 1 256 ? 85.464 76.819 124.173 1.00 61.10 256 ARG A CA 1
ATOM 1875 C C . ARG A 1 256 ? 85.943 75.497 124.743 1.00 60.41 256 ARG A C 1
ATOM 1876 O O . ARG A 1 256 ? 86.842 75.464 125.563 1.00 65.07 256 ARG A O 1
ATOM 1884 N N . VAL A 1 257 ? 85.322 74.421 124.284 1.00 61.16 257 VAL A N 1
ATOM 1885 C CA . VAL A 1 257 ? 85.679 73.049 124.610 1.00 58.77 257 VAL A CA 1
ATOM 1886 C C . VAL A 1 257 ? 87.067 72.658 124.099 1.00 63.51 257 VAL A C 1
ATOM 1887 O O . VAL A 1 257 ? 87.752 71.823 124.688 1.00 60.36 257 VAL A O 1
ATOM 1891 N N . CYS A 1 258 ? 87.472 73.246 122.982 1.00 68.04 258 CYS A N 1
ATOM 1892 C CA . CYS A 1 258 ? 88.812 73.011 122.448 1.00 70.11 258 CYS A CA 1
ATOM 1893 C C . CYS A 1 258 ? 89.210 74.059 121.402 1.00 73.74 258 CYS A C 1
ATOM 1894 O O . CYS A 1 258 ? 88.415 74.924 121.027 1.00 71.20 258 CYS A O 1
ATOM 1897 N N . ASP A 1 259 ? 90.452 73.963 120.945 1.00 74.63 259 ASP A N 1
ATOM 1898 C CA . ASP A 1 259 ? 91.083 75.008 120.160 1.00 69.28 259 ASP A CA 1
ATOM 1899 C C . ASP A 1 259 ? 90.710 74.970 118.671 1.00 72.05 259 ASP A C 1
ATOM 1900 O O . ASP A 1 259 ? 90.989 75.913 117.927 1.00 71.33 259 ASP A O 1
ATOM 1905 N N . ILE A 1 260 ? 90.072 73.883 118.247 1.00 66.70 260 ILE A N 1
ATOM 1906 C CA . ILE A 1 260 ? 89.698 73.699 116.850 1.00 64.58 260 ILE A CA 1
ATOM 1907 C C . ILE A 1 260 ? 88.401 74.410 116.473 1.00 64.24 260 ILE A C 1
ATOM 1908 O O . ILE A 1 260 ? 87.567 74.681 117.327 1.00 69.83 260 ILE A O 1
ATOM 1913 N N . HIS A 1 261 ? 88.231 74.705 115.190 1.00 59.86 261 HIS A N 1
ATOM 1914 C CA . HIS A 1 261 ? 86.981 75.278 114.697 1.00 61.07 261 HIS A CA 1
ATOM 1915 C C . HIS A 1 261 ? 86.580 74.740 113.311 1.00 63.12 261 HIS A C 1
ATOM 1916 O O . HIS A 1 261 ? 87.305 73.949 112.699 1.00 62.55 261 HIS A O 1
ATOM 1923 N N . LEU A 1 262 ? 85.415 75.158 112.831 1.00 54.28 262 LEU A N 1
ATOM 1924 C CA . LEU A 1 262 ? 84.978 74.778 111.497 1.00 58.98 262 LEU A CA 1
ATOM 1925 C C . LEU A 1 262 ? 84.616 76.001 110.693 1.00 59.62 262 LEU A C 1
ATOM 1926 O O . LEU A 1 262 ? 83.841 76.845 111.148 1.00 60.13 262 LEU A O 1
ATOM 1931 N N . ASP A 1 263 ? 85.181 76.100 109.497 1.00 56.65 263 ASP A N 1
ATOM 1932 C CA . ASP A 1 263 ? 84.741 77.111 108.556 1.00 53.57 263 ASP A CA 1
ATOM 1933 C C . ASP A 1 263 ? 83.831 76.442 107.544 1.00 54.03 263 ASP A C 1
ATOM 1934 O O . ASP A 1 263 ? 84.163 75.394 106.973 1.00 49.58 263 ASP A O 1
ATOM 1939 N N . VAL A 1 264 ? 82.663 77.038 107.354 1.00 53.55 264 VAL A N 1
ATOM 1940 C CA . VAL A 1 264 ? 81.691 76.518 106.410 1.00 53.70 264 VAL A CA 1
ATOM 1941 C C . VAL A 1 264 ? 81.412 77.600 105.392 1.00 50.02 264 VAL A C 1
ATOM 1942 O O . VAL A 1 264 ? 80.879 78.647 105.732 1.00 52.50 264 VAL A O 1
ATOM 1946 N N . PRO A 1 265 ? 81.814 77.370 104.140 1.00 54.92 265 PRO A N 1
ATOM 1947 C CA . PRO A 1 265 ? 81.484 78.317 103.075 1.00 50.82 265 PRO A CA 1
ATOM 1948 C C . PRO A 1 265 ? 79.977 78.437 102.925 1.00 50.49 265 PRO A C 1
ATOM 1949 O O . PRO A 1 265 ? 79.284 77.420 102.869 1.00 53.24 265 PRO A O 1
ATOM 1953 N N . LEU A 1 266 ? 79.479 79.665 102.881 1.00 48.50 266 LEU A N 1
ATOM 1954 C CA . LEU A 1 266 ? 78.109 79.923 102.470 1.00 47.25 266 LEU A CA 1
ATOM 1955 C C . LEU A 1 266 ? 78.064 80.438 101.023 1.00 51.22 266 LEU A C 1
ATOM 1956 O O . LEU A 1 266 ? 79.071 80.934 100.496 1.00 50.02 266 LEU A O 1
ATOM 1961 N N . TYR A 1 267 ? 76.897 80.305 100.395 1.00 46.66 267 TYR A N 1
ATOM 1962 C CA . TYR A 1 267 ? 76.647 80.803 99.050 1.00 44.63 267 TYR A CA 1
ATOM 1963 C C . TYR A 1 267 ? 75.261 81.431 98.949 1.00 44.77 267 TYR A C 1
ATOM 1964 O O . TYR A 1 267 ? 74.329 80.978 99.592 1.00 48.26 267 TYR A O 1
ATOM 1973 N N . TRP A 1 268 ? 75.118 82.477 98.150 1.00 44.19 268 TRP A N 1
ATOM 1974 C CA . TRP A 1 268 ? 73.791 82.959 97.812 1.00 44.27 268 TRP A CA 1
ATOM 1975 C C . TRP A 1 268 ? 73.443 82.490 96.400 1.00 48.95 268 TRP A C 1
ATOM 1976 O O . TRP A 1 268 ? 74.011 82.972 95.423 1.00 48.60 268 TRP A O 1
ATOM 1987 N N . GLN A 1 269 ? 72.536 81.519 96.307 1.00 47.91 269 GLN A N 1
ATOM 1988 C CA . GLN A 1 269 ? 72.016 81.046 95.026 1.00 51.07 269 GLN A CA 1
ATOM 1989 C C . GLN A 1 269 ? 70.673 81.702 94.692 1.00 56.71 269 GLN A C 1
ATOM 1990 O O . GLN A 1 269 ? 69.761 81.704 95.521 1.00 55.79 269 GLN A O 1
ATOM 1996 N N . CYS A 1 270 ? 70.555 82.253 93.483 1.00 54.56 270 CYS A N 1
ATOM 1997 C CA . CYS A 1 270 ? 69.300 82.858 93.036 1.00 55.26 270 CYS A CA 1
ATOM 1998 C C . CYS A 1 270 ? 69.024 82.624 91.549 1.00 59.38 270 CYS A C 1
ATOM 1999 O O . CYS A 1 270 ? 69.924 82.260 90.787 1.00 56.20 270 CYS A O 1
ATOM 2002 N N . TRP A 1 271 ? 67.771 82.840 91.148 1.00 60.42 271 TRP A N 1
ATOM 2003 C CA . TRP A 1 271 ? 67.355 82.672 89.755 1.00 57.88 271 TRP A CA 1
ATOM 2004 C C . TRP A 1 271 ? 68.309 83.328 88.778 1.00 60.24 271 TRP A C 1
ATOM 2005 O O . TRP A 1 271 ? 68.497 84.543 88.808 1.00 61.73 271 TRP A O 1
ATOM 2016 N N . LYS A 1 272 ? 68.903 82.516 87.910 1.00 60.62 272 LYS A N 1
ATOM 2017 C CA . LYS A 1 272 ? 69.695 83.028 86.802 1.00 66.11 272 LYS A CA 1
ATOM 2018 C C . LYS A 1 272 ? 68.782 83.647 85.744 1.00 64.61 272 LYS A C 1
ATOM 2019 O O . LYS A 1 272 ? 68.143 82.942 84.965 1.00 68.03 272 LYS A O 1
ATOM 2025 N N . LEU A 1 273 ? 68.723 84.971 85.743 1.00 57.93 273 LEU A N 1
ATOM 2026 C CA . LEU A 1 273 ? 67.925 85.724 84.802 1.00 59.66 273 LEU A CA 1
ATOM 2027 C C . LEU A 1 273 ? 68.167 87.186 85.087 1.00 60.58 273 LEU A C 1
ATOM 2028 O O . LEU A 1 273 ? 68.874 87.514 86.027 1.00 62.88 273 LEU A O 1
ATOM 2033 N N . ASP A 1 274 ? 67.593 88.064 84.272 1.00 68.16 274 ASP A N 1
ATOM 2034 C CA . ASP A 1 274 ? 67.670 89.499 84.533 1.00 70.65 274 ASP A CA 1
ATOM 2035 C C . ASP A 1 274 ? 66.485 89.974 85.367 1.00 71.62 274 ASP A C 1
ATOM 2036 O O . ASP A 1 274 ? 65.330 89.645 85.089 1.00 74.11 274 ASP A O 1
ATOM 2041 N N . SER A 1 275 ? 66.764 90.755 86.395 1.00 66.46 275 SER A N 1
ATOM 2042 C CA . SER A 1 275 ? 65.689 91.263 87.222 1.00 65.52 275 SER A CA 1
ATOM 2043 C C . SER A 1 275 ? 66.213 92.345 88.138 1.00 64.87 275 SER A C 1
ATOM 2044 O O . SER A 1 275 ? 67.073 92.102 88.972 1.00 61.80 275 SER A O 1
ATOM 2047 N N . PRO A 1 276 ? 65.718 93.563 87.958 1.00 66.05 276 PRO A N 1
ATOM 2048 C CA . PRO A 1 276 ? 66.092 94.606 88.908 1.00 61.43 276 PRO A CA 1
ATOM 2049 C C . PRO A 1 276 ? 65.791 94.185 90.352 1.00 62.52 276 PRO A C 1
ATOM 2050 O O . PRO A 1 276 ? 66.584 94.495 91.240 1.00 65.08 276 PRO A O 1
ATOM 2054 N N . ILE A 1 277 ? 64.696 93.470 90.594 1.00 64.36 277 ILE A N 1
ATOM 2055 C CA . ILE A 1 277 ? 64.408 93.037 91.963 1.00 64.93 277 ILE A CA 1
ATOM 2056 C C . ILE A 1 277 ? 65.427 92.011 92.453 1.00 58.04 277 ILE A C 1
ATOM 2057 O O . ILE A 1 277 ? 65.939 92.134 93.559 1.00 61.79 277 ILE A O 1
ATOM 2062 N N . ILE A 1 278 ? 65.729 91.007 91.640 1.00 52.58 278 ILE A N 1
ATOM 2063 C CA . ILE A 1 278 ? 66.746 90.026 92.025 1.00 58.83 278 ILE A CA 1
ATOM 2064 C C . ILE A 1 278 ? 68.113 90.661 92.336 1.00 58.06 278 ILE A C 1
ATOM 2065 O O . ILE A 1 278 ? 68.623 90.544 93.449 1.00 55.30 278 ILE A O 1
ATOM 2070 N N . ALA A 1 279 ? 68.706 91.327 91.356 1.00 57.14 279 ALA A N 1
ATOM 2071 C CA . ALA A 1 279 ? 69.979 92.002 91.571 1.00 55.92 279 ALA A CA 1
ATOM 2072 C C . ALA A 1 279 ? 69.971 92.827 92.861 1.00 58.66 279 ALA A C 1
ATOM 2073 O O . ALA A 1 279 ? 70.923 92.780 93.644 1.00 57.89 279 ALA A O 1
ATOM 2075 N N . ARG A 1 280 ? 68.898 93.581 93.086 1.00 57.34 280 ARG A N 1
ATOM 2076 C CA . ARG A 1 280 ? 68.791 94.383 94.300 1.00 52.51 280 ARG A CA 1
ATOM 2077 C C . ARG A 1 280 ? 68.830 93.530 95.565 1.00 51.99 280 ARG A C 1
ATOM 2078 O O . ARG A 1 280 ? 69.603 93.813 96.476 1.00 53.53 280 ARG A O 1
ATOM 2086 N N . ILE A 1 281 ? 67.985 92.502 95.628 1.00 49.89 281 ILE A N 1
ATOM 2087 C CA . ILE A 1 281 ? 68.007 91.566 96.745 1.00 51.05 281 ILE A CA 1
ATOM 2088 C C . ILE A 1 281 ? 69.416 90.989 96.910 1.00 50.70 281 ILE A C 1
ATOM 2089 O O . ILE A 1 281 ? 69.942 90.936 98.015 1.00 49.23 281 ILE A O 1
ATOM 2094 N N . THR A 1 282 ? 70.029 90.578 95.803 1.00 53.02 282 THR A N 1
ATOM 2095 C CA . THR A 1 282 ? 71.377 90.019 95.824 1.00 52.73 282 THR A CA 1
ATOM 2096 C C . THR A 1 282 ? 72.386 90.982 96.443 1.00 52.10 282 THR A C 1
ATOM 2097 O O . THR A 1 282 ? 73.226 90.577 97.241 1.00 51.85 282 THR A O 1
ATOM 2101 N N . ASP A 1 283 ? 72.301 92.254 96.079 1.00 49.93 283 ASP A N 1
ATOM 2102 C CA . ASP A 1 283 ? 73.202 93.248 96.643 1.00 51.33 283 ASP A CA 1
ATOM 2103 C C . ASP A 1 283 ? 73.060 93.297 98.135 1.00 50.85 283 ASP A C 1
ATOM 2104 O O . ASP A 1 283 ? 74.048 93.334 98.863 1.00 57.17 283 ASP A O 1
ATOM 2109 N N . THR A 1 284 ? 71.818 93.312 98.587 1.00 49.35 284 THR A N 1
ATOM 2110 C CA . THR A 1 284 ? 71.536 93.391 100.002 1.00 48.60 284 THR A CA 1
ATOM 2111 C C . THR A 1 284 ? 72.040 92.151 100.745 1.00 49.66 284 THR A C 1
ATOM 2112 O O . THR A 1 284 ? 72.757 92.263 101.732 1.00 48.33 284 THR A O 1
ATOM 2116 N N . VAL A 1 285 ? 71.689 90.971 100.256 1.00 46.93 285 VAL A N 1
ATOM 2117 C CA . VAL A 1 285 ? 72.183 89.759 100.863 1.00 46.48 285 VAL A CA 1
ATOM 2118 C C . VAL A 1 285 ? 73.702 89.762 100.920 1.00 45.99 285 VAL A C 1
ATOM 2119 O O . VAL A 1 285 ? 74.276 89.509 101.961 1.00 50.72 285 VAL A O 1
ATOM 2123 N N . ARG A 1 286 ? 74.354 90.062 99.806 1.00 50.85 286 ARG A N 1
ATOM 2124 C CA . ARG A 1 286 ? 75.814 90.078 99.760 1.00 53.22 286 ARG A CA 1
ATOM 2125 C C . ARG A 1 286 ? 76.441 91.041 100.774 1.00 52.87 286 ARG A C 1
ATOM 2126 O O . ARG A 1 286 ? 77.462 90.735 101.394 1.00 50.66 286 ARG A O 1
ATOM 2134 N N . ALA A 1 287 ? 75.820 92.202 100.937 1.00 49.37 287 ALA A N 1
ATOM 2135 C CA . ALA A 1 287 ? 76.321 93.219 101.846 1.00 44.47 287 ALA A CA 1
ATOM 2136 C C . ALA A 1 287 ? 76.062 92.843 103.302 1.00 51.50 287 ALA A C 1
ATOM 2137 O O . ALA A 1 287 ? 76.845 93.171 104.188 1.00 58.59 287 ALA A O 1
ATOM 2139 N N . ALA A 1 288 ? 74.958 92.156 103.551 1.00 49.54 288 ALA A N 1
ATOM 2140 C CA . ALA A 1 288 ? 74.638 91.732 104.898 1.00 47.48 288 ALA A CA 1
ATOM 2141 C C . ALA A 1 288 ? 75.680 90.714 105.364 1.00 52.06 288 ALA A C 1
ATOM 2142 O O . ALA A 1 288 ? 75.893 90.505 106.572 1.00 48.67 288 ALA A O 1
ATOM 2144 N N . ALA A 1 289 ? 76.345 90.089 104.402 1.00 46.79 289 ALA A N 1
ATOM 2145 C CA . ALA A 1 289 ? 77.324 89.067 104.728 1.00 49.25 289 ALA A CA 1
ATOM 2146 C C . ALA A 1 289 ? 78.768 89.584 104.694 1.00 53.85 289 ALA A C 1
ATOM 2147 O O . ALA A 1 289 ? 79.710 88.797 104.798 1.00 50.57 289 ALA A O 1
ATOM 2149 N N . SER A 1 290 ? 78.948 90.895 104.553 1.00 48.76 290 SER A N 1
ATOM 2150 C CA . SER A 1 290 ? 80.295 91.434 104.476 1.00 52.38 290 SER A CA 1
ATOM 2151 C C . SER A 1 290 ? 81.071 91.088 105.738 1.00 56.17 290 SER A C 1
ATOM 2152 O O . SER A 1 290 ? 82.302 91.104 105.754 1.00 59.02 290 SER A O 1
ATOM 2155 N N . GLY A 1 291 ? 80.340 90.727 106.786 1.00 53.97 291 GLY A N 1
ATOM 2156 C CA . GLY A 1 291 ? 80.943 90.429 108.064 1.00 48.97 291 GLY A CA 1
ATOM 2157 C C . GLY A 1 291 ? 81.350 88.988 108.279 1.00 49.09 291 GLY A C 1
ATOM 2158 O O . GLY A 1 291 ? 81.879 88.652 109.339 1.00 56.21 291 GLY A O 1
ATOM 2159 N N . LEU A 1 292 ? 81.096 88.124 107.304 1.00 45.68 292 LEU A N 1
ATOM 2160 C CA . LEU A 1 292 ? 81.546 86.740 107.409 1.00 50.11 292 LEU A CA 1
ATOM 2161 C C . LEU A 1 292 ? 83.069 86.709 107.281 1.00 50.21 292 LEU A C 1
ATOM 2162 O O . LEU A 1 292 ? 83.690 87.724 106.969 1.00 49.89 292 LEU A O 1
ATOM 2167 N N . TYR A 1 293 ? 83.676 85.553 107.512 1.00 44.35 293 TYR A N 1
ATOM 2168 C CA . TYR A 1 293 ? 85.109 85.429 107.289 1.00 47.69 293 TYR A CA 1
ATOM 2169 C C . TYR A 1 293 ? 85.353 85.283 105.766 1.00 58.08 293 TYR A C 1
ATOM 2170 O O . TYR A 1 293 ? 84.575 84.620 105.078 1.00 56.99 293 TYR A O 1
ATOM 2179 N N . ARG A 1 294 ? 86.371 85.943 105.211 1.00 51.79 294 ARG A N 1
ATOM 2180 C CA . ARG A 1 294 ? 86.493 85.942 103.753 1.00 57.53 294 ARG A CA 1
ATOM 2181 C C . ARG A 1 294 ? 86.738 84.553 103.127 1.00 55.23 294 ARG A C 1
ATOM 2182 O O . ARG A 1 294 ? 86.182 84.249 102.073 1.00 53.74 294 ARG A O 1
ATOM 2190 N N . GLY A 1 295 ? 87.542 83.720 103.785 1.00 51.85 295 GLY A N 1
ATOM 2191 C CA . GLY A 1 295 ? 87.724 82.324 103.401 1.00 58.67 295 GLY A CA 1
ATOM 2192 C C . GLY A 1 295 ? 88.030 81.999 101.941 1.00 66.30 295 GLY A C 1
ATOM 2193 O O . GLY A 1 295 ? 88.980 82.531 101.366 1.00 62.75 295 GLY A O 1
ATOM 2194 N N . GLN A 1 296 ? 87.214 81.111 101.363 1.00 76.45 296 GLN A N 1
ATOM 2195 C CA . GLN A 1 296 ? 87.314 80.631 99.964 1.00 78.12 296 GLN A CA 1
ATOM 2196 C C . GLN A 1 296 ? 88.460 79.649 99.740 1.00 72.95 296 GLN A C 1
ATOM 2197 O O . GLN A 1 296 ? 89.555 79.836 100.267 1.00 73.15 296 GLN A O 1
ATOM 2203 N N . GLN B 1 5 ? 49.135 87.089 84.188 1.00 102.19 5 GLN B N 1
ATOM 2204 C CA . GLN B 1 5 ? 49.778 86.604 82.972 1.00 101.48 5 GLN B CA 1
ATOM 2205 C C . GLN B 1 5 ? 49.245 87.348 81.742 1.00 102.49 5 GLN B C 1
ATOM 2206 O O . GLN B 1 5 ? 48.056 87.659 81.664 1.00 101.87 5 GLN B O 1
ATOM 2212 N N . LEU B 1 6 ? 50.134 87.646 80.796 1.00 104.92 6 LEU B N 1
ATOM 2213 C CA . LEU B 1 6 ? 49.757 88.357 79.571 1.00 107.45 6 LEU B CA 1
ATOM 2214 C C . LEU B 1 6 ? 50.035 87.516 78.336 1.00 104.76 6 LEU B C 1
ATOM 2215 O O . LEU B 1 6 ? 49.564 87.829 77.238 1.00 106.60 6 LEU B O 1
ATOM 2220 N N . ASP B 1 7 ? 50.811 86.453 78.531 1.00 104.50 7 ASP B N 1
ATOM 2221 C CA . ASP B 1 7 ? 51.252 85.584 77.441 1.00 108.26 7 ASP B CA 1
ATOM 2222 C C . ASP B 1 7 ? 50.073 85.120 76.581 1.00 107.04 7 ASP B C 1
ATOM 2223 O O . ASP B 1 7 ? 48.917 85.329 76.948 1.00 109.08 7 ASP B O 1
ATOM 2228 N N . GLY B 1 8 ? 50.352 84.499 75.439 1.00 101.00 8 GLY B N 1
ATOM 2229 C CA . GLY B 1 8 ? 51.698 84.191 74.989 1.00 98.82 8 GLY B CA 1
ATOM 2230 C C . GLY B 1 8 ? 51.778 84.128 73.476 1.00 100.11 8 GLY B C 1
ATOM 2231 O O . GLY B 1 8 ? 52.857 84.285 72.911 1.00 97.17 8 GLY B O 1
ATOM 2232 N N . PRO B 1 9 ? 50.635 83.866 72.814 1.00 104.31 9 PRO B N 1
ATOM 2233 C CA . PRO B 1 9 ? 50.513 84.061 71.366 1.00 99.65 9 PRO B CA 1
ATOM 2234 C C . PRO B 1 9 ? 50.686 85.526 70.972 1.00 96.46 9 PRO B C 1
ATOM 2235 O O . PRO B 1 9 ? 51.181 85.810 69.882 1.00 96.18 9 PRO B O 1
ATOM 2239 N N . GLN B 1 10 ? 50.271 86.442 71.842 1.00 97.56 10 GLN B N 1
ATOM 2240 C CA . GLN B 1 10 ? 50.334 87.868 71.528 1.00 97.70 10 GLN B CA 1
ATOM 2241 C C . GLN B 1 10 ? 51.765 88.369 71.602 1.00 91.05 10 GLN B C 1
ATOM 2242 O O . GLN B 1 10 ? 52.126 89.345 70.948 1.00 90.08 10 GLN B O 1
ATOM 2248 N N . LEU B 1 11 ? 52.577 87.697 72.406 1.00 89.82 11 LEU B N 1
ATOM 2249 C CA . LEU B 1 11 ? 53.956 88.109 72.591 1.00 86.11 11 LEU B CA 1
ATOM 2250 C C . LEU B 1 11 ? 54.790 87.622 71.424 1.00 83.80 11 LEU B C 1
ATOM 2251 O O . LEU B 1 11 ? 55.457 88.409 70.760 1.00 85.52 11 LEU B O 1
ATOM 2256 N N . ALA B 1 12 ? 54.741 86.320 71.170 1.00 85.74 12 ALA B N 1
ATOM 2257 C CA . ALA B 1 12 ? 55.425 85.742 70.019 1.00 90.67 12 ALA B CA 1
ATOM 2258 C C . ALA B 1 12 ? 55.058 86.475 68.726 1.00 87.46 12 ALA B C 1
ATOM 2259 O O . ALA B 1 12 ? 55.889 86.616 67.827 1.00 89.62 12 ALA B O 1
ATOM 2261 N N . ALA B 1 13 ? 53.816 86.939 68.633 1.00 81.91 13 ALA B N 1
ATOM 2262 C CA . ALA B 1 13 ? 53.391 87.719 67.480 1.00 81.58 13 ALA B CA 1
ATOM 2263 C C . ALA B 1 13 ? 54.053 89.084 67.491 1.00 79.28 13 ALA B C 1
ATOM 2264 O O . ALA B 1 13 ? 54.388 89.620 66.442 1.00 82.64 13 ALA B O 1
ATOM 2266 N N . LEU B 1 14 ? 54.237 89.652 68.676 1.00 78.16 14 LEU B N 1
ATOM 2267 C CA . LEU B 1 14 ? 54.908 90.939 68.790 1.00 80.73 14 LEU B CA 1
ATOM 2268 C C . LEU B 1 14 ? 56.381 90.829 68.414 1.00 80.69 14 LEU B C 1
ATOM 2269 O O . LEU B 1 14 ? 56.894 91.638 67.638 1.00 77.93 14 LEU B O 1
ATOM 2274 N N . ALA B 1 15 ? 57.060 89.836 68.981 1.00 75.66 15 ALA B N 1
ATOM 2275 C CA . ALA B 1 15 ? 58.467 89.618 68.686 1.00 80.16 15 ALA B CA 1
ATOM 2276 C C . ALA B 1 15 ? 58.633 89.370 67.191 1.00 83.50 15 ALA B C 1
ATOM 2277 O O . ALA B 1 15 ? 59.566 89.879 66.560 1.00 81.45 15 ALA B O 1
ATOM 2279 N N . ALA B 1 16 ? 57.712 88.594 66.628 1.00 80.29 16 ALA B N 1
ATOM 2280 C CA . ALA B 1 16 ? 57.727 88.294 65.203 1.00 79.07 16 ALA B CA 1
ATOM 2281 C C . ALA B 1 16 ? 57.653 89.568 64.347 1.00 79.26 16 ALA B C 1
ATOM 2282 O O . ALA B 1 16 ? 58.533 89.823 63.529 1.00 77.18 16 ALA B O 1
ATOM 2284 N N . VAL B 1 17 ? 56.616 90.376 64.540 1.00 80.50 17 VAL B N 1
ATOM 2285 C CA . VAL B 1 17 ? 56.467 91.594 63.752 1.00 75.99 17 VAL B CA 1
ATOM 2286 C C . VAL B 1 17 ? 57.613 92.563 63.994 1.00 76.88 17 VAL B C 1
ATOM 2287 O O . VAL B 1 17 ? 57.873 93.437 63.175 1.00 79.26 17 VAL B O 1
ATOM 2291 N N . VAL B 1 18 ? 58.308 92.402 65.113 1.00 76.99 18 VAL B N 1
ATOM 2292 C CA . VAL B 1 18 ? 59.398 93.311 65.447 1.00 79.25 18 VAL B CA 1
ATOM 2293 C C . VAL B 1 18 ? 60.753 92.845 64.907 1.00 72.80 18 VAL B C 1
ATOM 2294 O O . VAL B 1 18 ? 61.516 93.648 64.378 1.00 67.30 18 VAL B O 1
ATOM 2298 N N . GLU B 1 19 ? 61.033 91.548 65.042 1.00 75.70 19 GLU B N 1
ATOM 2299 C CA . GLU B 1 19 ? 62.294 90.944 64.594 1.00 77.55 19 GLU B CA 1
ATOM 2300 C C . GLU B 1 19 ? 62.400 90.835 63.071 1.00 77.62 19 GLU B C 1
ATOM 2301 O O . GLU B 1 19 ? 63.362 91.325 62.468 1.00 77.39 19 GLU B O 1
ATOM 2307 N N . LEU B 1 20 ? 61.435 90.148 62.465 1.00 74.06 20 LEU B N 1
ATOM 2308 C CA . LEU B 1 20 ? 61.202 90.245 61.030 1.00 77.26 20 LEU B CA 1
ATOM 2309 C C . LEU B 1 20 ? 60.536 91.603 60.865 1.00 79.00 20 LEU B C 1
ATOM 2310 O O . LEU B 1 20 ? 59.857 92.075 61.775 1.00 81.82 20 LEU B O 1
ATOM 2315 N N . GLY B 1 21 ? 60.737 92.259 59.739 1.00 73.37 21 GLY B N 1
ATOM 2316 C CA . GLY B 1 21 ? 60.299 93.637 59.649 1.00 81.40 21 GLY B CA 1
ATOM 2317 C C . GLY B 1 21 ? 58.858 93.823 59.227 1.00 86.04 21 GLY B C 1
ATOM 2318 O O . GLY B 1 21 ? 58.434 94.948 58.974 1.00 93.30 21 GLY B O 1
ATOM 2319 N N . SER B 1 22 ? 58.095 92.736 59.171 1.00 82.64 22 SER B N 1
ATOM 2320 C CA . SER B 1 22 ? 56.792 92.766 58.503 1.00 86.06 22 SER B CA 1
ATOM 2321 C C . SER B 1 22 ? 55.730 91.867 59.135 1.00 87.12 22 SER B C 1
ATOM 2322 O O . SER B 1 22 ? 56.050 90.896 59.823 1.00 81.00 22 SER B O 1
ATOM 2325 N N . PHE B 1 23 ? 54.462 92.180 58.864 1.00 92.27 23 PHE B N 1
ATOM 2326 C CA . PHE B 1 23 ? 53.350 91.321 59.274 1.00 88.85 23 PHE B CA 1
ATOM 2327 C C . PHE B 1 23 ? 53.321 89.996 58.483 1.00 93.91 23 PHE B C 1
ATOM 2328 O O . PHE B 1 23 ? 52.980 88.939 59.031 1.00 90.03 23 PHE B O 1
ATOM 2336 N N . ASP B 1 24 ? 53.683 90.057 57.201 1.00 87.79 24 ASP B N 1
ATOM 2337 C CA . ASP B 1 24 ? 53.724 88.866 56.349 1.00 93.28 24 ASP B CA 1
ATOM 2338 C C . ASP B 1 24 ? 54.639 87.786 56.911 1.00 93.45 24 ASP B C 1
ATOM 2339 O O . ASP B 1 24 ? 54.224 86.642 57.120 1.00 91.42 24 ASP B O 1
ATOM 2344 N N . ALA B 1 25 ? 55.894 88.159 57.134 1.00 88.97 25 ALA B N 1
ATOM 2345 C CA . ALA B 1 25 ? 56.898 87.214 57.588 1.00 87.70 25 ALA B CA 1
ATOM 2346 C C . ALA B 1 25 ? 56.520 86.660 58.961 1.00 92.88 25 ALA B C 1
ATOM 2347 O O . ALA B 1 25 ? 56.698 85.470 59.235 1.00 91.34 25 ALA B O 1
ATOM 2349 N N . ALA B 1 26 ? 55.990 87.529 59.818 1.00 89.54 26 ALA B N 1
ATOM 2350 C CA . ALA B 1 26 ? 55.499 87.101 61.117 1.00 87.09 26 ALA B CA 1
ATOM 2351 C C . ALA B 1 26 ? 54.612 85.892 60.906 1.00 96.88 26 ALA B C 1
ATOM 2352 O O . ALA B 1 26 ? 54.880 84.810 61.429 1.00 97.98 26 ALA B O 1
ATOM 2354 N N . ALA B 1 27 ? 53.556 86.088 60.121 1.00 101.27 27 ALA B N 1
ATOM 2355 C CA . ALA B 1 27 ? 52.662 85.004 59.740 1.00 101.55 27 ALA B CA 1
ATOM 2356 C C . ALA B 1 27 ? 53.476 83.780 59.333 1.00 103.64 27 ALA B C 1
ATOM 2357 O O . ALA B 1 27 ? 53.291 82.685 59.869 1.00 105.90 27 ALA B O 1
ATOM 2359 N N . GLU B 1 28 ? 54.397 83.989 58.397 1.00 98.28 28 GLU B N 1
ATOM 2360 C CA . GLU B 1 28 ? 55.221 82.917 57.850 1.00 96.00 28 GLU B CA 1
ATOM 2361 C C . GLU B 1 28 ? 55.918 82.081 58.932 1.00 99.84 28 GLU B C 1
ATOM 2362 O O . GLU B 1 28 ? 56.120 80.879 58.759 1.00 101.50 28 GLU B O 1
ATOM 2368 N N . ARG B 1 29 ? 56.260 82.718 60.050 1.00 99.58 29 ARG B N 1
ATOM 2369 C CA . ARG B 1 29 ? 57.034 82.085 61.124 1.00 100.87 29 ARG B CA 1
ATOM 2370 C C . ARG B 1 29 ? 56.155 81.406 62.175 1.00 106.13 29 ARG B C 1
ATOM 2371 O O . ARG B 1 29 ? 56.605 80.518 62.898 1.00 108.08 29 ARG B O 1
ATOM 2379 N N . LEU B 1 30 ? 54.900 81.826 62.250 1.00 105.97 30 LEU B N 1
ATOM 2380 C CA . LEU B 1 30 ? 53.990 81.327 63.269 1.00 108.30 30 LEU B CA 1
ATOM 2381 C C . LEU B 1 30 ? 52.894 80.466 62.647 1.00 116.05 30 LEU B C 1
ATOM 2382 O O . LEU B 1 30 ? 51.972 80.023 63.343 1.00 112.63 30 LEU B O 1
ATOM 2387 N N . HIS B 1 31 ? 53.003 80.236 61.337 1.00 117.90 31 HIS B N 1
ATOM 2388 C CA . HIS B 1 31 ? 51.999 79.489 60.571 1.00 115.69 31 HIS B CA 1
ATOM 2389 C C . HIS B 1 31 ? 50.599 80.090 60.749 1.00 113.40 31 HIS B C 1
ATOM 2390 O O . HIS B 1 31 ? 49.618 79.366 60.941 1.00 112.27 31 HIS B O 1
ATOM 2397 N N . VAL B 1 32 ? 50.519 81.417 60.692 1.00 111.31 32 VAL B N 1
ATOM 2398 C CA . VAL B 1 32 ? 49.251 82.126 60.830 1.00 105.88 32 VAL B CA 1
ATOM 2399 C C . VAL B 1 32 ? 49.015 83.013 59.610 1.00 103.19 32 VAL B C 1
ATOM 2400 O O . VAL B 1 32 ? 49.583 82.777 58.547 1.00 108.18 32 VAL B O 1
ATOM 2404 N N . THR B 1 33 ? 48.184 84.036 59.763 1.00 98.12 33 THR B N 1
ATOM 2405 C CA . THR B 1 33 ? 47.824 84.884 58.639 1.00 100.41 33 THR B CA 1
ATOM 2406 C C . THR B 1 33 ? 48.096 86.349 58.943 1.00 102.47 33 THR B C 1
ATOM 2407 O O . THR B 1 33 ? 48.046 86.762 60.098 1.00 101.73 33 THR B O 1
ATOM 2411 N N . PRO B 1 34 ? 48.373 87.143 57.897 1.00 105.40 34 PRO B N 1
ATOM 2412 C CA . PRO B 1 34 ? 48.702 88.568 58.027 1.00 103.85 34 PRO B CA 1
ATOM 2413 C C . PRO B 1 34 ? 47.683 89.342 58.860 1.00 101.89 34 PRO B C 1
ATOM 2414 O O . PRO B 1 34 ? 48.062 90.092 59.757 1.00 103.27 34 PRO B O 1
ATOM 2418 N N . SER B 1 35 ? 46.402 89.167 58.563 1.00 102.21 35 SER B N 1
ATOM 2419 C CA . SER B 1 35 ? 45.360 89.867 59.304 1.00 105.22 35 SER B CA 1
ATOM 2420 C C . SER B 1 35 ? 45.172 89.275 60.702 1.00 101.47 35 SER B C 1
ATOM 2421 O O . SER B 1 35 ? 44.760 89.973 61.632 1.00 99.73 35 SER B O 1
ATOM 2424 N N . ALA B 1 36 ? 45.484 87.990 60.844 1.00 100.26 36 ALA B N 1
ATOM 2425 C CA . ALA B 1 36 ? 45.347 87.305 62.124 1.00 98.19 36 ALA B CA 1
ATOM 2426 C C . ALA B 1 36 ? 46.377 87.766 63.151 1.00 98.47 36 ALA B C 1
ATOM 2427 O O . ALA B 1 36 ? 46.093 87.761 64.347 1.00 101.54 36 ALA B O 1
ATOM 2429 N N . VAL B 1 37 ? 47.569 88.155 62.696 1.00 100.73 37 VAL B N 1
ATOM 2430 C CA . VAL B 1 37 ? 48.593 88.667 63.613 1.00 98.59 37 VAL B CA 1
ATOM 2431 C C . VAL B 1 37 ? 48.394 90.151 63.883 1.00 96.05 37 VAL B C 1
ATOM 2432 O O . VAL B 1 37 ? 48.798 90.650 64.933 1.00 95.23 37 VAL B O 1
ATOM 2436 N N . SER B 1 38 ? 47.769 90.854 62.941 1.00 95.64 38 SER B N 1
ATOM 2437 C CA . SER B 1 38 ? 47.581 92.295 63.086 1.00 100.36 38 SER B CA 1
ATOM 2438 C C . SER B 1 38 ? 46.727 92.620 64.304 1.00 97.53 38 SER B C 1
ATOM 2439 O O . SER B 1 38 ? 47.082 93.479 65.111 1.00 93.18 38 SER B O 1
ATOM 2442 N N . GLN B 1 39 ? 45.601 91.926 64.425 1.00 100.46 39 GLN B N 1
ATOM 2443 C CA . GLN B 1 39 ? 44.693 92.111 65.554 1.00 102.16 39 GLN B CA 1
ATOM 2444 C C . GLN B 1 39 ? 45.204 91.367 66.794 1.00 94.73 39 GLN B C 1
ATOM 2445 O O . GLN B 1 39 ? 44.819 91.666 67.923 1.00 93.85 39 GLN B O 1
ATOM 2451 N N . ARG B 1 40 ? 46.098 90.415 66.568 1.00 91.63 40 ARG B N 1
ATOM 2452 C CA . ARG B 1 40 ? 46.790 89.740 67.651 1.00 90.56 40 ARG B CA 1
ATOM 2453 C C . ARG B 1 40 ? 47.687 90.743 68.372 1.00 94.22 40 ARG B C 1
ATOM 2454 O O . ARG B 1 40 ? 47.857 90.682 69.594 1.00 90.70 40 ARG B O 1
ATOM 2462 N N . ILE B 1 41 ? 48.246 91.673 67.601 1.00 90.11 41 ILE B N 1
ATOM 2463 C CA . ILE B 1 41 ? 49.110 92.724 68.130 1.00 88.22 41 ILE B CA 1
ATOM 2464 C C . ILE B 1 41 ? 48.318 93.830 68.831 1.00 91.12 41 ILE B C 1
ATOM 2465 O O . ILE B 1 41 ? 48.660 94.245 69.939 1.00 87.57 41 ILE B O 1
ATOM 2470 N N . LYS B 1 42 ? 47.255 94.296 68.179 1.00 94.11 42 LYS B N 1
ATOM 2471 C CA . LYS B 1 42 ? 46.431 95.385 68.705 1.00 93.70 42 LYS B CA 1
ATOM 2472 C C . LYS B 1 42 ? 45.778 95.055 70.055 1.00 97.24 42 LYS B C 1
ATOM 2473 O O . LYS B 1 42 ? 45.486 95.961 70.847 1.00 97.06 42 LYS B O 1
ATOM 2479 N N . SER B 1 43 ? 45.541 93.766 70.307 1.00 95.34 43 SER B N 1
ATOM 2480 C CA . SER B 1 43 ? 45.057 93.304 71.610 1.00 94.75 43 SER B CA 1
ATOM 2481 C C . SER B 1 43 ? 46.082 93.627 72.674 1.00 94.91 43 SER B C 1
ATOM 2482 O O . SER B 1 43 ? 45.822 94.397 73.598 1.00 95.66 43 SER B O 1
ATOM 2485 N N . LEU B 1 44 ? 47.251 93.012 72.526 1.00 93.88 44 LEU B N 1
ATOM 2486 C CA . LEU B 1 44 ? 48.367 93.204 73.436 1.00 91.59 44 LEU B CA 1
ATOM 2487 C C . LEU B 1 44 ? 48.611 94.674 73.744 1.00 88.38 44 LEU B C 1
ATOM 2488 O O . LEU B 1 44 ? 48.762 95.043 74.904 1.00 89.92 44 LEU B O 1
ATOM 2493 N N . GLU B 1 45 ? 48.657 95.520 72.721 1.00 90.40 45 GLU B N 1
ATOM 2494 C CA . GLU B 1 45 ? 48.829 96.947 72.988 1.00 93.12 45 GLU B CA 1
ATOM 2495 C C . GLU B 1 45 ? 47.646 97.507 73.775 1.00 92.86 45 GLU B C 1
ATOM 2496 O O . GLU B 1 45 ? 47.815 98.356 74.650 1.00 90.79 45 GLU B O 1
ATOM 2502 N N . GLN B 1 46 ? 46.453 97.004 73.484 1.00 93.56 46 GLN B N 1
ATOM 2503 C CA . GLN B 1 46 ? 45.265 97.462 74.185 1.00 96.63 46 GLN B CA 1
ATOM 2504 C C . GLN B 1 46 ? 45.424 97.266 75.693 1.00 101.26 46 GLN B C 1
ATOM 2505 O O . GLN B 1 46 ? 45.194 98.190 76.480 1.00 103.37 46 GLN B O 1
ATOM 2511 N N . GLN B 1 47 ? 45.839 96.067 76.091 1.00 98.51 47 GLN B N 1
ATOM 2512 C CA . GLN B 1 47 ? 45.898 95.720 77.506 1.00 91.57 47 GLN B CA 1
ATOM 2513 C C . GLN B 1 47 ? 47.170 96.198 78.211 1.00 90.33 47 GLN B C 1
ATOM 2514 O O . GLN B 1 47 ? 47.521 95.682 79.268 1.00 93.52 47 GLN B O 1
ATOM 2520 N N . VAL B 1 48 ? 47.860 97.177 77.638 1.00 86.80 48 VAL B N 1
ATOM 2521 C CA . VAL B 1 48 ? 49.017 97.767 78.312 1.00 88.03 48 VAL B CA 1
ATOM 2522 C C . VAL B 1 48 ? 49.042 99.275 78.124 1.00 91.02 48 VAL B C 1
ATOM 2523 O O . VAL B 1 48 ? 49.982 99.952 78.540 1.00 86.14 48 VAL B O 1
ATOM 2527 N N . GLY B 1 49 ? 48.008 99.791 77.472 1.00 94.23 49 GLY B N 1
ATOM 2528 C CA . GLY B 1 49 ? 47.813 101.221 77.359 1.00 91.15 49 GLY B CA 1
ATOM 2529 C C . GLY B 1 49 ? 48.846 101.947 76.528 1.00 95.42 49 GLY B C 1
ATOM 2530 O O . GLY B 1 49 ? 49.122 103.123 76.770 1.00 96.57 49 GLY B O 1
ATOM 2531 N N . GLN B 1 50 ? 49.425 101.258 75.550 1.00 91.83 50 GLN B N 1
ATOM 2532 C CA . GLN B 1 50 ? 50.279 101.934 74.576 1.00 93.78 50 GLN B CA 1
ATOM 2533 C C . GLN B 1 50 ? 50.522 101.155 73.289 1.00 89.40 50 GLN B C 1
ATOM 2534 O O . GLN B 1 50 ? 50.151 99.991 73.157 1.00 85.84 50 GLN B O 1
ATOM 2540 N N . VAL B 1 51 ? 51.140 101.826 72.331 1.00 88.77 51 VAL B N 1
ATOM 2541 C CA . VAL B 1 51 ? 51.400 101.218 71.041 1.00 89.64 51 VAL B CA 1
ATOM 2542 C C . VAL B 1 51 ? 52.804 100.629 71.023 1.00 90.35 51 VAL B C 1
ATOM 2543 O O . VAL B 1 51 ? 53.792 101.322 71.281 1.00 90.11 51 VAL B O 1
ATOM 2547 N N . LEU B 1 52 ? 52.871 99.341 70.715 1.00 89.65 52 LEU B N 1
ATOM 2548 C CA . LEU B 1 52 ? 54.098 98.5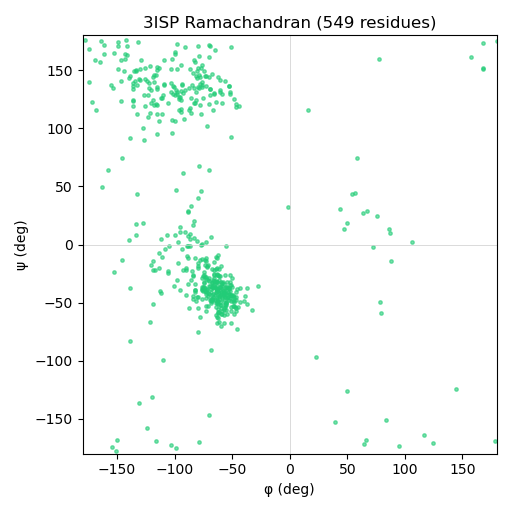69 70.825 1.00 86.07 52 LEU B CA 1
ATOM 2549 C C . LEU B 1 52 ? 54.850 98.495 69.502 1.00 89.39 52 LEU B C 1
ATOM 2550 O O . LEU B 1 52 ? 56.080 98.569 69.462 1.00 87.72 52 LEU B O 1
ATOM 2555 N N . VAL B 1 53 ? 54.098 98.351 68.419 1.00 90.40 53 VAL B N 1
ATOM 2556 C CA . VAL B 1 53 ? 54.674 98.263 67.091 1.00 89.29 53 VAL B CA 1
ATOM 2557 C C . VAL B 1 53 ? 54.222 99.486 66.306 1.00 94.73 53 VAL B C 1
ATOM 2558 O O . VAL B 1 53 ? 53.151 100.033 66.571 1.00 92.82 53 VAL B O 1
ATOM 2562 N N . VAL B 1 54 ? 55.047 99.927 65.359 1.00 96.76 54 VAL B N 1
ATOM 2563 C CA . VAL B 1 54 ? 54.680 101.027 64.472 1.00 97.95 54 VAL B CA 1
ATOM 2564 C C . VAL B 1 54 ? 54.343 100.505 63.080 1.00 106.95 54 VAL B C 1
ATOM 2565 O O . VAL B 1 54 ? 55.171 99.862 62.430 1.00 103.34 54 VAL B O 1
ATOM 2569 N N . ARG B 1 55 ? 53.126 100.798 62.628 1.00 107.53 55 ARG B N 1
ATOM 2570 C CA . ARG B 1 55 ? 52.610 100.280 61.361 1.00 112.09 55 ARG B CA 1
ATOM 2571 C C . ARG B 1 55 ? 53.599 100.321 60.181 1.00 116.64 55 ARG B C 1
ATOM 2572 O O . ARG B 1 55 ? 53.617 99.402 59.356 1.00 116.34 55 ARG B O 1
ATOM 2580 N N . GLU B 1 56 ? 54.409 101.376 60.094 1.00 113.73 56 GLU B N 1
ATOM 2581 C CA . GLU B 1 56 ? 55.327 101.546 58.963 1.00 112.36 56 GLU B CA 1
ATOM 2582 C C . GLU B 1 56 ? 56.194 100.317 58.717 1.00 108.94 56 GLU B C 1
ATOM 2583 O O . GLU B 1 56 ? 56.812 99.803 59.645 1.00 108.66 56 GLU B O 1
ATOM 2589 N N . LYS B 1 57 ? 56.254 99.871 57.462 1.00 110.18 57 LYS B N 1
ATOM 2590 C CA . LYS B 1 57 ? 57.037 98.691 57.078 1.00 109.55 57 LYS B CA 1
ATOM 2591 C C . LYS B 1 57 ? 58.354 99.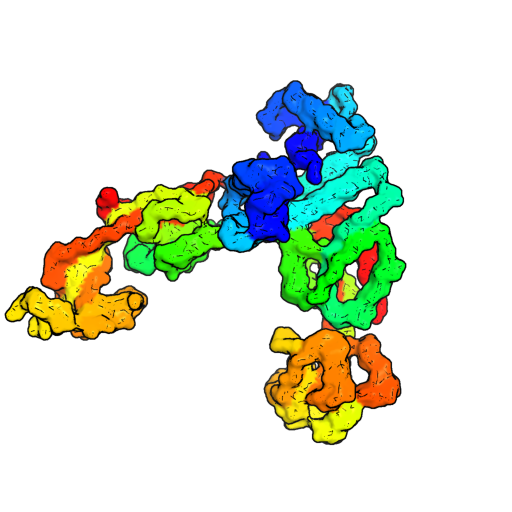071 56.395 1.00 112.12 57 LYS B C 1
ATOM 2592 O O . LYS B 1 57 ? 58.350 99.884 55.470 1.00 118.37 57 LYS B O 1
ATOM 2598 N N . PRO B 1 58 ? 59.485 98.476 56.831 1.00 110.97 58 PRO B N 1
ATOM 2599 C CA . PRO B 1 58 ? 59.626 97.485 57.907 1.00 105.22 58 PRO B CA 1
ATOM 2600 C C . PRO B 1 58 ? 59.354 98.089 59.281 1.00 105.94 58 PRO B C 1
ATOM 2601 O O . PRO B 1 58 ? 59.864 99.167 59.604 1.00 109.12 58 PRO B O 1
ATOM 2605 N N . CYS B 1 59 ? 58.567 97.382 60.083 1.00 101.83 59 CYS B N 1
ATOM 2606 C CA . CYS B 1 59 ? 58.094 97.892 61.365 1.00 103.65 59 CYS B CA 1
ATOM 2607 C C . CYS B 1 59 ? 58.947 97.442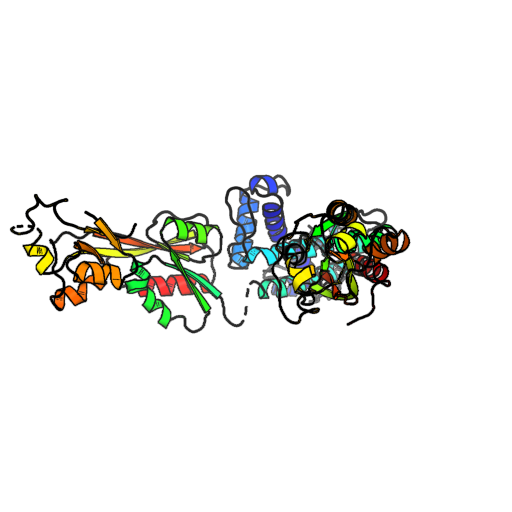 62.551 1.00 101.25 59 CYS B C 1
ATOM 2608 O O . CYS B 1 59 ? 59.020 96.253 62.856 1.00 100.82 59 CYS B O 1
ATOM 2611 N N . ARG B 1 60 ? 59.593 98.396 63.216 1.00 98.49 60 ARG B N 1
ATOM 2612 C CA . ARG B 1 60 ? 60.378 98.092 64.409 1.00 94.81 60 ARG B CA 1
ATOM 2613 C C . ARG B 1 60 ? 59.555 98.388 65.657 1.00 93.95 60 ARG B C 1
ATOM 2614 O O . ARG B 1 60 ? 58.455 98.936 65.569 1.00 93.99 60 ARG B O 1
ATOM 2622 N N . ALA B 1 61 ? 60.087 98.023 66.817 1.00 85.76 61 ALA B N 1
ATOM 2623 C CA . ALA B 1 61 ? 59.383 98.250 68.066 1.00 81.49 61 ALA B CA 1
ATOM 2624 C C . ALA B 1 61 ? 59.407 99.718 68.447 1.00 85.37 61 ALA B C 1
ATOM 2625 O O . ALA B 1 61 ? 60.385 100.423 68.188 1.00 86.96 61 ALA B O 1
ATOM 2627 N N . THR B 1 62 ? 58.314 100.169 69.055 1.00 83.19 62 THR B N 1
ATOM 2628 C CA . THR B 1 62 ? 58.262 101.481 69.675 1.00 84.56 62 THR B CA 1
ATOM 2629 C C . THR B 1 62 ? 58.928 101.391 71.044 1.00 91.72 62 THR B C 1
ATOM 2630 O O . THR B 1 62 ? 58.883 100.343 71.690 1.00 88.52 62 THR B O 1
ATOM 2634 N N . THR B 1 63 ? 59.541 102.490 71.479 1.00 92.71 63 THR B N 1
ATOM 2635 C CA . THR B 1 63 ? 60.215 102.555 72.775 1.00 88.66 63 THR B CA 1
ATOM 2636 C C . THR B 1 63 ? 59.437 101.833 73.865 1.00 82.75 63 THR B C 1
ATOM 2637 O O . THR B 1 63 ? 59.991 101.025 74.603 1.00 83.42 63 THR B O 1
ATOM 2641 N N . ALA B 1 64 ? 58.145 102.114 73.944 1.00 81.01 64 ALA B N 1
ATOM 2642 C CA . ALA B 1 64 ? 57.310 101.546 74.989 1.00 82.60 64 ALA B CA 1
ATOM 2643 C C . ALA B 1 64 ? 57.020 100.057 74.781 1.00 84.59 64 ALA B C 1
ATOM 2644 O O . ALA B 1 64 ? 56.297 99.448 75.564 1.00 90.09 64 ALA B O 1
ATOM 2646 N N . GLY B 1 65 ? 57.583 99.475 73.729 1.00 86.08 65 GLY B N 1
ATOM 2647 C CA . GLY B 1 65 ? 57.398 98.061 73.449 1.00 80.11 65 GLY B CA 1
ATOM 2648 C C . GLY B 1 65 ? 58.679 97.249 73.590 1.00 82.46 65 GLY B C 1
ATOM 2649 O O . GLY B 1 65 ? 58.646 96.018 73.516 1.00 77.21 65 GLY B O 1
ATOM 2650 N N . ILE B 1 66 ? 59.806 97.937 73.790 1.00 78.94 66 ILE B N 1
ATOM 2651 C CA . ILE B 1 66 ? 61.099 97.281 73.978 1.00 71.56 66 ILE B CA 1
ATOM 2652 C C . ILE B 1 66 ? 61.068 96.269 75.123 1.00 77.22 66 ILE B C 1
ATOM 2653 O O . ILE B 1 66 ? 61.465 95.120 74.949 1.00 74.27 66 ILE B O 1
ATOM 2658 N N . PRO B 1 67 ? 60.608 96.699 76.310 1.00 79.61 67 PRO B N 1
ATOM 2659 C CA . PRO B 1 67 ? 60.524 95.780 77.447 1.00 71.64 67 PRO B CA 1
ATOM 2660 C C . PRO B 1 67 ? 59.761 94.513 77.111 1.00 67.14 67 PRO B C 1
ATOM 2661 O O . PRO B 1 67 ? 60.124 93.443 77.579 1.00 67.41 67 PRO B O 1
ATOM 2665 N N . LEU B 1 68 ? 58.713 94.630 76.308 1.00 71.81 68 LEU B N 1
ATOM 2666 C CA . LEU B 1 68 ? 57.923 93.458 75.943 1.00 75.79 68 LEU B CA 1
ATOM 2667 C C . LEU B 1 68 ? 58.674 92.557 74.961 1.00 71.48 68 LEU B C 1
ATOM 2668 O O . LEU B 1 68 ? 58.468 91.345 74.938 1.00 69.57 68 LEU B O 1
ATOM 2673 N N . LEU B 1 69 ? 59.538 93.155 74.148 1.00 69.39 69 LEU B N 1
ATOM 2674 C CA . LEU B 1 69 ? 60.419 92.383 73.287 1.00 70.60 69 LEU B CA 1
ATOM 2675 C C . LEU B 1 69 ? 61.439 91.661 74.169 1.00 72.98 69 LEU B C 1
ATOM 2676 O O . LEU B 1 69 ? 61.764 90.489 73.940 1.00 72.53 69 LEU B O 1
ATOM 2681 N N . ARG B 1 70 ? 61.925 92.366 75.188 1.00 70.56 70 ARG B N 1
ATOM 2682 C CA . ARG B 1 70 ? 62.844 91.785 76.154 1.00 68.17 70 ARG B CA 1
ATOM 2683 C C . ARG B 1 70 ? 62.152 90.626 76.851 1.00 64.86 70 ARG B C 1
ATOM 2684 O O . ARG B 1 70 ? 62.730 89.562 77.004 1.00 66.78 70 ARG B O 1
ATOM 2692 N N . LEU B 1 71 ? 60.902 90.825 77.256 1.00 67.93 71 LEU B N 1
ATOM 2693 C CA . LEU B 1 71 ? 60.168 89.763 77.931 1.00 68.12 71 LEU B CA 1
ATOM 2694 C C . LEU B 1 71 ? 60.128 88.527 77.053 1.00 67.57 71 LEU B C 1
ATOM 2695 O O . LEU B 1 71 ? 60.524 87.446 77.473 1.00 69.15 71 LEU B O 1
ATOM 2700 N N . ALA B 1 72 ? 59.652 88.700 75.828 1.00 70.31 72 ALA B N 1
ATOM 2701 C CA . ALA B 1 72 ? 59.585 87.610 74.865 1.00 70.23 72 ALA B CA 1
ATOM 2702 C C . ALA B 1 72 ? 60.916 86.858 74.790 1.00 68.53 72 ALA B C 1
ATOM 2703 O O . ALA B 1 72 ? 60.941 85.623 74.790 1.00 63.35 72 ALA B O 1
ATOM 2705 N N . ALA B 1 73 ? 62.010 87.618 74.740 1.00 64.72 73 ALA B N 1
ATOM 2706 C CA . ALA B 1 73 ? 63.356 87.062 74.656 1.00 58.82 73 ALA B CA 1
ATOM 2707 C C . ALA B 1 73 ? 63.748 86.240 75.889 1.00 69.61 73 ALA B C 1
ATOM 2708 O O . ALA B 1 73 ? 64.041 85.050 75.776 1.00 73.25 73 ALA B O 1
ATOM 2710 N N . GLN B 1 74 ? 63.767 86.857 77.067 1.00 65.42 74 GLN B N 1
ATOM 2711 C CA . GLN B 1 74 ? 64.176 86.117 78.256 1.00 68.92 74 GLN B CA 1
ATOM 2712 C C . GLN B 1 74 ? 63.232 84.934 78.564 1.00 70.48 74 GLN B C 1
ATOM 2713 O O . GLN B 1 74 ? 63.686 83.851 78.934 1.00 71.91 74 GLN B O 1
ATOM 2719 N N . THR B 1 75 ? 61.929 85.132 78.390 1.00 69.98 75 THR B N 1
ATOM 2720 C CA . THR B 1 75 ? 60.970 84.032 78.513 1.00 71.71 75 THR B CA 1
ATOM 2721 C C . THR B 1 75 ? 61.442 82.819 77.725 1.00 72.79 75 THR B C 1
ATOM 2722 O O . THR B 1 75 ? 61.533 81.705 78.248 1.00 70.57 75 THR B O 1
ATOM 2726 N N . ALA B 1 76 ? 61.718 83.059 76.447 1.00 68.24 76 ALA B N 1
ATOM 2727 C CA . ALA B 1 76 ? 62.113 82.013 75.525 1.00 67.55 76 ALA B CA 1
ATOM 2728 C C . ALA B 1 76 ? 63.452 81.395 75.916 1.00 70.82 76 ALA B C 1
ATOM 2729 O O . ALA B 1 76 ? 63.646 80.191 75.760 1.00 70.13 76 ALA B O 1
ATOM 2731 N N . LEU B 1 77 ? 64.372 82.209 76.427 1.00 69.68 77 LEU B N 1
ATOM 2732 C CA . LEU B 1 77 ? 65.665 81.695 76.866 1.00 66.11 77 LEU B CA 1
ATOM 2733 C C . LEU B 1 77 ? 65.476 80.731 78.020 1.00 74.01 77 LEU B C 1
ATOM 2734 O O . LEU B 1 77 ? 66.136 79.696 78.101 1.00 78.47 77 LEU B O 1
ATOM 2739 N N . LEU B 1 78 ? 64.566 81.071 78.921 1.00 74.74 78 LEU B N 1
ATOM 2740 C CA . LEU B 1 78 ? 64.275 80.195 80.039 1.00 74.20 78 LEU B CA 1
ATOM 2741 C C . LEU B 1 78 ? 63.703 78.885 79.511 1.00 75.26 78 LEU B C 1
ATOM 2742 O O . LEU B 1 78 ? 64.316 77.834 79.673 1.00 81.57 78 LEU B O 1
ATOM 2747 N N . GLU B 1 79 ? 62.550 78.955 78.854 1.00 73.40 79 GLU B N 1
ATOM 2748 C CA . GLU B 1 79 ? 61.915 77.761 78.299 1.00 78.88 79 GLU B CA 1
ATOM 2749 C C . GLU B 1 79 ? 62.907 76.747 77.721 1.00 81.52 79 GLU B C 1
ATOM 2750 O O . GLU B 1 79 ? 62.862 75.567 78.062 1.00 82.80 79 GLU B O 1
ATOM 2756 N N . SER B 1 80 ? 63.801 77.202 76.851 1.00 78.79 80 SER B N 1
ATOM 2757 C CA . SER B 1 80 ? 64.834 76.324 76.323 1.00 77.24 80 SER B CA 1
ATOM 2758 C C . SER B 1 80 ? 65.484 75.505 77.434 1.00 80.96 80 SER B C 1
ATOM 2759 O O . SER B 1 80 ? 65.243 74.304 77.543 1.00 84.94 80 SER B O 1
ATOM 2762 N N . GLU B 1 81 ? 66.303 76.152 78.258 1.00 77.82 81 GLU B N 1
ATOM 2763 C CA . GLU B 1 81 ? 67.109 75.420 79.230 1.00 82.62 81 GLU B CA 1
ATOM 2764 C C . GLU B 1 81 ? 66.272 74.541 80.148 1.00 84.39 81 GLU B C 1
ATOM 2765 O O . GLU B 1 81 ? 66.752 73.521 80.645 1.00 86.26 81 GLU B O 1
ATOM 2771 N N . ALA B 1 82 ? 65.016 74.926 80.348 1.00 82.20 82 ALA B N 1
ATOM 2772 C CA . ALA B 1 82 ? 64.076 74.120 81.118 1.00 76.30 82 ALA B CA 1
ATOM 2773 C C . ALA B 1 82 ? 63.817 72.796 80.417 1.00 79.84 82 ALA B C 1
ATOM 2774 O O . ALA B 1 82 ? 63.968 71.729 81.002 1.00 83.57 82 ALA B O 1
ATOM 2776 N N . LEU B 1 83 ? 63.417 72.884 79.154 1.00 81.99 83 LEU B N 1
ATOM 2777 C CA . LEU B 1 83 ? 63.153 71.714 78.333 1.00 81.87 83 LEU B CA 1
ATOM 2778 C C . LEU B 1 83 ? 64.342 70.766 78.317 1.00 85.94 83 LEU B C 1
ATOM 2779 O O . LEU B 1 83 ? 64.178 69.541 78.295 1.00 85.56 83 LEU B O 1
ATOM 2784 N N . ALA B 1 84 ? 65.542 71.335 78.308 1.00 84.02 84 ALA B N 1
ATOM 2785 C CA . ALA B 1 84 ? 66.744 70.522 78.343 1.00 89.78 84 ALA B CA 1
ATOM 2786 C C . ALA B 1 84 ? 66.679 69.646 79.580 1.00 90.90 84 ALA B C 1
ATOM 2787 O O . ALA B 1 84 ? 66.513 68.430 79.483 1.00 96.57 84 ALA B O 1
ATOM 2789 N N . GLU B 1 85 ? 66.772 70.278 80.744 1.00 87.17 85 GLU B N 1
ATOM 2790 C CA . GLU B 1 85 ? 66.762 69.563 82.018 1.00 93.67 85 GLU B CA 1
ATOM 2791 C C . GLU B 1 85 ? 65.795 68.374 82.082 1.00 91.10 85 GLU B C 1
ATOM 2792 O O . GLU B 1 85 ? 66.155 67.310 82.591 1.00 97.93 85 GLU B O 1
ATOM 2798 N N . MET B 1 86 ? 64.576 68.552 81.579 1.00 85.77 86 MET B N 1
ATOM 2799 C CA . MET B 1 86 ? 63.578 67.481 81.618 1.00 89.51 86 MET B CA 1
ATOM 2800 C C . MET B 1 86 ? 63.653 66.564 80.396 1.00 93.01 86 MET B C 1
ATOM 2801 O O . MET B 1 86 ? 64.540 66.703 79.548 1.00 94.12 86 MET B O 1
ATOM 2806 N N . LYS B 1 93 ? 71.945 64.547 75.009 1.00 107.02 93 LYS B N 1
ATOM 2807 C CA . LYS B 1 93 ? 72.407 63.353 75.719 1.00 103.12 93 LYS B CA 1
ATOM 2808 C C . LYS B 1 93 ? 71.415 62.189 75.577 1.00 97.14 93 LYS B C 1
ATOM 2809 O O . LYS B 1 93 ? 70.450 62.264 74.807 1.00 96.22 93 LYS B O 1
ATOM 2815 N N . ARG B 1 94 ? 71.657 61.119 76.328 1.00 87.04 94 ARG B N 1
ATOM 2816 C CA . ARG B 1 94 ? 70.851 59.912 76.227 1.00 74.28 94 ARG B CA 1
ATOM 2817 C C . ARG B 1 94 ? 69.474 60.118 76.844 1.00 77.63 94 ARG B C 1
ATOM 2818 O O . ARG B 1 94 ? 69.343 60.714 77.913 1.00 79.30 94 ARG B O 1
ATOM 2826 N N . THR B 1 95 ? 68.443 59.641 76.158 1.00 74.42 95 THR B N 1
ATOM 2827 C CA . THR B 1 95 ? 67.079 59.764 76.655 1.00 73.00 95 THR B CA 1
ATOM 2828 C C . THR B 1 95 ? 66.817 58.710 77.721 1.00 67.70 95 THR B C 1
ATOM 2829 O O . THR B 1 95 ? 67.164 57.539 77.546 1.00 66.70 95 THR B O 1
ATOM 2833 N N . ARG B 1 96 ? 66.196 59.121 78.820 1.00 66.22 96 ARG B N 1
ATOM 2834 C CA . ARG B 1 96 ? 65.842 58.179 79.870 1.00 65.36 96 ARG B CA 1
ATOM 2835 C C . ARG B 1 96 ? 64.391 57.736 79.703 1.00 65.12 96 ARG B C 1
ATOM 2836 O O . ARG B 1 96 ? 63.491 58.568 79.582 1.00 66.52 96 ARG B O 1
ATOM 2844 N N . ILE B 1 97 ? 64.169 56.426 79.663 1.00 59.98 97 ILE B N 1
ATOM 2845 C CA . ILE B 1 97 ? 62.813 55.902 79.640 1.00 53.08 97 ILE B CA 1
ATOM 2846 C C . ILE B 1 97 ? 62.620 54.896 80.766 1.00 55.40 97 ILE B C 1
ATOM 2847 O O . ILE B 1 97 ? 63.309 53.876 80.837 1.00 54.15 97 ILE B O 1
ATOM 2852 N N . THR B 1 98 ? 61.689 55.208 81.661 1.00 53.77 98 THR B N 1
ATOM 2853 C CA . THR B 1 98 ? 61.332 54.322 82.759 1.00 49.86 98 THR B CA 1
ATOM 2854 C C . THR B 1 98 ? 60.099 53.469 82.424 1.00 51.85 98 THR B C 1
ATOM 2855 O O . THR B 1 98 ? 59.041 53.989 82.064 1.00 50.21 98 THR B O 1
ATOM 2859 N N . ILE B 1 99 ? 60.237 52.155 82.538 1.00 51.42 99 ILE B N 1
ATOM 2860 C CA . ILE B 1 99 ? 59.146 51.254 82.175 1.00 51.35 99 ILE B CA 1
ATOM 2861 C C . ILE B 1 99 ? 58.887 50.231 83.257 1.00 48.78 99 ILE B C 1
ATOM 2862 O O . ILE B 1 99 ? 59.825 49.738 83.882 1.00 51.59 99 ILE B O 1
ATOM 2867 N N . ALA B 1 100 ? 57.615 49.908 83.466 1.00 46.49 100 ALA B N 1
ATOM 2868 C CA . ALA B 1 100 ? 57.222 48.880 84.422 1.00 47.33 100 ALA B CA 1
ATOM 2869 C C . ALA B 1 100 ? 56.855 47.597 83.675 1.00 49.25 100 ALA B C 1
ATOM 2870 O O . ALA B 1 100 ? 56.225 47.662 82.623 1.00 51.20 100 ALA B O 1
ATOM 2872 N N . VAL B 1 101 ? 57.268 46.445 84.205 1.00 46.75 101 VAL B N 1
ATOM 2873 C CA . VAL B 1 101 ? 56.951 45.139 83.614 1.00 43.78 101 VAL B CA 1
ATOM 2874 C C . VAL B 1 101 ? 56.627 44.131 84.715 1.00 49.23 101 VAL B C 1
ATOM 2875 O O . VAL B 1 101 ? 57.230 44.155 85.787 1.00 47.94 101 VAL B O 1
ATOM 2879 N N . ASN B 1 102 ? 55.668 43.248 84.467 1.00 49.14 102 ASN B N 1
ATOM 2880 C CA . ASN B 1 102 ? 55.382 42.195 85.425 1.00 44.58 102 ASN B CA 1
ATOM 2881 C C . ASN B 1 102 ? 56.442 41.095 85.317 1.00 50.73 102 ASN B C 1
ATOM 2882 O O . ASN B 1 102 ? 57.026 40.880 84.257 1.00 53.42 102 ASN B O 1
ATOM 2887 N N . ALA B 1 103 ? 56.688 40.393 86.413 1.00 52.21 103 ALA B N 1
ATOM 2888 C CA . ALA B 1 103 ? 57.825 39.488 86.487 1.00 46.03 103 ALA B CA 1
ATOM 2889 C C . ALA B 1 103 ? 57.845 38.412 85.407 1.00 47.47 103 ALA B C 1
ATOM 2890 O O . ALA B 1 103 ? 58.900 38.119 84.854 1.00 50.83 103 ALA B O 1
ATOM 2892 N N . ASP B 1 104 ? 56.693 37.824 85.106 1.00 46.79 104 ASP B N 1
ATOM 2893 C CA . ASP B 1 104 ? 56.637 36.713 84.168 1.00 42.53 104 ASP B CA 1
ATOM 2894 C C . ASP B 1 104 ? 56.900 37.177 82.758 1.00 51.14 104 ASP B C 1
ATOM 2895 O O . ASP B 1 104 ? 57.174 36.372 81.872 1.00 55.40 104 ASP B O 1
ATOM 2900 N N . SER B 1 105 ? 56.774 38.477 82.533 1.00 53.20 105 SER B N 1
ATOM 2901 C CA . SER B 1 105 ? 57.050 39.036 81.218 1.00 49.07 105 SER B CA 1
ATOM 2902 C C . SER B 1 105 ? 58.540 39.287 81.082 1.00 50.03 105 SER B C 1
ATOM 2903 O O . SER B 1 105 ? 59.132 38.975 80.048 1.00 51.19 105 SER B O 1
ATOM 2906 N N . MET B 1 106 ? 59.147 39.852 82.123 1.00 45.85 106 MET B N 1
ATOM 2907 C CA . MET B 1 106 ? 60.585 40.054 82.108 1.00 44.66 106 MET B CA 1
ATOM 2908 C C . MET B 1 106 ? 61.279 38.713 82.042 1.00 47.61 106 MET B C 1
ATOM 2909 O O . MET B 1 106 ? 62.405 38.614 81.570 1.00 55.37 106 MET B O 1
ATOM 2914 N N . ALA B 1 107 ? 60.606 37.676 82.521 1.00 47.57 107 ALA B N 1
ATOM 2915 C CA . ALA B 1 107 ? 61.220 36.360 82.614 1.00 51.33 107 ALA B CA 1
ATOM 2916 C C . ALA B 1 107 ? 61.069 35.607 81.318 1.00 52.13 107 ALA B C 1
ATOM 2917 O O . ALA B 1 107 ? 61.568 34.495 81.174 1.00 53.23 107 ALA B O 1
ATOM 2919 N N . THR B 1 108 ? 60.400 36.235 80.362 1.00 55.42 108 THR B N 1
ATOM 2920 C CA . THR B 1 108 ? 59.847 35.497 79.242 1.00 51.52 108 THR B CA 1
ATOM 2921 C C . THR B 1 108 ? 60.024 36.215 77.896 1.00 47.64 108 THR B C 1
ATOM 2922 O O . THR B 1 108 ? 60.963 35.937 77.176 1.00 53.91 108 THR B O 1
ATOM 2926 N N . TRP B 1 109 ? 59.156 37.155 77.554 1.00 55.50 109 TRP B N 1
ATOM 2927 C CA . TRP B 1 109 ? 59.195 37.740 76.213 1.00 53.61 109 TRP B CA 1
ATOM 2928 C C . TRP B 1 109 ? 59.779 39.164 76.166 1.00 50.48 109 TRP B C 1
ATOM 2929 O O . TRP B 1 109 ? 60.297 39.603 75.146 1.00 47.18 109 TRP B O 1
ATOM 2940 N N . PHE B 1 110 ? 59.705 39.875 77.282 1.00 49.65 110 PHE B N 1
ATOM 2941 C CA . PHE B 1 110 ? 59.999 41.293 77.276 1.00 47.09 110 PHE B CA 1
ATOM 2942 C C . PHE B 1 110 ? 61.423 41.601 76.888 1.00 45.95 110 PHE B C 1
ATOM 2943 O O . PHE B 1 110 ? 61.697 42.688 76.394 1.00 48.87 110 PHE B O 1
ATOM 2951 N N . SER B 1 111 ? 62.334 40.662 77.113 1.00 46.50 111 SER B N 1
ATOM 2952 C CA . SER B 1 111 ? 63.750 40.977 76.938 1.00 48.43 111 SER B CA 1
ATOM 2953 C C . SER B 1 111 ? 64.106 41.245 75.477 1.00 47.63 111 SER B C 1
ATOM 2954 O O . SER B 1 111 ? 65.112 41.889 75.188 1.00 49.95 111 SER B O 1
ATOM 2957 N N . ALA B 1 112 ? 63.278 40.762 74.557 1.00 43.58 112 ALA B N 1
ATOM 2958 C CA . ALA B 1 112 ? 63.525 41.000 73.145 1.00 46.91 112 ALA B CA 1
ATOM 2959 C C . ALA B 1 112 ? 63.700 42.493 72.935 1.00 48.13 112 ALA B C 1
ATOM 2960 O O . ALA B 1 112 ? 64.523 42.944 72.144 1.00 50.52 112 ALA B O 1
ATOM 2962 N N . VAL B 1 113 ? 62.907 43.252 73.668 1.00 46.45 113 VAL B N 1
ATOM 2963 C CA . VAL B 1 113 ? 62.888 44.694 73.556 1.00 46.54 113 VAL B CA 1
ATOM 2964 C C . VAL B 1 113 ? 64.281 45.310 73.679 1.00 48.58 113 VAL B C 1
ATOM 2965 O O . VAL B 1 113 ? 64.541 46.390 73.150 1.00 47.94 113 VAL B O 1
ATOM 2969 N N . PHE B 1 114 ? 65.180 44.622 74.367 1.00 48.97 114 PHE B N 1
ATOM 2970 C CA . PHE B 1 114 ? 66.511 45.166 74.584 1.00 46.99 114 PHE B CA 1
ATOM 2971 C C . PHE B 1 114 ? 67.288 45.302 73.284 1.00 48.55 114 PHE B C 1
ATOM 2972 O O . PHE B 1 114 ? 68.150 46.175 73.167 1.00 53.57 114 PHE B O 1
ATOM 2980 N N . ASP B 1 115 ? 66.994 44.451 72.307 1.00 43.32 115 ASP B N 1
ATOM 2981 C CA . ASP B 1 115 ? 67.685 44.557 71.023 1.00 47.53 115 ASP B CA 1
ATOM 2982 C C . ASP B 1 115 ? 67.413 45.882 70.311 1.00 47.79 115 ASP B C 1
ATOM 2983 O O . ASP B 1 115 ? 68.286 46.416 69.636 1.00 50.25 115 ASP B O 1
ATOM 2988 N N . GLY B 1 116 ? 66.217 46.429 70.491 1.00 46.22 116 GLY B N 1
ATOM 2989 C CA . GLY B 1 116 ? 65.866 47.664 69.829 1.00 44.10 116 GLY B CA 1
ATOM 2990 C C . GLY B 1 116 ? 66.228 48.936 70.567 1.00 51.42 116 GLY B C 1
ATOM 2991 O O . GLY B 1 116 ? 65.998 50.031 70.045 1.00 52.09 116 GLY B O 1
ATOM 2992 N N . LEU B 1 117 ? 66.814 48.807 71.759 1.00 55.40 117 LEU B N 1
ATOM 2993 C CA . LEU B 1 117 ? 66.882 49.935 72.702 1.00 51.89 117 LEU B CA 1
ATOM 2994 C C . LEU B 1 117 ? 68.248 50.291 73.263 1.00 53.60 117 LEU B C 1
ATOM 2995 O O . LEU B 1 117 ? 68.321 50.965 74.278 1.00 61.10 117 LEU B O 1
ATOM 3000 N N . GLY B 1 118 ? 69.324 49.859 72.623 1.00 54.34 118 GLY B N 1
ATOM 3001 C CA . GLY B 1 118 ? 70.645 50.048 73.197 1.00 52.32 118 GLY B CA 1
ATOM 3002 C C . GLY B 1 118 ? 71.157 51.465 73.074 1.00 57.94 118 GLY B C 1
ATOM 3003 O O . GLY B 1 118 ? 72.264 51.785 73.515 1.00 57.30 118 GLY B O 1
ATOM 3004 N N . ASP B 1 119 ? 70.339 52.321 72.472 1.00 60.38 119 ASP B N 1
ATOM 3005 C CA . ASP B 1 119 ? 70.755 53.679 72.153 1.00 60.82 119 ASP B CA 1
ATOM 3006 C C . ASP B 1 119 ? 70.123 54.681 73.106 1.00 64.14 119 ASP B C 1
ATOM 3007 O O . ASP B 1 119 ? 70.370 55.882 73.006 1.00 65.45 119 ASP B O 1
ATOM 3012 N N . VAL B 1 120 ? 69.300 54.181 74.023 1.00 62.36 120 VAL B N 1
ATOM 3013 C CA . VAL B 1 120 ? 68.723 55.016 75.070 1.00 61.97 120 VAL B CA 1
ATOM 3014 C C . VAL B 1 120 ? 69.231 54.542 76.432 1.00 61.12 120 VAL B C 1
ATOM 3015 O O . VAL B 1 120 ? 70.169 53.754 76.500 1.00 57.13 120 VAL B O 1
ATOM 3019 N N . LEU B 1 121 ? 68.638 55.046 77.508 1.00 60.96 121 LEU B N 1
ATOM 3020 C CA . LEU B 1 121 ? 68.955 54.576 78.854 1.00 58.69 121 LEU B CA 1
ATOM 3021 C C . LEU B 1 121 ? 67.701 54.074 79.551 1.00 59.90 121 LEU B C 1
ATOM 3022 O O . LEU B 1 121 ? 66.827 54.862 79.910 1.00 62.45 121 LEU B O 1
ATOM 3027 N N . LEU B 1 122 ? 67.617 52.765 79.754 1.00 56.21 122 LEU B N 1
ATOM 3028 C CA . LEU B 1 122 ? 66.421 52.175 80.342 1.00 55.59 122 LEU B CA 1
ATOM 3029 C C . LEU B 1 122 ? 66.359 52.332 81.872 1.00 53.91 122 LEU B C 1
ATOM 3030 O O . LEU B 1 122 ? 67.379 52.318 82.554 1.00 55.21 122 LEU B O 1
ATOM 3035 N N . ASP B 1 123 ? 65.153 52.493 82.398 1.00 51.06 123 ASP B N 1
ATOM 3036 C CA . ASP B 1 123 ? 64.915 52.384 83.835 1.00 52.25 123 ASP B CA 1
ATOM 3037 C C . ASP B 1 123 ? 63.804 51.374 84.031 1.00 50.99 123 ASP B C 1
ATOM 3038 O O . ASP B 1 123 ? 62.621 51.741 84.031 1.00 48.96 123 ASP B O 1
ATOM 3043 N N . VAL B 1 124 ? 64.173 50.106 84.182 1.00 44.46 124 VAL B N 1
ATOM 3044 C CA . VAL B 1 124 ? 63.177 49.040 84.256 1.00 44.09 124 VAL B CA 1
ATOM 3045 C C . VAL B 1 124 ? 62.779 48.637 85.669 1.00 43.68 124 VAL B C 1
ATOM 3046 O O . VAL B 1 124 ? 63.618 48.319 86.518 1.00 41.85 124 VAL B O 1
ATOM 3050 N N . ARG B 1 125 ? 61.474 48.657 85.899 1.00 46.49 125 ARG B N 1
ATOM 3051 C CA . ARG B 1 125 ? 60.891 48.290 87.188 1.00 52.47 125 ARG B CA 1
ATOM 3052 C C . ARG B 1 125 ? 60.037 47.032 87.062 1.00 50.92 125 ARG B C 1
ATOM 3053 O O . ARG B 1 125 ? 59.221 46.904 86.136 1.00 45.90 125 ARG B O 1
ATOM 3061 N N . ILE B 1 126 ? 60.231 46.113 88.003 1.00 47.67 126 ILE B N 1
ATOM 3062 C CA . ILE B 1 126 ? 59.461 44.884 88.038 1.00 48.34 126 ILE B CA 1
ATOM 3063 C C . ILE B 1 126 ? 58.349 45.015 89.067 1.00 53.92 126 ILE B C 1
ATOM 3064 O O . ILE B 1 126 ? 58.587 44.995 90.276 1.00 52.11 126 ILE B O 1
ATOM 3069 N N . GLU B 1 127 ? 57.129 45.163 88.568 1.00 52.51 127 GLU B N 1
ATOM 3070 C CA . GLU B 1 127 ? 56.013 45.537 89.407 1.00 53.75 127 GLU B CA 1
ATOM 3071 C C . GLU B 1 127 ? 54.769 44.789 88.986 1.00 53.76 127 GLU B C 1
ATOM 3072 O O . GLU B 1 127 ? 54.713 44.226 87.902 1.00 57.56 127 GLU B O 1
ATOM 3078 N N . ASP B 1 128 ? 53.775 44.770 89.859 1.00 59.47 128 ASP B N 1
ATOM 3079 C CA . ASP B 1 128 ? 52.535 44.068 89.582 1.00 58.89 128 ASP B CA 1
ATOM 3080 C C . ASP B 1 128 ? 51.543 45.089 89.100 1.00 54.30 128 ASP B C 1
ATOM 3081 O O . ASP B 1 128 ? 51.880 46.255 88.958 1.00 54.39 128 ASP B O 1
ATOM 3086 N N . GLN B 1 129 ? 50.314 44.644 88.888 1.00 54.91 129 GLN B N 1
ATOM 3087 C CA . GLN B 1 129 ? 49.249 45.496 88.391 1.00 57.67 129 GLN B CA 1
ATOM 3088 C C . GLN B 1 129 ? 49.119 46.795 89.195 1.00 60.36 129 GLN B C 1
ATOM 3089 O O . GLN B 1 129 ? 49.213 47.889 88.630 1.00 60.68 129 GLN B O 1
ATOM 3095 N N . ASP B 1 130 ? 48.919 46.677 90.504 1.00 58.50 130 ASP B N 1
ATOM 3096 C CA . ASP B 1 130 ? 48.710 47.851 91.351 1.00 62.16 130 ASP B CA 1
ATOM 3097 C C . ASP B 1 130 ? 49.867 48.832 91.342 1.00 61.28 130 ASP B C 1
ATOM 3098 O O . ASP B 1 130 ? 49.652 50.039 91.297 1.00 60.43 130 ASP B O 1
ATOM 3103 N N . HIS B 1 131 ? 51.094 48.326 91.398 1.00 62.08 131 HIS B N 1
ATOM 3104 C CA . HIS B 1 131 ? 52.253 49.214 91.461 1.00 59.62 131 HIS B CA 1
ATOM 3105 C C . HIS B 1 131 ? 52.585 49.840 90.118 1.00 61.19 131 HIS B C 1
ATOM 3106 O O . HIS B 1 131 ? 52.969 51.010 90.052 1.00 62.05 131 HIS B O 1
ATOM 3113 N N . SER B 1 132 ? 52.437 49.064 89.049 1.00 60.27 132 SER B N 1
ATOM 3114 C CA . SER B 1 132 ? 52.526 49.622 87.709 1.00 54.96 132 SER B CA 1
ATOM 3115 C C . SER B 1 132 ? 51.645 50.847 87.607 1.00 53.50 132 SER B C 1
ATOM 3116 O O . SER B 1 132 ? 52.098 51.923 87.211 1.00 50.79 132 SER B O 1
ATOM 3119 N N . ALA B 1 133 ? 50.384 50.667 87.984 1.00 54.55 133 ALA B N 1
ATOM 3120 C CA . ALA B 1 133 ? 49.383 51.713 87.868 1.00 47.07 133 ALA B CA 1
ATOM 3121 C C . ALA B 1 133 ? 49.836 52.949 88.617 1.00 54.80 133 ALA B C 1
ATOM 3122 O O . ALA B 1 133 ? 49.694 54.057 88.116 1.00 58.14 133 ALA B O 1
ATOM 3124 N N . ARG B 1 134 ? 50.385 52.763 89.814 1.00 55.60 134 ARG B N 1
ATOM 3125 C CA . ARG B 1 134 ? 50.860 53.897 90.590 1.00 52.74 134 ARG B CA 1
ATOM 3126 C C . ARG B 1 134 ? 51.983 54.597 89.834 1.00 53.41 134 ARG B C 1
ATOM 3127 O O . ARG B 1 134 ? 51.875 55.781 89.550 1.00 59.36 134 ARG B O 1
ATOM 3135 N N . LEU B 1 135 ? 53.036 53.867 89.475 1.00 52.64 135 LEU B N 1
ATOM 3136 C CA . LEU B 1 135 ? 54.113 54.415 88.629 1.00 54.64 135 LEU B CA 1
ATOM 3137 C C . LEU B 1 135 ? 53.613 55.194 87.392 1.00 51.70 135 LEU B C 1
ATOM 3138 O O . LEU B 1 135 ? 54.172 56.229 87.036 1.00 49.99 135 LEU B O 1
ATOM 3143 N N . LEU B 1 136 ? 52.578 54.687 86.729 1.00 48.37 136 LEU B N 1
ATOM 3144 C CA . LEU B 1 136 ? 51.964 55.429 85.633 1.00 51.69 136 LEU B CA 1
ATOM 3145 C C . LEU B 1 136 ? 51.393 56.760 86.126 1.00 52.28 136 LEU B C 1
ATOM 3146 O O . LEU B 1 136 ? 51.883 57.824 85.770 1.00 48.28 136 LEU B O 1
ATOM 3151 N N . ARG B 1 137 ? 50.364 56.680 86.961 1.00 54.85 137 ARG B N 1
ATOM 3152 C CA . ARG B 1 137 ? 49.719 57.854 87.541 1.00 55.90 137 ARG B CA 1
ATOM 3153 C C . ARG B 1 137 ? 50.695 58.895 88.094 1.00 55.37 137 ARG B C 1
ATOM 3154 O O . ARG B 1 137 ? 50.470 60.100 87.975 1.00 53.19 137 ARG B O 1
ATOM 3162 N N . GLU B 1 138 ? 51.775 58.437 88.704 1.00 52.87 138 GLU B N 1
ATOM 3163 C CA . GLU B 1 138 ? 52.682 59.362 89.369 1.00 55.83 138 GLU B CA 1
ATOM 3164 C C . GLU B 1 138 ? 53.713 59.867 88.388 1.00 54.66 138 GLU B C 1
ATOM 3165 O O . GLU B 1 138 ? 54.672 60.562 88.755 1.00 55.75 138 GLU B O 1
ATOM 3171 N N . GLY B 1 139 ? 53.496 59.512 87.130 1.00 49.20 139 GLY B N 1
ATOM 3172 C CA . GLY B 1 139 ? 54.302 60.036 86.046 1.00 49.79 139 GLY B CA 1
ATOM 3173 C C . GLY B 1 139 ? 55.759 59.644 86.120 1.00 47.16 139 GLY B C 1
ATOM 3174 O O . GLY B 1 139 ? 56.620 60.348 85.621 1.00 46.38 139 GLY B O 1
ATOM 3175 N N . VAL B 1 140 ? 56.051 58.514 86.740 1.00 48.80 140 VAL B N 1
ATOM 3176 C CA . VAL B 1 140 ? 57.428 58.067 86.766 1.00 52.97 140 VAL B CA 1
ATOM 3177 C C . VAL B 1 140 ? 57.654 56.995 85.723 1.00 47.56 140 VAL B C 1
ATOM 3178 O O . VAL B 1 140 ? 58.711 56.945 85.110 1.00 51.63 140 VAL B O 1
ATOM 3182 N N . ALA B 1 141 ? 56.653 56.154 85.506 1.00 47.26 141 ALA B N 1
ATOM 3183 C CA . ALA B 1 141 ? 56.734 55.173 84.430 1.00 47.28 141 ALA B CA 1
ATOM 3184 C C . ALA B 1 141 ? 55.953 55.682 83.236 1.00 47.14 141 ALA B C 1
ATOM 3185 O O . ALA B 1 141 ? 54.794 56.078 83.351 1.00 50.14 141 ALA B O 1
ATOM 3187 N N . MET B 1 142 ? 56.606 55.681 82.086 1.00 46.38 142 MET B N 1
ATOM 3188 C CA . MET B 1 142 ? 55.997 56.157 80.857 1.00 48.77 142 MET B CA 1
ATOM 3189 C C . MET B 1 142 ? 54.992 55.132 80.325 1.00 51.11 142 MET B C 1
ATOM 3190 O O . MET B 1 142 ? 54.029 55.473 79.638 1.00 53.41 142 MET B O 1
ATOM 3195 N N . GLY B 1 143 ? 55.228 53.872 80.666 1.00 46.71 143 GLY B N 1
ATOM 3196 C CA . GLY B 1 143 ? 54.383 52.772 80.251 1.00 49.72 143 GLY B CA 1
ATOM 3197 C C . GLY B 1 143 ? 54.645 51.503 81.055 1.00 49.03 143 GLY B C 1
ATOM 3198 O O . GLY B 1 143 ? 55.725 51.308 81.631 1.00 46.41 143 GLY B O 1
ATOM 3199 N N . ALA B 1 144 ? 53.652 50.628 81.081 1.00 43.17 144 ALA B N 1
ATOM 3200 C CA . ALA B 1 144 ? 53.731 49.420 81.878 1.00 45.19 144 ALA B CA 1
ATOM 3201 C C . ALA B 1 144 ? 53.217 48.226 81.092 1.00 45.88 144 ALA B C 1
ATOM 3202 O O . ALA B 1 144 ? 52.203 48.320 80.402 1.00 48.69 144 ALA B O 1
ATOM 3204 N N . VAL B 1 145 ? 53.931 47.113 81.172 1.00 39.96 145 VAL B N 1
ATOM 3205 C CA . VAL B 1 145 ? 53.344 45.844 80.803 1.00 43.74 145 VAL B CA 1
ATOM 3206 C C . VAL B 1 145 ? 52.538 45.401 82.010 1.00 46.53 145 VAL B C 1
ATOM 3207 O O . VAL B 1 145 ? 53.073 45.300 83.109 1.00 44.06 145 VAL B O 1
ATOM 3211 N N . THR B 1 146 ? 51.255 45.128 81.810 1.00 47.23 146 THR B N 1
ATOM 3212 C CA . THR B 1 146 ? 50.382 44.841 82.934 1.00 46.29 146 THR B CA 1
ATOM 3213 C C . THR B 1 146 ? 49.195 43.945 82.578 1.00 48.33 146 THR B C 1
ATOM 3214 O O . THR B 1 146 ? 48.848 43.753 81.404 1.00 45.43 146 THR B O 1
ATOM 3218 N N . THR B 1 147 ? 48.561 43.411 83.614 1.00 46.83 147 THR B N 1
ATOM 3219 C CA . THR B 1 147 ? 47.411 42.551 83.443 1.00 41.85 147 THR B CA 1
ATOM 3220 C C . THR B 1 147 ? 46.149 43.364 83.522 1.00 49.59 147 THR B C 1
ATOM 3221 O O . THR B 1 147 ? 45.070 42.819 83.321 1.00 55.65 147 THR B O 1
ATOM 3225 N N . GLU B 1 148 ? 46.265 44.662 83.806 1.00 49.57 148 GLU B N 1
ATOM 3226 C CA . GLU B 1 148 ? 45.060 45.480 83.910 1.00 54.01 148 GLU B CA 1
ATOM 3227 C C . GLU B 1 148 ? 44.597 45.940 82.533 1.00 57.86 148 GLU B C 1
ATOM 3228 O O . GLU B 1 148 ? 45.392 46.379 81.697 1.00 58.41 148 GLU B O 1
ATOM 3234 N N . ARG B 1 149 ? 43.296 45.824 82.309 1.00 61.97 149 ARG B N 1
ATOM 3235 C CA . ARG B 1 149 ? 42.709 46.072 81.003 1.00 61.37 149 ARG B CA 1
ATOM 3236 C C . ARG B 1 149 ? 42.116 47.485 80.906 1.00 62.48 149 ARG B C 1
ATOM 3237 O O . ARG B 1 149 ? 42.109 48.083 79.824 1.00 61.39 149 ARG B O 1
ATOM 3245 N N . ASN B 1 150 ? 41.637 48.020 82.033 1.00 61.91 150 ASN B N 1
ATOM 3246 C CA . ASN B 1 150 ? 41.010 49.348 82.051 1.00 60.55 150 ASN B CA 1
ATOM 3247 C C . ASN B 1 150 ? 42.040 50.455 82.101 1.00 56.07 150 ASN B C 1
ATOM 3248 O O . ASN B 1 150 ? 42.940 50.435 82.931 1.00 51.48 150 ASN B O 1
ATOM 3253 N N . PRO B 1 151 ? 41.892 51.445 81.219 1.00 58.93 151 PRO B N 1
ATOM 3254 C CA . PRO B 1 151 ? 42.899 52.494 81.110 1.00 58.46 151 PRO B CA 1
ATOM 3255 C C . PRO B 1 151 ? 43.156 53.081 82.468 1.00 50.83 151 PRO B C 1
ATOM 3256 O O . PRO B 1 151 ? 42.212 53.299 83.214 1.00 58.59 151 PRO B O 1
ATOM 3260 N N . VAL B 1 152 ? 44.423 53.290 82.791 1.00 52.77 152 VAL B N 1
ATOM 3261 C CA . VAL B 1 152 ? 44.802 54.004 83.996 1.00 55.97 152 VAL B CA 1
ATOM 3262 C C . VAL B 1 152 ? 44.649 55.477 83.670 1.00 54.42 152 VAL B C 1
ATOM 3263 O O . VAL B 1 152 ? 44.745 55.850 82.512 1.00 58.26 152 VAL B O 1
ATOM 3267 N N . PRO B 1 153 ? 44.363 56.315 84.677 1.00 56.17 153 PRO B N 1
ATOM 3268 C CA . PRO B 1 153 ? 44.294 57.760 84.444 1.00 54.63 153 PRO B CA 1
ATOM 3269 C C . PRO B 1 153 ? 45.440 58.277 83.569 1.00 54.30 153 PRO B C 1
ATOM 3270 O O . PRO B 1 153 ? 46.612 58.160 83.936 1.00 57.49 153 PRO B O 1
ATOM 3274 N N . GLY B 1 154 ? 45.101 58.843 82.418 1.00 51.83 154 GLY B N 1
ATOM 3275 C CA . GLY B 1 154 ? 46.082 59.514 81.591 1.00 49.58 154 GLY B CA 1
ATOM 3276 C C . GLY B 1 154 ? 46.791 58.583 80.639 1.00 56.85 154 GLY B C 1
ATOM 3277 O O . GLY B 1 154 ? 47.758 58.966 79.978 1.00 63.13 154 GLY B O 1
ATOM 3278 N N . CYS B 1 155 ? 46.297 57.359 80.544 1.00 51.19 155 CYS B N 1
ATOM 3279 C CA . CYS B 1 155 ? 46.988 56.341 79.782 1.00 53.77 155 CYS B CA 1
ATOM 3280 C C . CYS B 1 155 ? 46.137 55.779 78.674 1.00 51.64 155 CYS B C 1
ATOM 3281 O O . CYS B 1 155 ? 44.924 55.781 78.777 1.00 55.27 155 CYS B O 1
ATOM 3284 N N . ARG B 1 156 ? 46.792 55.289 77.623 1.00 58.05 156 ARG B N 1
ATOM 3285 C CA . ARG B 1 156 ? 46.139 54.605 76.500 1.00 55.12 156 ARG B CA 1
ATOM 3286 C C . ARG B 1 156 ? 46.388 53.110 76.685 1.00 54.19 156 ARG B C 1
ATOM 3287 O O . ARG B 1 156 ? 47.386 52.723 77.284 1.00 57.13 156 ARG B O 1
ATOM 3295 N N . VAL B 1 157 ? 45.491 52.257 76.208 1.00 50.11 157 VAL B N 1
ATOM 3296 C CA . VAL B 1 157 ? 45.685 50.831 76.436 1.00 45.32 157 VAL B CA 1
ATOM 3297 C C . VAL B 1 157 ? 45.894 50.013 75.167 1.00 49.10 157 VAL B C 1
ATOM 3298 O O . VAL B 1 157 ? 45.048 49.969 74.294 1.00 49.72 157 VAL B O 1
ATOM 3302 N N . HIS B 1 158 ? 47.030 49.341 75.093 1.00 49.31 158 HIS B N 1
ATOM 3303 C CA . HIS B 1 158 ? 47.314 48.450 73.994 1.00 49.07 158 HIS B CA 1
ATOM 3304 C C . HIS B 1 158 ? 47.317 46.979 74.447 1.00 50.23 158 HIS B C 1
ATOM 3305 O O . HIS B 1 158 ? 48.189 46.556 75.206 1.00 52.71 158 HIS B O 1
ATOM 3312 N N . PRO B 1 159 ? 46.340 46.195 73.978 1.00 49.20 159 PRO B N 1
ATOM 3313 C CA . PRO B 1 159 ? 46.342 44.730 74.114 1.00 50.24 159 PRO B CA 1
ATOM 3314 C C . PRO B 1 159 ? 47.598 44.098 73.509 1.00 48.39 159 PRO B C 1
ATOM 3315 O O . PRO B 1 159 ? 48.055 44.528 72.461 1.00 55.28 159 PRO B O 1
ATOM 3319 N N . LEU B 1 160 ? 48.141 43.083 74.169 1.00 50.01 160 LEU B N 1
ATOM 3320 C CA . LEU B 1 160 ? 49.412 42.494 73.774 1.00 43.49 160 LEU B CA 1
ATOM 3321 C C . LEU B 1 160 ? 49.254 41.012 73.452 1.00 47.79 160 LEU B C 1
ATOM 3322 O O . LEU B 1 160 ? 50.114 40.419 72.801 1.00 48.05 160 LEU B O 1
ATOM 3327 N N . GLY B 1 161 ? 48.148 40.429 73.909 1.00 47.08 161 GLY B N 1
ATOM 3328 C CA . GLY B 1 161 ? 47.896 39.014 73.758 1.00 45.59 161 GLY B CA 1
ATOM 3329 C C . GLY B 1 161 ? 47.831 38.350 75.120 1.00 57.84 161 GLY B C 1
ATOM 3330 O O . GLY B 1 161 ? 47.684 39.022 76.142 1.00 51.67 161 GLY B O 1
ATOM 3331 N N . GLU B 1 162 ? 47.944 37.026 75.148 1.00 58.18 162 GLU B N 1
ATOM 3332 C CA . GLU B 1 162 ? 47.779 36.312 76.401 1.00 52.31 162 GLU B CA 1
ATOM 3333 C C . GLU B 1 162 ? 48.987 35.463 76.727 1.00 52.46 162 GLU B C 1
ATOM 3334 O O . GLU B 1 162 ? 49.578 34.852 75.850 1.00 48.84 162 GLU B O 1
ATOM 3340 N N . MET B 1 163 ? 49.353 35.432 78.006 1.00 54.08 163 MET B N 1
ATOM 3341 C CA . MET B 1 163 ? 50.368 34.505 78.470 1.00 51.78 163 MET B CA 1
ATOM 3342 C C . MET B 1 163 ? 49.654 33.240 78.974 1.00 58.48 163 MET B C 1
ATOM 3343 O O . MET B 1 163 ? 48.601 33.326 79.611 1.00 53.89 163 MET B O 1
ATOM 3348 N N . ARG B 1 164 ? 50.195 32.068 78.642 1.00 62.91 164 ARG B N 1
ATOM 3349 C CA . ARG B 1 164 ? 49.562 30.805 79.014 1.00 58.69 164 ARG B CA 1
ATOM 3350 C C . ARG B 1 164 ? 50.345 30.060 80.075 1.00 60.49 164 ARG B C 1
ATOM 3351 O O . ARG B 1 164 ? 51.545 29.834 79.928 1.00 60.84 164 ARG B O 1
ATOM 3359 N N . TYR B 1 165 ? 49.657 29.664 81.138 1.00 59.20 165 TYR B N 1
ATOM 3360 C CA . TYR B 1 165 ? 50.309 28.995 82.254 1.00 62.04 165 TYR B CA 1
ATOM 3361 C C . TYR B 1 165 ? 49.922 27.523 82.319 1.00 62.54 165 TYR B C 1
ATOM 3362 O O . TYR B 1 165 ? 48.758 27.187 82.146 1.00 65.18 165 TYR B O 1
ATOM 3371 N N . LEU B 1 166 ? 50.898 26.651 82.565 1.00 62.15 166 LEU B N 1
ATOM 3372 C CA . LEU B 1 166 ? 50.638 25.214 82.714 1.00 64.58 166 LEU B CA 1
ATOM 3373 C C . LEU B 1 166 ? 50.810 24.738 84.154 1.00 68.14 166 LEU B C 1
ATOM 3374 O O . LEU B 1 166 ? 51.459 25.400 84.957 1.00 68.89 166 LEU B O 1
ATOM 3379 N N . PRO B 1 167 ? 50.197 23.598 84.497 1.00 72.07 167 PRO B N 1
ATOM 3380 C CA . PRO B 1 167 ? 50.442 22.976 85.807 1.00 70.54 167 PRO B CA 1
ATOM 3381 C C . PRO B 1 167 ? 51.646 22.045 85.755 1.00 70.56 167 PRO B C 1
ATOM 3382 O O . PRO B 1 167 ? 51.795 21.262 84.820 1.00 68.62 167 PRO B O 1
ATOM 3386 N N . VAL B 1 168 ? 52.518 22.138 86.746 1.00 74.11 168 VAL B N 1
ATOM 3387 C CA . VAL B 1 168 ? 53.732 21.339 86.700 1.00 76.81 168 VAL B CA 1
ATOM 3388 C C . VAL B 1 168 ? 54.273 20.918 88.063 1.00 79.58 168 VAL B C 1
ATOM 3389 O O . VAL B 1 168 ? 54.073 21.591 89.077 1.00 74.52 168 VAL B O 1
ATOM 3393 N N . ALA B 1 169 ? 54.950 19.776 88.048 1.00 80.00 169 ALA B N 1
ATOM 3394 C CA . ALA B 1 169 ? 55.704 19.271 89.171 1.00 76.77 169 ALA B CA 1
ATOM 3395 C C . ALA B 1 169 ? 56.840 18.462 88.565 1.00 83.17 169 ALA B C 1
ATOM 3396 O O . ALA B 1 169 ? 57.088 18.538 87.360 1.00 83.71 169 ALA B O 1
ATOM 3398 N N . SER B 1 170 ? 57.541 17.698 89.392 1.00 93.30 170 SER B N 1
ATOM 3399 C CA . SER B 1 170 ? 58.617 16.841 88.906 1.00 96.35 170 SER B CA 1
ATOM 3400 C C . SER B 1 170 ? 58.082 15.428 88.773 1.00 101.45 170 SER B C 1
ATOM 3401 O O . SER B 1 170 ? 57.015 15.117 89.305 1.00 104.86 170 SER B O 1
ATOM 3404 N N . ARG B 1 171 ? 58.820 14.569 88.077 1.00 102.08 171 ARG B N 1
ATOM 3405 C CA . ARG B 1 171 ? 58.402 13.177 87.920 1.00 107.82 171 ARG B CA 1
ATOM 3406 C C . ARG B 1 171 ? 58.070 12.558 89.286 1.00 112.65 171 ARG B C 1
ATOM 3407 O O . ARG B 1 171 ? 56.973 12.030 89.478 1.00 116.40 171 ARG B O 1
ATOM 3415 N N . PRO B 1 172 ? 59.012 12.634 90.244 1.00 109.26 172 PRO B N 1
ATOM 3416 C CA . PRO B 1 172 ? 58.789 12.105 91.594 1.00 110.13 172 PRO B CA 1
ATOM 3417 C C . PRO B 1 172 ? 57.581 12.706 92.302 1.00 109.12 172 PRO B C 1
ATOM 3418 O O . PRO B 1 172 ? 56.873 11.986 93.005 1.00 111.40 172 PRO B O 1
ATOM 3422 N N . PHE B 1 173 ? 57.351 14.002 92.135 1.00 104.85 173 PHE B N 1
ATOM 3423 C CA . PHE B 1 173 ? 56.262 14.646 92.855 1.00 104.46 173 PHE B CA 1
ATOM 3424 C C . PHE B 1 173 ? 54.924 14.050 92.457 1.00 108.04 173 PHE B C 1
ATOM 3425 O O . PHE B 1 173 ? 53.963 14.080 93.230 1.00 106.38 173 PHE B O 1
ATOM 3433 N N . VAL B 1 174 ? 54.871 13.510 91.244 1.00 106.34 174 VAL B N 1
ATOM 3434 C CA . VAL B 1 174 ? 53.669 12.860 90.743 1.00 112.30 174 VAL B CA 1
ATOM 3435 C C . VAL B 1 174 ? 53.313 11.638 91.582 1.00 117.61 174 VAL B C 1
ATOM 3436 O O . VAL B 1 174 ? 52.296 11.616 92.283 1.00 113.98 174 VAL B O 1
ATOM 3440 N N . GLN B 1 175 ? 54.169 10.626 91.505 1.00 116.99 175 GLN B N 1
ATOM 3441 C CA . GLN B 1 175 ? 53.943 9.361 92.192 1.00 119.99 175 GLN B CA 1
ATOM 3442 C C . GLN B 1 175 ? 53.889 9.517 93.713 1.00 120.75 175 GLN B C 1
ATOM 3443 O O . GLN B 1 175 ? 53.535 8.576 94.426 1.00 125.58 175 GLN B O 1
ATOM 3449 N N . ARG B 1 176 ? 54.233 10.705 94.206 1.00 114.06 176 ARG B N 1
ATOM 3450 C CA . ARG B 1 176 ? 54.127 10.990 95.632 1.00 114.77 176 ARG B CA 1
ATOM 3451 C C . ARG B 1 176 ? 52.784 11.632 95.965 1.00 116.21 176 ARG B C 1
ATOM 3452 O O . ARG B 1 176 ? 52.334 11.590 97.111 1.00 118.60 176 ARG B O 1
ATOM 3460 N N . HIS B 1 177 ? 52.149 12.234 94.965 1.00 115.13 177 HIS B N 1
ATOM 3461 C CA . HIS B 1 177 ? 50.843 12.856 95.163 1.00 114.85 177 HIS B CA 1
ATOM 3462 C C . HIS B 1 177 ? 49.985 12.716 93.908 1.00 113.57 177 HIS B C 1
ATOM 3463 O O . HIS B 1 177 ? 48.835 13.152 93.877 1.00 111.67 177 HIS B O 1
ATOM 3470 N N . ASP B 1 180 ? 46.798 5.888 92.083 1.00 127.68 180 ASP B N 1
ATOM 3471 C CA . ASP B 1 180 ? 47.555 7.123 91.894 1.00 132.20 180 ASP B CA 1
ATOM 3472 C C . ASP B 1 180 ? 46.965 8.022 90.806 1.00 127.12 180 ASP B C 1
ATOM 3473 O O . ASP B 1 180 ? 45.763 8.290 90.786 1.00 124.60 180 ASP B O 1
ATOM 3478 N N . GLY B 1 181 ? 47.824 8.476 89.897 1.00 126.72 181 GLY B N 1
ATOM 3479 C CA . GLY B 1 181 ? 47.451 9.476 88.913 1.00 129.51 181 GLY B CA 1
ATOM 3480 C C . GLY B 1 181 ? 47.160 10.798 89.598 1.00 124.36 181 GLY B C 1
ATOM 3481 O O . GLY B 1 181 ? 47.468 10.966 90.783 1.00 124.03 181 GLY B O 1
ATOM 3482 N N . PHE B 1 182 ? 46.580 11.741 88.860 1.00 113.23 182 PHE B N 1
ATOM 3483 C CA . PHE B 1 182 ? 46.060 12.955 89.478 1.00 115.69 182 PHE B CA 1
ATOM 3484 C C . PHE B 1 182 ? 44.838 12.561 90.292 1.00 116.59 182 PHE B C 1
ATOM 3485 O O . PHE B 1 182 ? 43.721 12.963 89.976 1.00 112.98 182 PHE B O 1
ATOM 3493 N N . THR B 1 183 ? 45.043 11.738 91.316 1.00 118.65 183 THR B N 1
ATOM 3494 C CA . THR B 1 183 ? 43.952 11.365 92.203 1.00 116.71 183 THR B CA 1
ATOM 3495 C C . THR B 1 183 ? 43.284 12.660 92.635 1.00 114.31 183 THR B C 1
ATOM 3496 O O . THR B 1 183 ? 43.720 13.284 93.601 1.00 117.57 183 THR B O 1
ATOM 3500 N N . ALA B 1 184 ? 42.246 13.072 91.907 1.00 108.96 184 ALA B N 1
ATOM 3501 C CA . ALA B 1 184 ? 41.642 14.390 92.095 1.00 107.66 184 ALA B CA 1
ATOM 3502 C C . ALA B 1 184 ? 41.205 14.611 93.542 1.00 116.70 184 ALA B C 1
ATOM 3503 O O . ALA B 1 184 ? 40.701 15.680 93.900 1.00 117.32 184 ALA B O 1
ATOM 3505 N N . ALA B 1 185 ? 41.408 13.583 94.363 1.00 117.67 185 ALA B N 1
ATOM 3506 C CA . ALA B 1 185 ? 41.202 13.669 95.802 1.00 120.00 185 ALA B CA 1
ATOM 3507 C C . ALA B 1 185 ? 42.326 14.468 96.471 1.00 124.83 185 ALA B C 1
ATOM 3508 O O . ALA B 1 185 ? 42.081 15.226 97.411 1.00 122.59 185 ALA B O 1
ATOM 3510 N N . ALA B 1 186 ? 43.553 14.294 95.977 1.00 126.42 186 ALA B N 1
ATOM 3511 C CA . ALA B 1 186 ? 44.726 14.988 96.513 1.00 124.99 186 ALA B CA 1
ATOM 3512 C C . ALA B 1 186 ? 44.806 16.453 96.062 1.00 123.06 186 ALA B C 1
ATOM 3513 O O . ALA B 1 186 ? 45.864 16.930 95.650 1.00 118.36 186 ALA B O 1
ATOM 3515 N N . ALA B 1 187 ? 43.684 17.162 96.153 1.00 120.65 187 ALA B N 1
ATOM 3516 C CA . ALA B 1 187 ? 43.628 18.571 95.783 1.00 117.94 187 ALA B CA 1
ATOM 3517 C C . ALA B 1 187 ? 44.552 19.406 96.659 1.00 117.62 187 ALA B C 1
ATOM 3518 O O . ALA B 1 187 ? 45.446 20.087 96.155 1.00 115.23 187 ALA B O 1
ATOM 3520 N N . ALA B 1 188 ? 44.320 19.361 97.969 1.00 121.19 188 ALA B N 1
ATOM 3521 C CA . ALA B 1 188 ? 45.197 20.022 98.935 1.00 122.85 188 ALA B CA 1
ATOM 3522 C C . ALA B 1 188 ? 46.189 19.016 99.509 1.00 118.74 188 ALA B C 1
ATOM 3523 O O . ALA B 1 188 ? 47.195 19.397 100.106 1.00 114.79 188 ALA B O 1
ATOM 3525 N N . LYS B 1 189 ? 45.894 17.730 99.317 1.00 119.59 189 LYS B N 1
ATOM 3526 C CA . LYS B 1 189 ? 46.772 16.643 99.747 1.00 118.18 189 LYS B CA 1
ATOM 3527 C C . LYS B 1 189 ? 48.056 16.632 98.915 1.00 119.85 189 LYS B C 1
ATOM 3528 O O . LYS B 1 189 ? 48.885 15.725 99.026 1.00 119.09 189 LYS B O 1
ATOM 3534 N N . ALA B 1 190 ? 48.210 17.653 98.077 1.00 118.36 190 ALA B N 1
ATOM 3535 C CA . ALA B 1 190 ? 49.449 17.871 97.340 1.00 108.36 190 ALA B CA 1
ATOM 3536 C C . ALA B 1 190 ? 49.997 19.251 97.680 1.00 102.56 190 ALA B C 1
ATOM 3537 O O . ALA B 1 190 ? 49.235 20.210 97.808 1.00 102.93 190 ALA B O 1
ATOM 3539 N N . PRO B 1 191 ? 51.321 19.345 97.858 1.00 99.38 191 PRO B N 1
ATOM 3540 C CA . PRO B 1 191 ? 52.030 20.595 98.161 1.00 94.55 191 PRO B CA 1
ATOM 3541 C C . PRO B 1 191 ? 52.167 21.469 96.916 1.00 88.51 191 PRO B C 1
ATOM 3542 O O . PRO B 1 191 ? 52.449 20.932 95.849 1.00 89.39 191 PRO B O 1
ATOM 3546 N N . SER B 1 192 ? 51.990 22.783 97.054 1.00 82.74 192 SER B N 1
ATOM 3547 C CA . SER B 1 192 ? 51.940 23.680 95.898 1.00 82.72 192 SER B CA 1
ATOM 3548 C C . SER B 1 192 ? 52.860 24.899 96.000 1.00 83.26 192 SER B C 1
ATOM 3549 O O . SER B 1 192 ? 52.987 25.512 97.063 1.00 78.84 192 SER B O 1
ATOM 3552 N N . LEU B 1 193 ? 53.470 25.262 94.873 1.00 78.33 193 LEU B N 1
ATOM 3553 C CA . LEU B 1 193 ? 54.317 26.448 94.789 1.00 74.15 193 LEU B CA 1
ATOM 3554 C C . LEU B 1 193 ? 53.492 27.694 94.487 1.00 76.96 193 LEU B C 1
ATOM 3555 O O . LEU B 1 193 ? 52.449 27.604 93.852 1.00 85.70 193 LEU B O 1
ATOM 3560 N N . ALA B 1 194 ? 53.955 28.852 94.943 1.00 73.11 194 ALA B N 1
ATOM 3561 C CA . ALA B 1 194 ? 53.235 30.102 94.726 1.00 73.83 194 ALA B CA 1
ATOM 3562 C C . ALA B 1 194 ? 54.176 31.308 94.745 1.00 87.28 194 ALA B C 1
ATOM 3563 O O . ALA B 1 194 ? 55.393 31.147 94.836 1.00 93.04 194 ALA B O 1
ATOM 3565 N N . TRP B 1 195 ? 53.614 32.513 94.669 1.00 84.81 195 TRP B N 1
ATOM 3566 C CA . TRP B 1 195 ? 54.415 33.742 94.652 1.00 89.83 195 TRP B CA 1
ATOM 3567 C C . TRP B 1 195 ? 54.131 34.669 95.838 1.00 98.53 195 TRP B C 1
ATOM 3568 O O . TRP B 1 195 ? 55.058 35.111 96.522 1.00 94.61 195 TRP B O 1
ATOM 3579 N N . ASN B 1 196 ? 52.852 34.971 96.068 1.00 101.54 196 ASN B N 1
ATOM 3580 C CA . ASN B 1 196 ? 52.461 35.893 97.135 1.00 108.33 196 ASN B CA 1
ATOM 3581 C C . ASN B 1 196 ? 51.003 35.693 97.579 1.00 113.45 196 ASN B C 1
ATOM 3582 O O . ASN B 1 196 ? 50.702 35.571 98.774 1.00 101.50 196 ASN B O 1
ATOM 3587 N N . PRO B 1 217 ? 49.986 23.914 102.769 1.00 95.38 217 PRO B N 1
ATOM 3588 C CA . PRO B 1 217 ? 50.628 23.052 101.770 1.00 96.13 217 PRO B CA 1
ATOM 3589 C C . PRO B 1 217 ? 51.095 23.865 100.556 1.00 91.92 217 PRO B C 1
ATOM 3590 O O . PRO B 1 217 ? 51.102 23.365 99.428 1.00 84.28 217 PRO B O 1
ATOM 3594 N N . THR B 1 218 ? 51.479 25.114 100.799 1.00 87.83 218 THR B N 1
ATOM 3595 C CA . THR B 1 218 ? 51.943 25.995 99.737 1.00 83.68 218 THR B CA 1
ATOM 3596 C C . THR B 1 218 ? 53.206 26.781 100.136 1.00 81.39 218 THR B C 1
ATOM 3597 O O . THR B 1 218 ? 53.200 27.550 101.104 1.00 78.65 218 THR B O 1
ATOM 3601 N N . HIS B 1 219 ? 54.287 26.562 99.388 1.00 75.16 219 HIS B N 1
ATOM 3602 C CA . HIS B 1 219 ? 55.560 27.250 99.608 1.00 74.31 219 HIS B CA 1
ATOM 3603 C C . HIS B 1 219 ? 55.679 28.503 98.754 1.00 76.67 219 HIS B C 1
ATOM 3604 O O . HIS B 1 219 ? 55.494 28.457 97.539 1.00 79.49 219 HIS B O 1
ATOM 3611 N N . PHE B 1 220 ? 56.035 29.619 99.371 1.00 74.84 220 PHE B N 1
ATOM 3612 C CA . PHE B 1 220 ? 56.213 30.847 98.610 1.00 76.10 220 PHE B CA 1
ATOM 3613 C C . PHE B 1 220 ? 57.671 31.062 98.207 1.00 76.01 220 PHE B C 1
ATOM 3614 O O . PHE B 1 220 ? 58.545 31.260 99.049 1.00 74.21 220 PHE B O 1
ATOM 3622 N N . VAL B 1 221 ? 57.919 31.012 96.903 1.00 73.32 221 VAL B N 1
ATOM 3623 C CA . VAL B 1 221 ? 59.274 31.020 96.372 1.00 72.46 221 VAL B CA 1
ATOM 3624 C C . VAL B 1 221 ? 59.369 31.906 95.135 1.00 76.56 221 VAL B C 1
ATOM 3625 O O . VAL B 1 221 ? 59.139 31.446 94.021 1.00 79.21 221 VAL B O 1
ATOM 3629 N N . PRO B 1 222 ? 59.710 33.188 95.329 1.00 80.55 222 PRO B N 1
ATOM 3630 C CA . PRO B 1 222 ? 59.823 34.126 94.211 1.00 76.34 222 PRO B CA 1
ATOM 3631 C C . PRO B 1 222 ? 61.022 33.843 93.312 1.00 78.70 222 PRO B C 1
ATOM 3632 O O . PRO B 1 222 ? 61.435 32.690 93.146 1.00 76.86 222 PRO B O 1
ATOM 3636 N N . THR B 1 223 ? 61.591 34.912 92.764 1.00 79.73 223 THR B N 1
ATOM 3637 C CA . THR B 1 223 ? 62.388 34.822 91.542 1.00 82.14 223 THR B CA 1
ATOM 3638 C C . THR B 1 223 ? 61.757 33.843 90.573 1.00 81.28 223 THR B C 1
ATOM 3639 O O . THR B 1 223 ? 60.553 33.595 90.596 1.00 78.53 223 THR B O 1
ATOM 3643 N N . THR B 1 224 ? 62.608 33.270 89.740 1.00 77.05 224 THR B N 1
ATOM 3644 C CA . THR B 1 224 ? 62.164 32.543 88.587 1.00 75.86 224 THR B CA 1
ATOM 3645 C C . THR B 1 224 ? 63.041 31.331 88.537 1.00 78.84 224 THR B C 1
ATOM 3646 O O . THR B 1 224 ? 62.596 30.231 88.203 1.00 81.17 224 THR B O 1
ATOM 3650 N N . GLU B 1 225 ? 64.301 31.548 88.895 1.00 80.72 225 GLU B N 1
ATOM 3651 C CA . GLU B 1 225 ? 65.303 30.492 88.855 1.00 81.46 225 GLU B CA 1
ATOM 3652 C C . GLU B 1 225 ? 65.143 29.566 90.073 1.00 75.34 225 GLU B C 1
ATOM 3653 O O . GLU B 1 225 ? 65.681 28.460 90.104 1.00 78.80 225 GLU B O 1
ATOM 3659 N N . GLY B 1 226 ? 64.366 30.014 91.054 1.00 70.93 226 GLY B N 1
ATOM 3660 C CA . GLY B 1 226 ? 64.118 29.231 92.254 1.00 77.84 226 GLY B CA 1
ATOM 3661 C C . GLY B 1 226 ? 62.688 28.730 92.371 1.00 79.05 226 GLY B C 1
ATOM 3662 O O . GLY B 1 226 ? 62.445 27.596 92.779 1.00 77.18 226 GLY B O 1
ATOM 3663 N N . PHE B 1 227 ? 61.734 29.591 92.039 1.00 82.53 227 PHE B N 1
ATOM 3664 C CA . PHE B 1 227 ? 60.363 29.163 91.839 1.00 73.72 227 PHE B CA 1
ATOM 3665 C C . PHE B 1 227 ? 60.432 27.978 90.897 1.00 72.92 227 PHE B C 1
ATOM 3666 O O . PHE B 1 227 ? 59.592 27.089 90.938 1.00 77.11 227 PHE B O 1
ATOM 3674 N N . THR B 1 228 ? 61.453 27.971 90.048 1.00 74.31 228 THR B N 1
ATOM 3675 C CA . THR B 1 228 ? 61.712 26.834 89.176 1.00 76.25 228 THR B CA 1
ATOM 3676 C C . THR B 1 228 ? 62.483 25.763 89.949 1.00 72.76 228 THR B C 1
ATOM 3677 O O . THR B 1 228 ? 62.196 24.578 89.831 1.00 71.91 228 THR B O 1
ATOM 3681 N N . ALA B 1 229 ? 63.447 26.194 90.758 1.00 77.47 229 ALA B N 1
ATOM 3682 C CA . ALA B 1 229 ? 64.292 25.276 91.523 1.00 78.06 229 ALA B CA 1
ATOM 3683 C C . ALA B 1 229 ? 63.497 24.524 92.590 1.00 74.84 229 ALA B C 1
ATOM 3684 O O . ALA B 1 229 ? 63.779 23.359 92.892 1.00 74.78 229 ALA B O 1
ATOM 3686 N N . ALA B 1 230 ? 62.512 25.206 93.161 1.00 66.00 230 ALA B N 1
ATOM 3687 C CA . ALA B 1 230 ? 61.614 24.602 94.121 1.00 66.61 230 ALA B CA 1
ATOM 3688 C C . ALA B 1 230 ? 60.893 23.404 93.492 1.00 78.05 230 ALA B C 1
ATOM 3689 O O . ALA B 1 230 ? 61.032 22.270 93.957 1.00 76.98 230 ALA B O 1
ATOM 3691 N N . ALA B 1 231 ? 60.144 23.655 92.418 1.00 79.73 231 ALA B N 1
ATOM 3692 C CA . ALA B 1 231 ? 59.413 22.597 91.715 1.00 76.44 231 ALA B CA 1
ATOM 3693 C C . ALA B 1 231 ? 60.314 21.468 91.230 1.00 75.44 231 ALA B C 1
ATOM 3694 O O . ALA B 1 231 ? 59.962 20.294 91.321 1.00 76.82 231 ALA B O 1
ATOM 3696 N N . ARG B 1 232 ? 61.471 21.827 90.695 1.00 76.39 232 ARG B N 1
ATOM 3697 C CA . ARG B 1 232 ? 62.409 20.823 90.223 1.00 84.38 232 ARG B CA 1
ATOM 3698 C C . ARG B 1 232 ? 62.794 19.916 91.388 1.00 85.04 232 ARG B C 1
ATOM 3699 O O . ARG B 1 232 ? 63.025 18.720 91.209 1.00 85.63 232 ARG B O 1
ATOM 3707 N N . ALA B 1 233 ? 62.833 20.493 92.587 1.00 83.37 233 ALA B N 1
ATOM 3708 C CA . ALA B 1 233 ? 63.212 19.755 93.785 1.00 81.21 233 ALA B CA 1
ATOM 3709 C C . ALA B 1 233 ? 62.025 19.026 94.409 1.00 82.39 233 ALA B C 1
ATOM 3710 O O . ALA B 1 233 ? 61.949 18.878 95.628 1.00 83.89 233 ALA B O 1
ATOM 3712 N N . GLY B 1 234 ? 61.101 18.570 93.569 1.00 82.98 234 GLY B N 1
ATOM 3713 C CA . GLY B 1 234 ? 59.909 17.880 94.037 1.00 86.11 234 GLY B CA 1
ATOM 3714 C C . GLY B 1 234 ? 59.245 18.540 95.235 1.00 80.72 234 GLY B C 1
ATOM 3715 O O . GLY B 1 234 ? 58.620 17.868 96.054 1.00 82.73 234 GLY B O 1
ATOM 3716 N N . LEU B 1 235 ? 59.363 19.859 95.323 1.00 73.30 235 LEU B N 1
ATOM 3717 C CA . LEU B 1 235 ? 58.927 20.600 96.499 1.00 74.09 235 LEU B CA 1
ATOM 3718 C C . LEU B 1 235 ? 57.468 21.043 96.405 1.00 71.60 235 LEU B C 1
ATOM 3719 O O . LEU B 1 235 ? 56.889 21.516 97.378 1.00 74.94 235 LEU B O 1
ATOM 3724 N N . GLY B 1 236 ? 56.878 20.890 95.227 1.00 79.14 236 GLY B N 1
ATOM 3725 C CA . GLY B 1 236 ? 55.518 21.336 94.990 1.00 77.59 236 GLY B CA 1
ATOM 3726 C C . GLY B 1 236 ? 55.176 21.324 93.512 1.00 77.93 236 GLY B C 1
ATOM 3727 O O . GLY B 1 236 ? 56.035 21.048 92.670 1.00 78.16 236 GLY B O 1
ATOM 3728 N N . TRP B 1 237 ? 53.911 21.591 93.201 1.00 78.96 237 TRP B N 1
ATOM 3729 C CA . TRP B 1 237 ? 53.474 21.786 91.821 1.00 78.89 237 TRP B CA 1
ATOM 3730 C C . TRP B 1 237 ? 52.978 23.216 91.697 1.00 73.03 237 TRP B C 1
ATOM 3731 O O . TRP B 1 237 ? 52.410 23.759 92.647 1.00 72.76 237 TRP B O 1
ATOM 3742 N N . GLY B 1 238 ? 53.184 23.827 90.536 1.00 65.99 238 GLY B N 1
ATOM 3743 C CA . GLY B 1 238 ? 52.797 25.215 90.359 1.00 71.39 238 GLY B CA 1
ATOM 3744 C C . GLY B 1 238 ? 52.392 25.603 88.950 1.00 72.81 238 GLY B C 1
ATOM 3745 O O . GLY B 1 238 ? 52.540 24.818 88.006 1.00 69.54 238 GLY B O 1
ATOM 3746 N N . MET B 1 239 ? 51.865 26.821 88.822 1.00 73.11 239 MET B N 1
ATOM 3747 C CA . MET B 1 239 ? 51.551 27.411 87.520 1.00 69.01 239 MET B CA 1
ATOM 3748 C C . MET B 1 239 ? 52.801 28.108 86.961 1.00 68.29 239 MET B C 1
ATOM 3749 O O . MET B 1 239 ? 53.321 29.046 87.570 1.00 70.02 239 MET B O 1
ATOM 3754 N N . PHE B 1 240 ? 53.284 27.621 85.819 1.00 65.27 240 PHE B N 1
ATOM 3755 C CA . PHE B 1 240 ? 54.440 28.180 85.130 1.00 63.48 240 PHE B CA 1
ATOM 3756 C C . PHE B 1 240 ? 54.033 28.672 83.755 1.00 68.26 240 PHE B C 1
ATOM 3757 O O . PHE B 1 240 ? 53.200 28.052 83.095 1.00 67.92 240 PHE B O 1
ATOM 3765 N N . PRO B 1 241 ? 54.630 29.787 83.304 1.00 72.17 241 PRO B N 1
ATOM 3766 C CA . PRO B 1 241 ? 54.438 30.188 81.910 1.00 68.55 241 PRO B CA 1
ATOM 3767 C C . PRO B 1 241 ? 54.783 29.030 80.994 1.00 68.22 241 PRO B C 1
ATOM 3768 O O . PRO B 1 241 ? 55.782 28.333 81.200 1.00 64.81 241 PRO B O 1
ATOM 3772 N N . GLU B 1 242 ? 53.943 28.816 79.996 1.00 67.37 242 GLU B N 1
ATOM 3773 C CA . GLU B 1 242 ? 54.207 27.791 79.005 1.00 69.39 242 GLU B CA 1
ATOM 3774 C C . GLU B 1 242 ? 55.627 27.916 78.468 1.00 67.10 242 GLU B C 1
ATOM 3775 O O . GLU B 1 242 ? 56.358 26.928 78.407 1.00 68.73 242 GLU B O 1
ATOM 3781 N N . LYS B 1 243 ? 56.025 29.127 78.089 1.00 60.35 243 LYS B N 1
ATOM 3782 C CA . LYS B 1 243 ? 57.341 29.297 77.485 1.00 65.13 243 LYS B CA 1
ATOM 3783 C C . LYS B 1 243 ? 58.465 28.855 78.426 1.00 66.64 243 LYS B C 1
ATOM 3784 O O . LYS B 1 243 ? 59.453 28.268 77.986 1.00 67.71 243 LYS B O 1
ATOM 3790 N N . LEU B 1 244 ? 58.310 29.123 79.717 1.00 62.44 244 LEU B N 1
ATOM 3791 C CA . LEU B 1 244 ? 59.301 28.697 80.698 1.00 62.24 244 LEU B CA 1
ATOM 3792 C C . LEU B 1 244 ? 59.252 27.199 80.936 1.00 68.64 244 LEU B C 1
ATOM 3793 O O . LEU B 1 244 ? 60.285 26.542 81.035 1.00 70.74 244 LEU B O 1
ATOM 3798 N N . ALA B 1 245 ? 58.040 26.666 81.043 1.00 73.12 245 ALA B N 1
ATOM 3799 C CA . ALA B 1 245 ? 57.849 25.258 81.361 1.00 68.97 245 ALA B CA 1
ATOM 3800 C C . ALA B 1 245 ? 58.115 24.410 80.133 1.00 71.62 245 ALA B C 1
ATOM 3801 O O . ALA B 1 245 ? 58.025 23.188 80.175 1.00 76.53 245 ALA B O 1
ATOM 3803 N N . ALA B 1 246 ? 58.450 25.076 79.038 1.00 69.46 246 ALA B N 1
ATOM 3804 C CA . ALA B 1 246 ? 58.698 24.401 77.784 1.00 68.94 246 ALA B CA 1
ATOM 3805 C C . ALA B 1 246 ? 59.831 23.400 77.911 1.00 78.27 246 ALA B C 1
ATOM 3806 O O . ALA B 1 246 ? 59.614 22.193 77.870 1.00 85.71 246 ALA B O 1
ATOM 3808 N N . SER B 1 247 ? 61.044 23.911 78.070 1.00 82.24 247 SER B N 1
ATOM 3809 C CA . SER B 1 247 ? 62.240 23.080 77.988 1.00 84.99 247 SER B CA 1
ATOM 3810 C C . SER B 1 247 ? 62.248 21.882 78.941 1.00 90.12 247 SER B C 1
ATOM 3811 O O . SER B 1 247 ? 62.496 20.753 78.515 1.00 90.42 247 SER B O 1
ATOM 3814 N N . PRO B 1 248 ? 61.977 22.121 80.232 1.00 88.00 248 PRO B N 1
ATOM 3815 C CA . PRO B 1 248 ? 62.047 21.018 81.196 1.00 91.09 248 PRO B CA 1
ATOM 3816 C C . PRO B 1 248 ? 61.090 19.885 80.847 1.00 90.81 248 PRO B C 1
ATOM 3817 O O . PRO B 1 248 ? 61.399 18.723 81.102 1.00 95.05 248 PRO B O 1
ATOM 3821 N N . LEU B 1 249 ? 59.937 20.219 80.280 1.00 88.92 249 LEU B N 1
ATOM 3822 C CA . LEU B 1 249 ? 58.971 19.198 79.897 1.00 91.62 249 LEU B CA 1
ATOM 3823 C C . LEU B 1 249 ? 59.570 18.315 78.808 1.00 91.90 249 LEU B C 1
ATOM 3824 O O . LEU B 1 249 ? 59.362 17.103 78.794 1.00 92.06 249 LEU B O 1
ATOM 3829 N N . ALA B 1 250 ? 60.333 18.931 77.910 1.00 93.45 250 ALA B N 1
ATOM 3830 C CA . ALA B 1 250 ? 61.047 18.200 76.867 1.00 95.73 250 ALA B CA 1
ATOM 3831 C C . ALA B 1 250 ? 62.279 17.484 77.431 1.00 96.27 250 ALA B C 1
ATOM 3832 O O . ALA B 1 250 ? 62.577 16.349 77.048 1.00 91.70 250 ALA B O 1
ATOM 3834 N N . ASP B 1 251 ? 62.995 18.154 78.333 1.00 97.27 251 ASP B N 1
ATOM 3835 C CA . ASP B 1 251 ? 64.080 17.512 79.070 1.00 98.60 251 ASP B CA 1
ATOM 3836 C C . ASP B 1 251 ? 63.547 16.250 79.711 1.00 95.62 251 ASP B C 1
ATOM 3837 O O . ASP B 1 251 ? 64.147 15.181 79.613 1.00 95.86 251 ASP B O 1
ATOM 3842 N N . GLY B 1 252 ? 62.400 16.392 80.362 1.00 91.91 252 GLY B N 1
ATOM 3843 C CA . GLY B 1 252 ? 61.836 15.331 81.164 1.00 97.57 252 GLY B CA 1
ATOM 3844 C C . GLY B 1 252 ? 61.998 15.653 82.635 1.00 98.74 252 GLY B C 1
ATOM 3845 O O . GLY B 1 252 ? 61.629 14.853 83.489 1.00 102.76 252 GLY B O 1
ATOM 3846 N N . SER B 1 253 ? 62.556 16.826 82.929 1.00 97.82 253 SER B N 1
ATOM 3847 C CA . SER B 1 253 ? 62.712 17.285 84.310 1.00 93.40 253 SER B CA 1
ATOM 3848 C C . SER B 1 253 ? 61.363 17.684 84.884 1.00 93.30 253 SER B C 1
ATOM 3849 O O . SER B 1 253 ? 61.136 17.611 86.093 1.00 89.34 253 SER B O 1
ATOM 3852 N N . PHE B 1 254 ? 60.474 18.114 83.993 1.00 96.96 254 PHE B N 1
ATOM 3853 C CA . PHE B 1 254 ? 59.116 18.510 84.352 1.00 93.96 254 PHE B CA 1
ATOM 3854 C C . PHE B 1 254 ? 58.102 17.542 83.754 1.00 90.92 254 PHE B C 1
ATOM 3855 O O . PHE B 1 254 ? 58.351 16.941 82.704 1.00 94.85 254 PHE B O 1
ATOM 3863 N N . VAL B 1 255 ? 56.957 17.403 84.415 1.00 80.70 255 VAL B N 1
ATOM 3864 C CA . VAL B 1 255 ? 55.805 16.757 83.793 1.00 84.88 255 VAL B CA 1
ATOM 3865 C C . VAL B 1 255 ? 54.560 17.594 84.029 1.00 80.37 255 VAL B C 1
ATOM 3866 O O . VAL B 1 255 ? 54.453 18.280 85.038 1.00 84.28 255 VAL B O 1
ATOM 3870 N N . ARG B 1 256 ? 53.619 17.545 83.096 1.00 77.47 256 ARG B N 1
ATOM 3871 C CA . ARG B 1 256 ? 52.373 18.256 83.293 1.00 76.84 256 ARG B CA 1
ATOM 3872 C C . ARG B 1 256 ? 51.521 17.480 84.266 1.00 77.22 256 ARG B C 1
ATOM 3873 O O . ARG B 1 256 ? 51.426 16.258 84.181 1.00 78.52 256 ARG B O 1
ATOM 3881 N N . VAL B 1 257 ? 50.932 18.201 85.210 1.00 77.30 257 VAL B N 1
ATOM 3882 C CA . VAL B 1 257 ? 49.964 17.622 86.115 1.00 78.08 257 VAL B CA 1
ATOM 3883 C C . VAL B 1 257 ? 48.781 17.146 85.290 1.00 82.20 257 VAL B C 1
ATOM 3884 O O . VAL B 1 257 ? 48.427 15.967 85.306 1.00 90.14 257 VAL B O 1
ATOM 3888 N N . CYS B 1 258 ? 48.184 18.076 84.556 1.00 79.79 258 CYS B N 1
ATOM 3889 C CA . CYS B 1 258 ? 47.048 17.778 83.698 1.00 75.72 258 CYS B CA 1
ATOM 3890 C C . CYS B 1 258 ? 47.037 18.734 82.510 1.00 76.91 258 CYS B C 1
ATOM 3891 O O . CYS B 1 258 ? 47.936 19.570 82.371 1.00 74.69 258 CYS B O 1
ATOM 3894 N N . ASP B 1 259 ? 46.031 18.619 81.648 1.00 74.94 259 ASP B N 1
ATOM 3895 C CA . ASP B 1 259 ? 46.044 19.415 80.420 1.00 73.00 259 ASP B CA 1
ATOM 3896 C C . ASP B 1 259 ? 45.259 20.719 80.498 1.00 64.98 259 ASP B C 1
ATOM 3897 O O . ASP B 1 259 ? 45.051 21.388 79.487 1.00 64.63 259 ASP B O 1
ATOM 3902 N N . ILE B 1 260 ? 44.858 21.081 81.713 1.00 65.23 260 ILE B N 1
ATOM 3903 C CA . ILE B 1 260 ? 44.339 22.412 81.993 1.00 62.46 260 ILE B CA 1
ATOM 3904 C C . ILE B 1 260 ? 45.394 23.486 81.735 1.00 66.18 260 ILE B C 1
ATOM 3905 O O . ILE B 1 260 ? 46.589 23.285 81.982 1.00 65.70 260 ILE B O 1
ATOM 3910 N N . HIS B 1 261 ? 44.945 24.629 81.235 1.00 62.47 261 HIS B N 1
ATOM 3911 C CA . HIS B 1 261 ? 45.811 25.786 81.104 1.00 56.79 261 HIS B CA 1
ATOM 3912 C C . HIS B 1 261 ? 45.017 27.056 81.388 1.00 53.62 261 HIS B C 1
ATOM 3913 O O . HIS B 1 261 ? 43.814 27.116 81.156 1.00 54.97 261 HIS B O 1
ATOM 3920 N N . LEU B 1 262 ? 45.694 28.064 81.915 1.00 55.31 262 LEU B N 1
ATOM 3921 C CA . LEU B 1 262 ? 45.057 29.333 82.230 1.00 58.80 262 LEU B CA 1
ATOM 3922 C C . LEU B 1 262 ? 45.698 30.424 81.392 1.00 58.16 262 LEU B C 1
ATOM 3923 O O . LEU B 1 262 ? 46.915 30.425 81.202 1.00 60.44 262 LEU B O 1
ATOM 3928 N N . ASP B 1 263 ? 44.878 31.340 80.889 1.00 53.84 263 ASP B N 1
ATOM 3929 C CA . ASP B 1 263 ? 45.334 32.353 79.939 1.00 56.72 263 ASP B CA 1
ATOM 3930 C C . ASP B 1 263 ? 45.129 33.779 80.446 1.00 56.29 263 ASP B C 1
ATOM 3931 O O . ASP B 1 263 ? 43.999 34.188 80.740 1.00 54.06 263 ASP B O 1
ATOM 3936 N N . VAL B 1 264 ? 46.227 34.530 80.535 1.00 51.50 264 VAL B N 1
ATOM 3937 C CA . VAL B 1 264 ? 46.213 35.891 81.078 1.00 49.44 264 VAL B CA 1
ATOM 3938 C C . VAL B 1 264 ? 46.569 36.934 80.035 1.00 47.13 264 VAL B C 1
ATOM 3939 O O . VAL B 1 264 ? 47.709 37.003 79.580 1.00 49.66 264 VAL B O 1
ATOM 3943 N N . PRO B 1 265 ? 45.599 37.766 79.662 1.00 49.30 265 PRO B N 1
ATOM 3944 C CA . PRO B 1 265 ? 45.909 38.851 78.734 1.00 54.29 265 PRO B CA 1
ATOM 3945 C C . PRO B 1 265 ? 46.870 39.888 79.328 1.00 45.25 265 PRO B C 1
ATOM 3946 O O . PRO B 1 265 ? 46.678 40.356 80.431 1.00 41.22 265 PRO B O 1
ATOM 3950 N N . LEU B 1 266 ? 47.924 40.204 78.591 1.00 46.35 266 LEU B N 1
ATOM 3951 C CA . LEU B 1 266 ? 48.822 41.278 78.967 1.00 44.76 266 LEU B CA 1
ATOM 3952 C C . LEU B 1 266 ? 48.454 42.532 78.204 1.00 45.53 266 LEU B C 1
ATOM 3953 O O . LEU B 1 266 ? 47.903 42.470 77.105 1.00 48.09 266 LEU B O 1
ATOM 3958 N N . TYR B 1 267 ? 48.724 43.679 78.796 1.00 44.25 267 TYR B N 1
ATOM 3959 C CA . TYR B 1 267 ? 48.461 44.923 78.103 1.00 43.46 267 TYR B CA 1
ATOM 3960 C C . TYR B 1 267 ? 49.637 45.860 78.305 1.00 47.51 267 TYR B C 1
ATOM 3961 O O . TYR B 1 267 ? 50.215 45.931 79.404 1.00 41.56 267 TYR B O 1
ATOM 3970 N N . TRP B 1 268 ? 50.000 46.553 77.226 1.00 43.61 268 TRP B N 1
ATOM 3971 C CA . TRP B 1 268 ? 50.853 47.722 77.318 1.00 42.55 268 TRP B CA 1
ATOM 3972 C C . TRP B 1 268 ? 50.004 48.979 77.552 1.00 47.67 268 TRP B C 1
ATOM 3973 O O . TRP B 1 268 ? 49.181 49.348 76.729 1.00 49.15 268 TRP B O 1
ATOM 3984 N N . GLN B 1 269 ? 50.186 49.610 78.701 1.00 47.60 269 GLN B N 1
ATOM 3985 C CA . GLN B 1 269 ? 49.520 50.864 79.001 1.00 48.69 269 GLN B CA 1
ATOM 3986 C C . GLN B 1 269 ? 50.593 51.930 79.136 1.00 50.68 269 GLN B C 1
ATOM 3987 O O . GLN B 1 269 ? 51.622 51.721 79.778 1.00 51.17 269 GLN B O 1
ATOM 3993 N N . CYS B 1 270 ? 50.358 53.080 78.530 1.00 49.84 270 CYS B N 1
ATOM 3994 C CA . CYS B 1 270 ? 51.332 54.148 78.584 1.00 47.90 270 CYS B CA 1
ATOM 3995 C C . CYS B 1 270 ? 50.604 55.475 78.541 1.00 51.68 270 CYS B C 1
ATOM 3996 O O . CYS B 1 270 ? 49.381 55.521 78.368 1.00 48.77 270 CYS B O 1
ATOM 3999 N N . TRP B 1 271 ? 51.364 56.551 78.701 1.00 51.98 271 TRP B N 1
ATOM 4000 C CA . TRP B 1 271 ? 50.801 57.889 78.655 1.00 53.44 271 TRP B CA 1
ATOM 4001 C C . TRP B 1 271 ? 50.106 58.140 77.314 1.00 55.85 271 TRP B C 1
ATOM 4002 O O . TRP B 1 271 ? 50.674 57.880 76.236 1.00 48.31 271 TRP B O 1
ATOM 4013 N N . LYS B 1 272 ? 48.861 58.622 77.406 1.00 58.60 272 LYS B N 1
ATOM 4014 C CA . LYS B 1 272 ? 48.079 59.040 76.243 1.00 59.95 272 LYS B CA 1
ATOM 4015 C C . LYS B 1 272 ? 48.525 60.430 75.798 1.00 62.45 272 LYS B C 1
ATOM 4016 O O . LYS B 1 272 ? 47.803 61.412 75.927 1.00 64.26 272 LYS B O 1
ATOM 4022 N N . LEU B 1 273 ? 49.751 60.483 75.299 1.00 63.57 273 LEU B N 1
ATOM 4023 C CA . LEU B 1 273 ? 50.333 61.675 74.730 1.00 63.41 273 LEU B CA 1
ATOM 4024 C C . LEU B 1 273 ? 50.881 61.237 73.399 1.00 68.00 273 LEU B C 1
ATOM 4025 O O . LEU B 1 273 ? 51.270 60.081 73.235 1.00 68.10 273 LEU B O 1
ATOM 4030 N N . ASP B 1 274 ? 50.925 62.154 72.447 1.00 69.18 274 ASP B N 1
ATOM 4031 C CA . ASP B 1 274 ? 51.559 61.862 71.177 1.00 69.31 274 ASP B CA 1
ATOM 4032 C C . ASP B 1 274 ? 52.983 62.353 71.257 1.00 69.03 274 ASP B C 1
ATOM 4033 O O . ASP B 1 274 ? 53.234 63.548 71.423 1.00 76.60 274 ASP B O 1
ATOM 4038 N N . SER B 1 275 ? 53.908 61.410 71.166 1.00 59.18 275 SER B N 1
ATOM 4039 C CA . SER B 1 275 ? 55.321 61.685 71.316 1.00 55.42 275 SER B CA 1
ATOM 4040 C C . SER B 1 275 ? 56.078 60.595 70.578 1.00 58.96 275 SER B C 1
ATOM 4041 O O . SER B 1 275 ? 55.708 59.426 70.646 1.00 58.84 275 SER B O 1
ATOM 4044 N N . PRO B 1 276 ? 57.120 60.977 69.834 1.00 61.01 276 PRO B N 1
ATOM 4045 C CA . PRO B 1 276 ? 57.964 60.008 69.122 1.00 62.05 276 PRO B CA 1
ATOM 4046 C C . PRO B 1 276 ? 58.553 58.918 70.031 1.00 57.34 276 PRO B C 1
ATOM 4047 O O . PRO B 1 276 ? 58.582 57.757 69.640 1.00 55.58 276 PRO B O 1
ATOM 4051 N N . ILE B 1 277 ? 59.013 59.279 71.224 1.00 59.84 277 ILE B N 1
ATOM 4052 C CA . ILE B 1 277 ? 59.571 58.284 72.134 1.00 57.24 277 ILE B CA 1
ATOM 4053 C C . ILE B 1 277 ? 58.513 57.307 72.657 1.00 59.03 277 ILE B C 1
ATOM 4054 O O . ILE B 1 277 ? 58.749 56.103 72.722 1.00 60.65 277 ILE B O 1
ATOM 4059 N N . ILE B 1 278 ? 57.348 57.818 73.029 1.00 49.41 278 ILE B N 1
ATOM 4060 C CA . ILE B 1 278 ? 56.286 56.949 73.487 1.00 50.26 278 ILE B CA 1
ATOM 4061 C C . ILE B 1 278 ? 55.879 55.965 72.399 1.00 48.78 278 ILE B C 1
ATOM 4062 O O . ILE B 1 278 ? 55.552 54.812 72.674 1.00 48.30 278 ILE B O 1
ATOM 4067 N N . ALA B 1 279 ? 55.893 56.428 71.157 1.00 55.12 279 ALA B N 1
ATOM 4068 C CA . ALA B 1 279 ? 55.447 55.619 70.023 1.00 48.88 279 ALA B CA 1
ATOM 4069 C C . ALA B 1 279 ? 56.464 54.539 69.714 1.00 44.78 279 ALA B C 1
ATOM 4070 O O . ALA B 1 279 ? 56.117 53.397 69.437 1.00 42.47 279 ALA B O 1
ATOM 4072 N N . ARG B 1 280 ? 57.729 54.911 69.783 1.00 44.85 280 ARG B N 1
ATOM 4073 C CA . ARG B 1 280 ? 58.800 53.966 69.530 1.00 51.13 280 ARG B CA 1
ATOM 4074 C C . ARG B 1 280 ? 58.673 52.758 70.436 1.00 46.49 280 ARG B C 1
ATOM 4075 O O . ARG B 1 280 ? 58.701 51.611 69.994 1.00 43.79 280 ARG B O 1
ATOM 4083 N N . ILE B 1 281 ? 58.521 53.038 71.718 1.00 47.83 281 ILE B N 1
ATOM 4084 C CA . ILE B 1 281 ? 58.494 51.995 72.723 1.00 49.95 281 ILE B CA 1
ATOM 4085 C C . ILE B 1 281 ? 57.203 51.188 72.681 1.00 45.85 281 ILE B C 1
ATOM 4086 O O . ILE B 1 281 ? 57.249 49.957 72.708 1.00 48.59 281 ILE B O 1
ATOM 4091 N N . THR B 1 282 ? 56.060 51.862 72.583 1.00 42.92 282 THR B N 1
ATOM 4092 C CA . THR B 1 282 ? 54.808 51.149 72.385 1.00 43.95 282 THR B CA 1
ATOM 4093 C C . THR B 1 282 ? 54.986 50.151 71.227 1.00 52.59 282 THR B C 1
ATOM 4094 O O . THR B 1 282 ? 54.562 48.996 71.324 1.00 52.23 282 THR B O 1
ATOM 4098 N N . ASP B 1 283 ? 55.633 50.587 70.144 1.00 48.41 283 ASP B N 1
ATOM 4099 C CA . ASP B 1 283 ? 55.881 49.698 69.013 1.00 47.90 283 ASP B CA 1
ATOM 4100 C C . ASP B 1 283 ? 56.875 48.580 69.328 1.00 50.12 283 ASP B C 1
ATOM 4101 O O . ASP B 1 283 ? 56.623 47.423 68.989 1.00 54.55 283 ASP B O 1
ATOM 4106 N N . THR B 1 284 ? 58.003 48.897 69.958 1.00 42.91 284 THR B N 1
ATOM 4107 C CA . THR B 1 284 ? 58.939 47.830 70.283 1.00 46.99 284 THR B CA 1
ATOM 4108 C C . THR B 1 284 ? 58.244 46.788 71.167 1.00 50.28 284 THR B C 1
ATOM 4109 O O . THR B 1 284 ? 58.334 45.594 70.896 1.00 47.45 284 THR B O 1
ATOM 4113 N N . VAL B 1 285 ? 57.536 47.234 72.209 1.00 46.17 285 VAL B N 1
ATOM 4114 C CA . VAL B 1 285 ? 56.917 46.285 73.128 1.00 47.51 285 VAL B CA 1
ATOM 4115 C C . VAL B 1 285 ? 55.873 45.429 72.411 1.00 47.06 285 VAL B C 1
ATOM 4116 O O . VAL B 1 285 ? 55.876 44.209 72.545 1.00 48.90 285 VAL B O 1
ATOM 4120 N N . ARG B 1 286 ? 55.007 46.054 71.622 1.00 47.02 286 ARG B N 1
ATOM 4121 C CA . ARG B 1 286 ? 54.004 45.285 70.884 1.00 51.99 286 ARG B CA 1
ATOM 4122 C C . ARG B 1 286 ? 54.627 44.185 70.028 1.00 46.86 286 ARG B C 1
ATOM 4123 O O . ARG B 1 286 ? 54.020 43.126 69.847 1.00 43.68 286 ARG B O 1
ATOM 4131 N N . ALA B 1 287 ? 55.839 44.427 69.527 1.00 42.73 287 ALA B N 1
ATOM 4132 C CA . ALA B 1 287 ? 56.491 43.469 68.635 1.00 45.50 287 ALA B CA 1
ATOM 4133 C C . ALA B 1 287 ? 57.181 42.358 69.410 1.00 49.69 287 ALA B C 1
ATOM 4134 O O . ALA B 1 287 ? 57.152 41.200 69.014 1.00 57.61 287 ALA B O 1
ATOM 4136 N N . ALA B 1 288 ? 57.800 42.712 70.522 1.00 49.37 288 ALA B N 1
ATOM 4137 C CA . ALA B 1 288 ? 58.355 41.708 71.402 1.00 46.22 288 ALA B CA 1
ATOM 4138 C C . ALA B 1 288 ? 57.254 40.801 71.963 1.00 49.67 288 ALA B C 1
ATOM 4139 O O . ALA B 1 288 ? 57.558 39.763 72.534 1.00 55.13 288 ALA B O 1
ATOM 4141 N N . ALA B 1 289 ? 55.985 41.178 71.789 1.00 47.39 289 ALA B N 1
ATOM 4142 C CA . ALA B 1 289 ? 54.871 40.382 72.314 1.00 47.84 289 ALA B CA 1
ATOM 4143 C C . ALA B 1 289 ? 54.117 39.639 71.228 1.00 48.72 289 ALA B C 1
ATOM 4144 O O . ALA B 1 289 ? 53.069 39.048 71.479 1.00 49.94 289 ALA B O 1
ATOM 4146 N N . SER B 1 290 ? 54.663 39.671 70.020 1.00 54.28 290 SER B N 1
ATOM 4147 C CA . SER B 1 290 ? 54.014 39.085 68.845 1.00 56.03 290 SER B CA 1
ATOM 4148 C C . SER B 1 290 ? 53.668 37.608 69.018 1.00 56.88 290 SER B C 1
ATOM 4149 O O . SER B 1 290 ? 52.603 37.160 68.584 1.00 56.19 290 SER B O 1
ATOM 4152 N N . GLY B 1 291 ? 54.583 36.867 69.645 1.00 54.18 291 GLY B N 1
ATOM 4153 C CA . GLY B 1 291 ? 54.453 35.433 69.834 1.00 54.37 291 GLY B CA 1
ATOM 4154 C C . GLY B 1 291 ? 53.555 34.998 70.986 1.00 59.12 291 GLY B C 1
ATOM 4155 O O . GLY B 1 291 ? 53.425 33.802 71.277 1.00 58.89 291 GLY B O 1
ATOM 4156 N N . LEU B 1 292 ? 52.938 35.961 71.655 1.00 49.78 292 LEU B N 1
ATOM 4157 C CA . LEU B 1 292 ? 51.893 35.637 72.605 1.00 57.49 292 LEU B CA 1
ATOM 4158 C C . LEU B 1 292 ? 50.654 35.134 71.834 1.00 60.98 292 LEU B C 1
ATOM 4159 O O . LEU B 1 292 ? 50.536 35.361 70.627 1.00 62.09 292 LEU B O 1
ATOM 4164 N N . TYR B 1 293 ? 49.746 34.448 72.526 1.00 55.09 293 TYR B N 1
ATOM 4165 C CA . TYR B 1 293 ? 48.486 34.014 71.930 1.00 59.82 293 TYR B CA 1
ATOM 4166 C C . TYR B 1 293 ? 47.548 35.167 71.582 1.00 65.62 293 TYR B C 1
ATOM 4167 O O . TYR B 1 293 ? 47.516 36.190 72.271 1.00 61.72 293 TYR B O 1
ATOM 4176 N N . ARG B 1 294 ? 46.791 34.960 70.504 1.00 71.93 294 ARG B N 1
ATOM 4177 C CA . ARG B 1 294 ? 45.669 35.799 70.085 1.00 70.93 294 ARG B CA 1
ATOM 4178 C C . ARG B 1 294 ? 44.719 36.143 71.224 1.00 81.75 294 ARG B C 1
ATOM 4179 O O . ARG B 1 294 ? 44.144 35.248 71.853 1.00 76.14 294 ARG B O 1
ATOM 4187 N N . GLY B 1 295 ? 44.548 37.443 71.476 1.00 88.86 295 GLY B N 1
ATOM 4188 C CA . GLY B 1 295 ? 43.630 37.924 72.500 1.00 76.04 295 GLY B CA 1
ATOM 4189 C C . GLY B 1 295 ? 42.235 38.197 71.959 1.00 78.47 295 GLY B C 1
ATOM 4190 O O . GLY B 1 295 ? 41.342 37.348 72.032 1.00 76.46 295 GLY B O 1
#

Radius of gyration: 32.35 Å; Cα contacts (8 Å, |Δi|>4): 1027; chains: 2; bounding box: 55×97×78 Å

Organism: Mycobacterium tuberculosis (strain ATCC 25618 / H37Rv) (NCBI:txid83332)

Nearest PDB structures (foldseek):
  3isp-assembly1_A-2  TM=1.003E+00  e=4.796E-63  Mycobacterium tuberculosis H37Rv
  3fd3-assembly1_A-2  TM=9.443E-01  e=1.082E-25  Agrobacterium fabrum str. C58
  5ydw-assembly1_B-2  TM=5.574E-01  e=1.184E-15  Salmonella enterica subsp. enterica serovar Typhimurium
  5ydo-assembly1_A  TM=7.549E-01  e=4.212E-12  Salmonella enterica
  3fzv-assembly1_B  TM=5.294E-01  e=2.816E-13  Pseudomonas aeruginosa PAO1

Foldseek 3Di:
DDADCLLVLLLLLAVFQALCRSCVVVVHDSVCSVVSVVVVCVVVVHNFWDHDDGIHGDPVNQQSLLVSLVVVQVVVQVVVVVPPPPDAAEAEEEEAQQCCVFLQVQLVVLDDDYHYHYHHDAQVVRLSCQSNNVHQKYKYLDQDARPQKDKAWQAWWKWFWKAAPVLCVVQVVVADDLVSVLEFEAEAQDDPGCQVQVVVCVPVVDGHHHHYYHFHHPVRRVVCRLVSVGIYIHGCSVVVVCCVVSSMDGRDDDMDIGIIMMMGRPDDDPVVVSSVVSSSVSSPPHHHHD/DLDDLLLLLLLLLAVQQHLCVSCVVVVHDSVVSVVSPVVSCVVVVHHFWDPDTRIHGDPVNVVSNVVNVVVVVVVVVVVVVCVAAEAEEEEAQQCVVFLQCLLVVVPPRHHYHYHHDAAVVRLVCQVVVNHQKYWYLDQDARVQKDKAWQAKWKWFKKAFPVLCVVQPAVPVVCVVVFCAEDDVCYDHDDDDVVSVVCRLVSNGMYIHTCRSVPVCCVVRSMPTSDDDMDIGIIMMMGGPDDDPVSVSSNVSRSVSSVPHHDD

Solvent-accessible surface area: 27473 Å² total; per-residue (Å²): 188,92,21,9,47,24,5,19,0,0,25,15,0,32,147,60,21,33,36,96,38,0,4,161,155,66,177,48,86,66,61,24,0,41,117,69,0,60,57,0,0,61,78,23,15,57,8,0,0,1,82,57,197,83,9,108,18,5,121,16,0,30,6,0,15,9,2,8,29,6,5,39,11,3,14,32,21,9,70,26,129,46,77,67,124,141,95,121,26,133,1,8,1,0,0,16,22,21,0,45,38,10,19,0,56,48,0,94,131,53,49,29,97,12,69,45,37,45,78,86,45,65,64,107,108,1,14,139,24,1,83,33,5,53,0,20,0,0,1,4,49,44,152,101,90,11,47,25,2,92,42,28,84,18,15,25,9,58,7,8,0,0,0,5,124,96,4,33,128,172,54,6,80,138,30,26,71,19,69,17,0,37,155,1,22,0,1,6,55,64,189,129,29,24,32,5,77,98,0,2,136,109,19,33,221,135,58,15,132,36,67,56,66,82,34,71,68,40,130,21,6,31,58,6,0,108,75,24,74,0,0,0,5,3,6,53,136,44,0,56,72,4,55,89,101,15,37,2,30,92,14,25,133,46,48,18,51,24,50,1,13,2,0,1,1,89,15,71,8,67,19,9,60,105,5,10,99,27,0,107,67,17,2,98,63,28,97,194,24,180,120,6,22,10,72,36,6,24,0,1,10,0,0,20,103,64,28,30,32,83,20,0,6,136,117,50,172,50,66,69,86,30,0,25,107,62,3,114,51,0,29,152,102,31,66,104,87,0,9,60,201,106,138,105,2,186,17,30,122,25,0,90,20,0,45,112,1,16,57,23,12,37,106,11,11,62,81,6,74,78,86,50,244,133,54,142,4,16,0,0,0,20,28,34,0,51,33,17,17,0,56,54,1,85,140,40,5,60,85,13,69,47,39,47,78,81,49,82,69,104,83,1,8,81,6,3,71,41,11,56,0,13,0,0,0,6,56,38,154,76,90,8,84,30,8,60,38,41,100,16,11,23,10,52,27,8,7,0,1,5,130,61,8,52,142,144,59,125,42,127,65,76,89,18,74,74,162,10,33,23,11,31,101,182,111,59,77,127,37,72,70,47,123,16,14,46,53,7,0,154,68,10,66,0,76,0,70,4,6,58,124,51,0,50,72,29,49,94,110,15,30,5,35,78,41,42,117,119,86,95,49,37,45,2,24,0,0,0,12,100,1,107,17,118,69,8,51,86,1,9,74,31,0,103,67,19,2,95,78,30,89,200,82

Sequence (553 aa):
QLDGPQLAALAAVVELGSFDAAAERLHVTPSAVSQRIKSLEQQVGQVLVVREKPCRATTAGIPLLRLAAQTALLESEALAEMGASLKRTRITIAVNADSMATWFSAVFDGLGDVLLDVRIEDQDHSARLLREGVAMGAVTTERNPVPGCRVHPLGEMRYLPVASRPFVQRHLSDGFTAAAAAKAPSLAWNRDDGLQDMLVRKAFRRAITRPTHFVPTTEGFTAAARAGLGWGMFPEKLAASPLADGSFVRVCDIHLDVPLYWQCWKLDSPIIARITDTVRAAASGLYRGQQLDGPQLAALAAVVELGSFDAAAERLHVTPSAVSQRIKSLEQQVGQVLVVREKPCRATTAGIPLLRLAAQTALLESEALAEMKRTRITIAVNADSMATWFSAVFDGLGDVLLDVRIEDQDHSARLLREGVAMGAVTTERNPVPGCRVHPLGEMRYLPVASRPFVQRHDGFTAAAAAKAPSLAWNPTHFVPTTEGFTAAARAGLGWGMFPEKLAASPLADGSFVRVCDIHLDVPLYWQCWKLDSPIIARITDTVRAAASGLYRG

=== Feature glossary ===
Each block in this record encodes a different view of the same protein. In brief:

Predicted aligned error. PAE(i, j) answers: if I align the predicted and true structures on residue i, how far off (in Å) do I expect residue j to be? A block-diagonal PAE matrix with low values on the blocks and high values off-diagonal is the signature of a multi-domain protein with confidently predicted domains but uncertain inter-domain orientation.

Contact-map, Ramachandran, and PAE plots. Plot images: a contact map (which residues are close in 3D, as an N×N binary image), a Ramachandran scatter (backbone torsion angles, revealing secondary-structure composition at a glance), and — for AlphaFold structures — a PAE heatmap (pairwise prediction confidence).

Backbone torsions (φ/ψ). φ (phi) and ψ (psi) are the two rotatable backbone dihedrals per residue: φ is the C(i-1)–N–Cα–C torsion, ψ is the N–Cα–C–N(i+1) torsion, both in degrees on (−180°, 180°]. α-helical residues cluster near (−60°, −45°); β-strand residues near (−120°, +130°). A Ramachandran plot is simply a scatter of (φ, ψ) for every residue.

Foldseek 3Di. A 3Di character summarizes, for each residue, the relative orientation of the Cα frame of its nearest spatial neighbor. Because it encodes fold topology rather than chemistry, 3Di alignments detect remote structural similarity that sequence alignment misses.

Radius of gyration, Cα contacts, bounding box. Three whole-structure scalars: the radius of gyration (RMS distance of Cα from centroid, in Å), the count of Cα–Cα contacts (pairs closer than 8 Å and separated by more than four residues in sequence — i.e. tertiary, not local, contacts), and the bounding-box dimensions. Together they distinguish compact globular folds from extended fibres or disordered chains.

Sequence. Sequence gives the chain of amino acids in standard one-letter code (A=alanine, C=cysteine, …, Y=tyrosine), read N→C. It is the only feature that is directly encoded by the gene; all structural features are derived from the folded form of this sequence.

mmCIF coordinates. Atomic coordinates in PDBx/mmCIF format — the same representation the Protein Data Bank distributes. Each line of the _atom_site loop places one backbone atom in Cartesian space (units: ångströms, origin: arbitrary).

Secondary structure (3-state, P-SEA). Three-state secondary structure (P-SEA) collapses the eight DSSP classes into helix (a), strand (b), and coil (c). P-SEA assigns these from Cα geometry alone — distances and angles — without requiring backbone oxygens, so it works on any Cα trace.

InterPro / GO / CATH / organism. Functional annotations link the protein to curated databases. InterPro entries identify conserved domains and families by matching the sequence against member-database signatures (Pfam, PROSITE, CDD, …). Gene Ontology (GO) terms describe molecular function, biological process, and cellular component in a controlled vocabulary. CATH places the structure in a hierarchical fold classification (Class/Architecture/Topology/Homologous-superfamily). The organism is the source species.

B-factor. B-factor (Debye–Waller factor) reflects atomic displacement in the crystal lattice. It is an experimental observable (units Å²), not a prediction; low values mean the atom is pinned down, high values mean it moves or is heterogeneous across the crystal.

Rendered structure images. Structure images are PyMOL renders from six orthogonal camera directions. Cartoon representation draws helices as coils and strands as arrows; sticks shows the backbone as bonds; surface shows the solvent-excluded envelope. Rainbow coloring maps sequence position to hue (blue→red, N→C); chain coloring assigns a distinct color per polypeptide.

Solvent-accessible surface area. Solvent-accessible surface area (SASA) is the area in Å² traced out by the centre of a 1.4 Å probe sphere (a water molecule) rolled over the protein's van der Waals surface (Shrake–Rupley / Lee–Richards construction). Buried residues have near-zero SASA; fully exposed residues can exceed 200 Å². The total SASA scales roughly with the number of surface residues.

Secondary structure (8-state, DSSP). The SS8 string is DSSP's per-residue secondary-structure call. α-helix (H) means an i→i+4 H-bond ladder; β-strand (E) means the residue participates in a β-sheet; 3₁₀ (G) and π (I) are tighter and wider helices; T/S are turns/bends; '-' is loop.

pLDDT. For AlphaFold models, the B-factor field carries pLDDT — the model's own estimate of local accuracy on a 0–100 scale. Regions with pLDDT<50 should be treated as essentially unmodeled; they often correspond to intrinsically disordered segments.

Nearest PDB structures. Nearest PDB neighbors are the top structural matches found by Foldseek when searching this structure against the entire Protein Data Bank. Each hit reports a TM-score (0 to 1; >0.5 almost always implies the same fold) and an E-value. These are *structural* homologs — they may share no detectable sequence similarity.